Protein AF-0000000084949687 (afdb_homodimer)

Radius of gyration: 31.83 Å; Cα contacts (8 Å, |Δi|>4): 775; chains: 2; bounding box: 57×105×129 Å

Structure (mmCIF, N/CA/C/O backbone):
data_AF-0000000084949687-model_v1
#
loop_
_entity.id
_entity.type
_entity.pdbx_description
1 polymer 'Thiol:disulfide interchange lipoprotein N-terminal region'
#
loop_
_atom_site.group_PDB
_atom_site.id
_atom_site.type_symbol
_atom_site.label_atom_id
_atom_site.label_alt_id
_atom_site.label_comp_id
_atom_site.label_asym_id
_atom_site.label_entity_id
_atom_site.label_seq_id
_atom_site.pdbx_PDB_ins_code
_atom_site.Cartn_x
_atom_site.Cartn_y
_atom_site.Cartn_z
_atom_site.occupancy
_atom_site.B_iso_or_equiv
_atom_site.auth_seq_id
_atom_site.auth_comp_id
_atom_site.auth_asym_id
_atom_site.auth_atom_id
_atom_site.pdbx_PDB_model_num
ATOM 1 N N . MET A 1 1 ? -2.016 -52.625 -66.312 1 27.67 1 MET A N 1
ATOM 2 C CA . MET A 1 1 ? -1.226 -52.75 -65.062 1 27.67 1 MET A CA 1
ATOM 3 C C . MET A 1 1 ? -1.656 -51.719 -64.062 1 27.67 1 MET A C 1
ATOM 5 O O . MET A 1 1 ? -1.506 -50.5 -64.25 1 27.67 1 MET A O 1
ATOM 9 N N . LYS A 1 2 ? -2.848 -52 -63.344 1 34.41 2 LYS A N 1
ATOM 10 C CA . LYS A 1 2 ? -3.641 -51.156 -62.469 1 34.41 2 LYS A CA 1
ATOM 11 C C . LYS A 1 2 ? -2.83 -50.75 -61.25 1 34.41 2 LYS A C 1
ATOM 13 O O . LYS A 1 2 ? -2.334 -51.594 -60.5 1 34.41 2 LYS A O 1
ATOM 18 N N . LYS A 1 3 ? -2.182 -49.562 -61.375 1 36.81 3 LYS A N 1
ATOM 19 C CA . LYS A 1 3 ? -1.33 -49 -60.312 1 36.81 3 LYS A CA 1
ATOM 20 C C . LYS A 1 3 ? -2.074 -48.938 -59 1 36.81 3 LYS A C 1
ATOM 22 O O . LYS A 1 3 ? -3.119 -48.312 -58.875 1 36.81 3 LYS A O 1
ATOM 27 N N . ILE A 1 4 ? -2.096 -49.938 -58.188 1 44.19 4 ILE A N 1
ATOM 28 C CA . ILE A 1 4 ? -2.598 -50.031 -56.812 1 44.19 4 ILE A CA 1
ATOM 29 C C . ILE A 1 4 ? -1.904 -49 -55.938 1 44.19 4 ILE A C 1
ATOM 31 O O . ILE A 1 4 ? -0.684 -49.031 -55.75 1 44.19 4 ILE A O 1
ATOM 35 N N . LEU A 1 5 ? -2.289 -47.75 -56 1 44.22 5 LEU A N 1
ATOM 36 C CA . LEU A 1 5 ? -1.77 -46.75 -55.062 1 44.22 5 LEU A CA 1
ATOM 37 C C . LEU A 1 5 ? -1.932 -47.188 -53.625 1 44.22 5 LEU A C 1
ATOM 39 O O . LEU A 1 5 ? -3.047 -47.469 -53.156 1 44.22 5 LEU A O 1
ATOM 43 N N . GLY A 1 6 ? -0.912 -47.812 -53.031 1 43.84 6 GLY A N 1
ATOM 44 C CA . GLY A 1 6 ? -0.779 -48.156 -51.625 1 43.84 6 GLY A CA 1
ATOM 45 C C . GLY A 1 6 ? -1.009 -46.969 -50.688 1 43.84 6 GLY A C 1
ATOM 46 O O . GLY A 1 6 ? -0.314 -45.969 -50.812 1 43.84 6 GLY A O 1
ATOM 47 N N . ILE A 1 7 ? -2.23 -46.719 -50.281 1 45.16 7 ILE A N 1
ATOM 48 C CA . ILE A 1 7 ? -2.58 -45.75 -49.25 1 45.16 7 ILE A CA 1
ATOM 49 C C . ILE A 1 7 ? -1.818 -46.094 -47.969 1 45.16 7 ILE A C 1
ATOM 51 O O . ILE A 1 7 ? -1.991 -47.156 -47.375 1 45.16 7 ILE A O 1
ATOM 55 N N . SER A 1 8 ? -0.583 -45.562 -47.844 1 42.09 8 SER A N 1
ATOM 56 C CA . SER A 1 8 ? 0.146 -45.656 -46.562 1 42.09 8 SER A CA 1
ATOM 57 C C . SER A 1 8 ? -0.652 -45.031 -45.438 1 42.09 8 SER A C 1
ATOM 59 O O . SER A 1 8 ? -1.013 -43.875 -45.469 1 42.09 8 SER A O 1
ATOM 61 N N . LEU A 1 9 ? -1.452 -45.812 -44.719 1 39.81 9 LEU A N 1
ATOM 62 C CA . LEU A 1 9 ? -2.086 -45.438 -43.469 1 39.81 9 LEU A CA 1
ATOM 63 C C . LEU A 1 9 ? -1.052 -44.938 -42.469 1 39.81 9 LEU A C 1
ATOM 65 O O . LEU A 1 9 ? -0.213 -45.688 -42 1 39.81 9 LEU A O 1
ATOM 69 N N . ILE A 1 10 ? -0.573 -43.719 -42.656 1 40.03 10 ILE A N 1
ATOM 70 C CA . ILE A 1 10 ? 0.221 -43.094 -41.625 1 40.03 10 ILE A CA 1
ATOM 71 C C . ILE A 1 10 ? -0.53 -43.156 -40.281 1 40.03 10 ILE A C 1
ATOM 73 O O . ILE A 1 10 ? -1.609 -42.562 -40.156 1 40.03 10 ILE A O 1
ATOM 77 N N . THR A 1 11 ? -0.451 -44.312 -39.531 1 37.53 11 THR A N 1
ATOM 78 C CA . THR A 1 11 ? -0.909 -44.344 -38.156 1 37.53 11 THR A CA 1
ATOM 79 C C . THR A 1 11 ? -0.266 -43.219 -37.344 1 37.53 11 THR A C 1
ATOM 81 O O . THR A 1 11 ? 0.959 -43.188 -37.219 1 37.53 11 THR A O 1
ATOM 84 N N . LEU A 1 12 ? -0.784 -42.062 -37.406 1 37.47 12 LEU A N 1
ATOM 85 C CA . LEU A 1 12 ? -0.438 -41.062 -36.406 1 37.47 12 LEU A CA 1
ATOM 86 C C . LEU A 1 12 ? -0.506 -41.656 -35 1 37.47 12 LEU A C 1
ATOM 88 O O . LEU A 1 12 ? -1.588 -42 -34.531 1 37.47 12 LEU A O 1
ATOM 92 N N . SER A 1 13 ? 0.501 -42.5 -34.625 1 35.41 13 SER A N 1
ATOM 93 C CA . SER A 1 13 ? 0.642 -42.844 -33.219 1 35.41 13 SER A CA 1
ATOM 94 C C . SER A 1 13 ? 0.499 -41.594 -32.344 1 35.41 13 SER A C 1
ATOM 96 O O . SER A 1 13 ? 1.354 -40.719 -32.375 1 35.41 13 SER A O 1
ATOM 98 N N . ILE A 1 14 ? -0.636 -41.062 -32.25 1 38.41 14 ILE A N 1
ATOM 99 C CA . ILE A 1 14 ? -0.826 -40.188 -31.109 1 38.41 14 ILE A CA 1
ATOM 100 C C . ILE A 1 14 ? -0.174 -40.812 -29.875 1 38.41 14 ILE A C 1
ATOM 102 O O . ILE A 1 14 ? -0.599 -41.875 -29.406 1 38.41 14 ILE A O 1
ATOM 106 N N . ALA A 1 15 ? 1.158 -40.812 -29.797 1 36 15 ALA A N 1
ATOM 107 C CA . ALA A 1 15 ? 1.826 -41.156 -28.547 1 36 15 ALA A CA 1
ATOM 108 C C . ALA A 1 15 ? 1.029 -40.656 -27.344 1 36 15 ALA A C 1
ATOM 110 O O . ALA A 1 15 ? 0.93 -39.438 -27.125 1 36 15 ALA A O 1
ATOM 111 N N . CYS A 1 16 ? -0.121 -41.125 -27.172 1 39.22 16 CYS A N 1
ATOM 112 C CA . CYS A 1 16 ? -0.732 -41 -25.859 1 39.22 16 CYS A CA 1
ATOM 113 C C . CYS A 1 16 ? 0.305 -41.219 -24.766 1 39.22 16 CYS A C 1
ATOM 115 O O . CYS A 1 16 ? 0.563 -42.344 -24.344 1 39.22 16 CYS A O 1
ATOM 117 N N . ASN A 1 17 ? 1.545 -40.812 -24.922 1 41.84 17 ASN A N 1
ATOM 118 C CA . ASN A 1 17 ? 2.432 -40.875 -23.766 1 41.84 17 ASN A CA 1
ATOM 119 C C . ASN A 1 17 ? 1.714 -40.438 -22.484 1 41.84 17 ASN A C 1
ATOM 121 O O . ASN A 1 17 ? 1.786 -39.25 -22.094 1 41.84 17 ASN A O 1
ATOM 125 N N . GLY A 1 18 ? 0.53 -40.75 -22.312 1 47.12 18 GLY A N 1
ATOM 126 C CA . GLY A 1 18 ? -0.308 -40.562 -21.141 1 47.12 18 GLY A CA 1
ATOM 127 C C . GLY A 1 18 ? 0.388 -40.906 -19.828 1 47.12 18 GLY A C 1
ATOM 128 O O . GLY A 1 18 ? 1.163 -41.875 -19.781 1 47.12 18 GLY A O 1
ATOM 129 N N . ILE A 1 19 ? 0.92 -39.938 -19.047 1 55.25 19 ILE A N 1
ATOM 130 C CA . ILE A 1 19 ? 1.439 -40.125 -17.703 1 55.25 19 ILE A CA 1
ATOM 131 C C . ILE A 1 19 ? 0.555 -41.125 -16.953 1 55.25 19 ILE A C 1
ATOM 133 O O . ILE A 1 19 ? -0.66 -40.938 -16.859 1 55.25 19 ILE A O 1
ATOM 137 N N . ILE A 1 20 ? 0.941 -42.438 -16.859 1 59.47 20 ILE A N 1
ATOM 138 C CA . ILE A 1 20 ? 0.335 -43.5 -16.062 1 59.47 20 ILE A CA 1
ATOM 139 C C . ILE A 1 20 ? 0.464 -43.188 -14.578 1 59.47 20 ILE A C 1
ATOM 141 O O . ILE A 1 20 ? 1.532 -42.781 -14.117 1 59.47 20 ILE A O 1
ATOM 145 N N . GLY A 1 21 ? -0.667 -43.25 -13.898 1 76.12 21 GLY A N 1
ATOM 146 C CA . GLY A 1 21 ? -0.727 -43.125 -12.453 1 76.12 21 GLY A CA 1
ATOM 147 C C . GLY A 1 21 ? -0.65 -41.656 -11.992 1 76.12 21 GLY A C 1
ATOM 148 O O . GLY A 1 21 ? -1.317 -40.812 -12.555 1 76.12 21 GLY A O 1
ATOM 149 N N . ASN A 1 22 ? 0.094 -41.469 -10.969 1 86.88 22 ASN A N 1
ATOM 150 C CA . ASN A 1 22 ? 0.257 -40.156 -10.352 1 86.88 22 ASN A CA 1
ATOM 151 C C . ASN A 1 22 ? 1.511 -39.438 -10.852 1 86.88 22 ASN A C 1
ATOM 153 O O . ASN A 1 22 ? 2.092 -38.625 -10.148 1 86.88 22 ASN A O 1
ATOM 157 N N . GLY A 1 23 ? 1.867 -39.719 -12.102 1 93.44 23 GLY A N 1
ATOM 158 C CA . GLY A 1 23 ? 3.107 -39.156 -12.602 1 93.44 23 GLY A CA 1
ATOM 159 C C . GLY A 1 23 ? 2.928 -37.812 -13.234 1 93.44 23 GLY A C 1
ATOM 160 O O . GLY A 1 23 ? 1.817 -37.438 -13.617 1 93.44 23 GLY A O 1
ATOM 161 N N . PHE A 1 24 ? 4.082 -37 -13.258 1 97.06 24 PHE A N 1
ATOM 162 C CA . PHE A 1 24 ? 4.102 -35.75 -14.023 1 97.06 24 PHE A CA 1
ATOM 163 C C . PHE A 1 24 ? 5.312 -35.719 -14.945 1 97.06 24 PHE A C 1
ATOM 165 O O . PHE A 1 24 ? 6.312 -36.375 -14.703 1 97.06 24 PHE A O 1
ATOM 172 N N . LYS A 1 25 ? 5.156 -35 -16 1 98 25 LYS A N 1
ATOM 173 C CA . LYS A 1 25 ? 6.246 -34.625 -16.891 1 98 25 LYS A CA 1
ATOM 174 C C . LYS A 1 25 ? 6.23 -33.125 -17.156 1 98 25 LYS A C 1
ATOM 176 O O . LYS A 1 25 ? 5.219 -32.562 -17.594 1 98 25 LYS A O 1
ATOM 181 N N . PHE A 1 26 ? 7.309 -32.5 -16.812 1 98.56 26 PHE A N 1
ATOM 182 C CA . PHE A 1 26 ? 7.484 -31.094 -17.078 1 98.56 26 PHE A CA 1
ATOM 183 C C . PHE A 1 26 ? 8.453 -30.859 -18.219 1 98.56 26 PHE A C 1
ATOM 185 O O . PHE A 1 26 ? 9.617 -31.25 -18.156 1 98.56 26 PHE A O 1
ATOM 192 N N . GLU A 1 27 ? 7.957 -30.234 -19.234 1 98.69 27 GLU A N 1
ATOM 193 C CA . GLU A 1 27 ? 8.773 -29.938 -20.406 1 98.69 27 GLU A CA 1
ATOM 194 C C . GLU A 1 27 ? 8.93 -28.438 -20.625 1 98.69 27 GLU A C 1
ATOM 196 O O . GLU A 1 27 ? 7.961 -27.75 -20.969 1 98.69 27 GLU A O 1
ATOM 201 N N . GLY A 1 28 ? 10.148 -27.953 -20.5 1 98.69 28 GLY A N 1
ATOM 202 C CA . GLY A 1 28 ? 10.422 -26.531 -20.688 1 98.69 28 GLY A CA 1
ATOM 203 C C . GLY A 1 28 ? 11.211 -26.234 -21.938 1 98.69 28 GLY A C 1
ATOM 204 O O . GLY A 1 28 ? 12.07 -27.016 -22.344 1 98.69 28 GLY A O 1
ATOM 205 N N . GLU A 1 29 ? 10.875 -25.094 -22.5 1 98.56 29 GLU A N 1
ATOM 206 C CA . GLU A 1 29 ? 11.602 -24.562 -23.641 1 98.56 29 GLU A CA 1
ATOM 207 C C . GLU A 1 29 ? 12.148 -23.156 -23.344 1 98.56 29 GLU A C 1
ATOM 209 O O . GLU A 1 29 ? 11.414 -22.281 -22.891 1 98.56 29 GLU A O 1
ATOM 214 N N . ILE A 1 30 ? 13.422 -23 -23.578 1 97.69 30 ILE A N 1
ATOM 215 C CA . ILE A 1 30 ? 14.055 -21.703 -23.375 1 97.69 30 ILE A CA 1
ATOM 216 C C . ILE A 1 30 ? 15.211 -21.531 -24.375 1 97.69 30 ILE A C 1
ATOM 218 O O . ILE A 1 30 ? 16.156 -22.328 -24.375 1 97.69 30 ILE A O 1
ATOM 222 N N . ASN A 1 31 ? 15.141 -20.5 -25.141 1 92.31 31 ASN A N 1
ATOM 223 C CA . ASN A 1 31 ? 16.203 -20.25 -26.109 1 92.31 31 ASN A CA 1
ATOM 224 C C . ASN A 1 31 ? 17.188 -19.203 -25.609 1 92.31 31 ASN A C 1
ATOM 226 O O . ASN A 1 31 ? 16.859 -18.406 -24.734 1 92.31 31 ASN A O 1
ATOM 230 N N . GLY A 1 32 ? 18.484 -19.328 -26.062 1 93.94 32 GLY A N 1
ATOM 231 C CA . GLY A 1 32 ? 19.453 -18.297 -25.781 1 93.94 32 GLY A CA 1
ATOM 232 C C . GLY A 1 32 ? 20.406 -18.641 -24.656 1 93.94 32 GLY A C 1
ATOM 233 O O . GLY A 1 32 ? 21.219 -17.812 -24.234 1 93.94 32 GLY A O 1
ATOM 234 N N . LEU A 1 33 ? 20.266 -19.844 -24.172 1 96.31 33 LEU A N 1
ATOM 235 C CA . LEU A 1 33 ? 21.172 -20.281 -23.125 1 96.31 33 LEU A CA 1
ATOM 236 C C . LEU A 1 33 ? 22.016 -21.469 -23.609 1 96.31 33 LEU A C 1
ATOM 238 O O . LEU A 1 33 ? 21.594 -22.219 -24.484 1 96.31 33 LEU A O 1
ATOM 242 N N . LYS A 1 34 ? 23.094 -21.688 -23.047 1 95.94 34 LYS A N 1
ATOM 243 C CA . LYS A 1 34 ? 24.047 -22.719 -23.453 1 95.94 34 LYS A CA 1
ATOM 244 C C . LYS A 1 34 ? 23.578 -24.109 -23.016 1 95.94 34 LYS A C 1
ATOM 246 O O . LYS A 1 34 ? 23.016 -24.266 -21.922 1 95.94 34 LYS A O 1
ATOM 251 N N . ASP A 1 35 ? 23.875 -25.094 -23.859 1 97.56 35 ASP A N 1
ATOM 252 C CA . ASP A 1 35 ? 23.672 -26.484 -23.438 1 97.56 35 ASP A CA 1
ATOM 253 C C . ASP A 1 35 ? 24.453 -26.797 -22.172 1 97.56 35 ASP A C 1
ATOM 255 O O . ASP A 1 35 ? 25.594 -26.375 -22.016 1 97.56 35 ASP A O 1
ATOM 259 N N . GLY A 1 36 ? 23.766 -27.484 -21.297 1 97.88 36 GLY A N 1
ATOM 260 C CA . GLY A 1 36 ? 24.438 -27.844 -20.047 1 97.88 36 GLY A CA 1
ATOM 261 C C . GLY A 1 36 ? 24.062 -26.922 -18.906 1 97.88 36 GLY A C 1
ATOM 262 O O . GLY A 1 36 ? 24.328 -27.25 -17.734 1 97.88 36 GLY A O 1
ATOM 263 N N . THR A 1 37 ? 23.391 -25.781 -19.219 1 98.19 37 THR A N 1
ATOM 264 C CA . THR A 1 37 ? 22.938 -24.891 -18.156 1 98.19 37 THR A CA 1
ATOM 265 C C . THR A 1 37 ? 21.969 -25.625 -17.219 1 98.19 37 THR A C 1
ATOM 267 O O . THR A 1 37 ? 21.078 -26.328 -17.672 1 98.19 37 THR A O 1
ATOM 270 N N . LYS A 1 38 ? 22.125 -25.422 -15.945 1 98.62 38 LYS A N 1
ATOM 271 C CA . LYS A 1 38 ? 21.312 -26.141 -14.961 1 98.62 38 LYS A CA 1
ATOM 272 C C . LYS A 1 38 ? 19.984 -25.438 -14.719 1 98.62 38 LYS A C 1
ATOM 274 O O . LYS A 1 38 ? 19.922 -24.203 -14.688 1 98.62 38 LYS A O 1
ATOM 279 N N . VAL A 1 39 ? 19.016 -26.203 -14.609 1 98.75 39 VAL A N 1
ATOM 280 C CA . VAL A 1 39 ? 17.688 -25.766 -14.219 1 98.75 39 VAL A CA 1
ATOM 281 C C . VAL A 1 39 ? 17.266 -26.453 -12.93 1 98.75 39 VAL A C 1
ATOM 283 O O . VAL A 1 39 ? 17.391 -27.672 -12.797 1 98.75 39 VAL A O 1
ATOM 286 N N . PHE A 1 40 ? 16.766 -25.688 -12.016 1 98.44 40 PHE A N 1
ATOM 287 C CA . PHE A 1 40 ? 16.453 -26.234 -10.703 1 98.44 40 PHE A CA 1
ATOM 288 C C . PHE A 1 40 ? 14.945 -26.266 -10.469 1 98.44 40 PHE A C 1
ATOM 290 O O . PHE A 1 40 ? 14.258 -25.25 -10.672 1 98.44 40 PHE A O 1
ATOM 297 N N . LEU A 1 41 ? 14.484 -27.422 -10.125 1 98.38 41 LEU A N 1
ATOM 298 C CA . LEU A 1 41 ? 13.141 -27.578 -9.578 1 98.38 41 LEU A CA 1
ATOM 299 C C . LEU A 1 41 ? 13.141 -27.375 -8.062 1 98.38 41 LEU A C 1
ATOM 301 O O . LEU A 1 41 ? 13.867 -28.062 -7.348 1 98.38 41 LE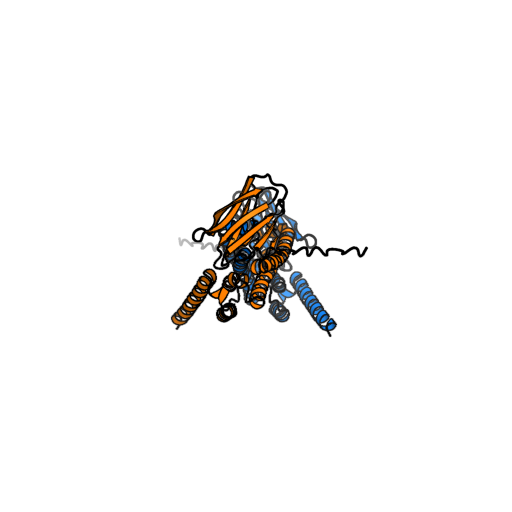U A O 1
ATOM 305 N N . GLN A 1 42 ? 12.266 -26.438 -7.668 1 96.75 42 GLN A N 1
ATOM 306 C CA . GLN A 1 42 ? 12.383 -26.062 -6.266 1 96.75 42 GLN A CA 1
ATOM 307 C C . GLN A 1 42 ? 11.016 -26.109 -5.574 1 96.75 42 GLN A C 1
ATOM 309 O O . GLN A 1 42 ? 9.977 -26.062 -6.234 1 96.75 42 GLN A O 1
ATOM 314 N N . LYS A 1 43 ? 11.039 -26.312 -4.27 1 93.81 43 LYS A N 1
ATOM 315 C CA . LYS A 1 43 ? 9.883 -26.172 -3.393 1 93.81 43 LYS A CA 1
ATOM 316 C C . LYS A 1 43 ? 10.203 -25.281 -2.203 1 93.81 43 LYS A C 1
ATOM 318 O O . LYS A 1 43 ? 11.367 -25.047 -1.879 1 93.81 43 LYS A O 1
ATOM 323 N N . GLN A 1 44 ? 9.133 -24.703 -1.702 1 87.38 44 GLN A N 1
ATOM 324 C CA . GLN A 1 44 ? 9.336 -23.859 -0.537 1 87.38 44 GLN A CA 1
ATOM 325 C C . GLN A 1 44 ? 9.594 -24.688 0.716 1 87.38 44 GLN A C 1
ATOM 327 O O . GLN A 1 44 ? 8.867 -25.641 0.993 1 87.38 44 GLN A O 1
ATOM 332 N N . ASP A 1 45 ? 10.641 -24.25 1.39 1 87 45 ASP A N 1
ATOM 333 C CA . ASP A 1 45 ? 10.922 -24.906 2.67 1 87 45 ASP A CA 1
ATOM 334 C C . ASP A 1 45 ? 9.898 -24.5 3.725 1 87 45 ASP A C 1
ATOM 336 O O . ASP A 1 45 ? 9.594 -23.312 3.885 1 87 45 ASP A O 1
ATOM 340 N N . GLU A 1 46 ? 9.383 -25.484 4.438 1 78.94 46 GLU A N 1
ATOM 341 C CA . GLU A 1 46 ? 8.305 -25.219 5.383 1 78.94 46 GLU A CA 1
ATOM 342 C C . GLU A 1 46 ? 8.805 -24.406 6.57 1 78.94 46 GLU A C 1
ATOM 344 O O . GLU A 1 46 ? 8.047 -23.641 7.168 1 78.94 46 GLU A O 1
ATOM 349 N N . ASN A 1 47 ? 10.055 -24.531 6.867 1 79.31 47 ASN A N 1
ATOM 350 C CA . ASN A 1 47 ? 10.602 -23.875 8.047 1 79.31 47 ASN A CA 1
ATOM 351 C C . ASN A 1 47 ? 11.117 -22.484 7.719 1 79.31 47 ASN A C 1
ATOM 353 O O . ASN A 1 47 ? 10.852 -21.516 8.445 1 79.31 47 ASN A O 1
ATOM 357 N N . THR A 1 48 ? 11.773 -22.297 6.578 1 74.81 48 THR A N 1
ATOM 358 C CA . THR A 1 48 ? 12.445 -21.031 6.262 1 74.81 48 THR A CA 1
ATOM 359 C C . THR A 1 48 ? 11.617 -20.203 5.289 1 74.81 48 THR A C 1
ATOM 361 O O . THR A 1 48 ? 11.82 -19 5.168 1 74.81 48 THR A O 1
ATOM 364 N N . GLY A 1 49 ? 10.727 -20.844 4.605 1 77.75 49 GLY A N 1
ATOM 365 C CA . GLY A 1 49 ? 9.969 -20.172 3.561 1 77.75 49 GLY A CA 1
ATOM 366 C C . GLY A 1 49 ? 10.781 -19.922 2.307 1 77.75 49 GLY A C 1
ATOM 367 O O . GLY A 1 49 ? 10.289 -19.312 1.355 1 77.75 49 GLY A O 1
ATOM 368 N N . MET A 1 50 ? 11.984 -20.375 2.275 1 83.06 50 MET A N 1
ATOM 369 C CA . MET A 1 50 ? 12.883 -20.156 1.144 1 83.06 50 MET A CA 1
ATOM 370 C C . MET A 1 50 ? 12.828 -21.344 0.173 1 83.06 50 MET A C 1
ATOM 372 O O . MET A 1 50 ? 12.594 -22.469 0.582 1 83.06 50 MET A O 1
ATOM 376 N N . PRO A 1 51 ? 13.086 -21.031 -1.035 1 88.5 51 PRO A N 1
ATOM 377 C CA . PRO A 1 51 ? 13.086 -22.125 -2.004 1 88.5 51 PRO A CA 1
ATOM 378 C C . PRO A 1 51 ? 14.273 -23.078 -1.823 1 88.5 51 PRO A C 1
ATOM 380 O O . PRO A 1 51 ? 15.383 -22.625 -1.495 1 88.5 51 PRO A O 1
ATOM 383 N N . VAL A 1 52 ? 13.992 -24.344 -1.964 1 92.88 52 VAL A N 1
ATOM 384 C CA . VAL A 1 52 ? 15.023 -25.391 -1.923 1 92.88 52 VAL A CA 1
ATOM 385 C C . VAL A 1 52 ? 14.922 -26.266 -3.164 1 92.88 52 VAL A C 1
ATOM 387 O O . VAL A 1 52 ? 13.828 -26.688 -3.543 1 92.88 52 VAL A O 1
ATOM 390 N N . ALA A 1 53 ? 16.109 -26.594 -3.732 1 95.31 53 ALA A N 1
ATOM 391 C CA . ALA A 1 53 ? 16.125 -27.422 -4.934 1 95.31 53 ALA A CA 1
ATOM 392 C C . ALA A 1 53 ? 15.812 -28.891 -4.602 1 95.31 53 ALA A C 1
ATOM 394 O O . ALA A 1 53 ? 16.391 -29.453 -3.662 1 95.31 53 ALA A O 1
ATOM 395 N N . ILE A 1 54 ? 14.945 -29.469 -5.367 1 96.31 54 ILE A N 1
ATOM 396 C CA . ILE A 1 54 ? 14.602 -30.859 -5.117 1 96.31 54 ILE A CA 1
ATOM 397 C C . ILE A 1 54 ? 15 -31.719 -6.324 1 96.31 54 ILE A C 1
ATOM 399 O O . ILE A 1 54 ? 14.969 -32.938 -6.262 1 96.31 54 ILE A O 1
ATOM 403 N N . ASP A 1 55 ? 15.227 -31.156 -7.449 1 97.88 55 ASP A N 1
ATOM 404 C CA . ASP A 1 55 ? 15.688 -31.812 -8.672 1 97.88 55 ASP A CA 1
ATOM 405 C C . ASP A 1 55 ? 16.484 -30.844 -9.547 1 97.88 55 ASP A C 1
ATOM 407 O O . ASP A 1 55 ? 16.375 -29.625 -9.391 1 97.88 55 ASP A O 1
ATOM 411 N N . THR A 1 56 ? 17.328 -31.391 -10.375 1 98.44 56 THR A N 1
ATOM 412 C CA . THR A 1 56 ? 18.125 -30.594 -11.289 1 98.44 56 THR A CA 1
ATOM 413 C C . THR A 1 56 ? 18.109 -31.203 -12.688 1 98.44 56 THR A C 1
ATOM 415 O O . THR A 1 56 ? 18.234 -32.406 -12.844 1 98.44 56 THR A O 1
ATOM 418 N N . ALA A 1 57 ? 17.859 -30.406 -13.617 1 98.56 57 ALA A N 1
ATOM 419 C CA . ALA A 1 57 ? 17.953 -30.797 -15.023 1 98.56 57 ALA A CA 1
ATOM 420 C C . ALA A 1 57 ? 18.938 -29.906 -15.781 1 98.56 57 ALA A C 1
ATOM 422 O O . ALA A 1 57 ? 19.469 -28.953 -15.227 1 98.56 57 ALA A O 1
ATOM 423 N N . LYS A 1 58 ? 19.25 -30.312 -17 1 98.5 58 LYS A N 1
ATOM 424 C CA . LYS A 1 58 ? 20.125 -29.516 -17.859 1 98.5 58 LYS A CA 1
ATOM 425 C C . LYS A 1 58 ? 19.422 -29.156 -19.156 1 98.5 58 LYS A C 1
ATOM 427 O O . LYS A 1 58 ? 18.688 -29.969 -19.734 1 98.5 58 LYS A O 1
ATOM 432 N N . ILE A 1 59 ? 19.75 -27.984 -19.625 1 98.38 59 ILE A N 1
ATOM 433 C CA . ILE A 1 59 ? 19.203 -27.562 -20.906 1 98.38 59 ILE A CA 1
ATOM 434 C C . ILE A 1 59 ? 19.969 -28.234 -22.047 1 98.38 59 ILE A C 1
ATOM 436 O O . ILE A 1 59 ? 21.203 -28.312 -22.016 1 98.38 59 ILE A O 1
ATOM 440 N N . GLU A 1 60 ? 19.219 -28.828 -22.922 1 98.12 60 GLU A N 1
ATOM 441 C CA . GLU A 1 60 ? 19.75 -29.406 -24.156 1 98.12 60 GLU A CA 1
ATOM 442 C C . GLU A 1 60 ? 18.938 -28.953 -25.359 1 98.12 60 GLU A C 1
ATOM 444 O O . GLU A 1 60 ? 17.75 -29.266 -25.484 1 98.12 60 GLU A O 1
ATOM 449 N N . LYS A 1 61 ? 19.547 -28.219 -26.281 1 97.19 61 LYS A N 1
ATOM 450 C CA . LYS A 1 61 ? 18.906 -27.688 -27.484 1 97.19 61 LYS A CA 1
ATOM 451 C C . LYS A 1 61 ? 17.672 -26.875 -27.125 1 97.19 61 LYS A C 1
ATOM 453 O O . LYS A 1 61 ? 16.594 -27.062 -27.703 1 97.19 61 LYS A O 1
ATOM 458 N N . GLY A 1 62 ? 17.797 -26.172 -26.047 1 97.69 62 GLY A N 1
ATOM 459 C CA . GLY A 1 62 ? 16.75 -25.219 -25.656 1 97.69 62 GLY A CA 1
ATOM 460 C C . GLY A 1 62 ? 15.609 -25.875 -24.906 1 97.69 62 GLY A C 1
ATOM 461 O O . GLY A 1 62 ? 14.547 -25.266 -24.734 1 97.69 62 GLY A O 1
ATOM 462 N N . LYS A 1 63 ? 15.867 -27.109 -24.453 1 98.44 63 LYS A N 1
ATOM 463 C CA . LYS A 1 63 ? 14.797 -27.828 -23.766 1 98.44 63 LYS A CA 1
ATOM 464 C C . LYS A 1 63 ? 15.305 -28.469 -22.469 1 98.44 63 LYS A C 1
ATOM 466 O O . LYS A 1 63 ? 16.5 -28.734 -22.328 1 98.44 63 LYS A O 1
ATOM 471 N N . PHE A 1 64 ? 14.422 -28.656 -21.531 1 98.62 64 PHE A N 1
ATOM 472 C CA . PHE A 1 64 ? 14.703 -29.422 -20.328 1 98.62 64 PHE A CA 1
ATOM 473 C C . PHE A 1 64 ? 13.453 -30.125 -19.828 1 98.62 64 PHE A C 1
ATOM 475 O O . PHE A 1 64 ? 12.336 -29.766 -20.203 1 98.62 64 PHE A O 1
ATOM 482 N N . VAL A 1 65 ? 13.672 -31.156 -18.984 1 98.5 65 VAL A N 1
ATOM 483 C CA . VAL A 1 65 ? 12.547 -31.984 -18.562 1 98.5 65 VAL A CA 1
ATOM 484 C C . VAL A 1 65 ? 12.719 -32.375 -17.094 1 98.5 65 VAL A C 1
ATOM 486 O O . VAL A 1 65 ? 13.828 -32.719 -16.656 1 98.5 65 VAL A O 1
ATOM 489 N N . PHE A 1 66 ? 11.688 -32.281 -16.391 1 98.31 66 PHE A N 1
ATOM 490 C CA . PHE A 1 66 ? 11.562 -32.938 -15.094 1 98.31 66 PHE A CA 1
ATOM 491 C C . PHE A 1 66 ? 10.492 -34 -15.117 1 98.31 66 PHE A C 1
ATOM 493 O O . PHE A 1 66 ? 9.461 -33.844 -15.773 1 98.31 66 PHE A O 1
ATOM 500 N N . GLU A 1 67 ? 10.727 -35.094 -14.406 1 97.25 67 GLU A N 1
ATOM 501 C CA . GLU A 1 67 ? 9.742 -36.156 -14.258 1 97.25 67 GLU A CA 1
ATOM 502 C C . GLU A 1 67 ? 9.688 -36.625 -12.812 1 97.25 67 GLU A C 1
ATOM 504 O O . GLU A 1 67 ? 10.672 -36.562 -12.086 1 97.25 67 GLU A O 1
ATOM 509 N N . GLY A 1 68 ? 8.516 -37.062 -12.445 1 95.88 68 GLY A N 1
ATOM 510 C CA . GLY A 1 68 ? 8.32 -37.594 -11.102 1 95.88 68 GLY A CA 1
ATOM 511 C C . GLY A 1 68 ? 6.871 -37.875 -10.773 1 95.88 68 GLY A C 1
ATOM 512 O O . GLY A 1 68 ? 6.078 -38.188 -11.672 1 95.88 68 GLY A O 1
ATOM 513 N N . GLU A 1 69 ? 6.625 -38 -9.555 1 95 69 GLU A N 1
ATOM 514 C CA . GLU A 1 69 ? 5.27 -38.25 -9.078 1 95 69 GLU A CA 1
ATOM 515 C C . GLU A 1 69 ? 4.672 -37.031 -8.391 1 95 69 GLU A C 1
ATOM 517 O O . GLU A 1 69 ? 5.379 -36.312 -7.691 1 95 69 GLU A O 1
ATOM 522 N N . ALA A 1 70 ? 3.424 -36.875 -8.648 1 94.88 70 ALA A N 1
ATOM 523 C CA . ALA A 1 70 ? 2.656 -35.812 -7.988 1 94.88 70 ALA A CA 1
ATOM 524 C C . ALA A 1 70 ? 1.332 -36.344 -7.449 1 94.88 70 ALA A C 1
ATOM 526 O O . ALA A 1 70 ? 0.357 -36.469 -8.195 1 94.88 70 ALA A O 1
ATOM 527 N N . LYS A 1 71 ? 1.258 -36.562 -6.152 1 92.88 71 LYS A N 1
ATOM 528 C CA . LYS A 1 71 ? 0.066 -37.156 -5.547 1 92.88 71 LYS A CA 1
ATOM 529 C C . LYS A 1 71 ? -1.026 -36.094 -5.355 1 92.88 71 LYS A C 1
ATOM 531 O O . LYS A 1 71 ? -2.213 -36.438 -5.324 1 92.88 71 LYS A O 1
ATOM 536 N N . GLU A 1 72 ? -0.714 -34.938 -5.176 1 95.38 72 GLU A N 1
ATOM 537 C CA . GLU A 1 72 ? -1.583 -33.781 -5.055 1 95.38 72 GLU A CA 1
ATOM 538 C C . GLU A 1 72 ? -0.914 -32.531 -5.625 1 95.38 72 GLU A C 1
ATOM 540 O O . GLU A 1 72 ? 0.309 -32.5 -5.773 1 95.38 72 GLU A O 1
ATOM 545 N N . PRO A 1 73 ? -1.701 -31.562 -6.027 1 97.06 73 PRO A N 1
ATOM 546 C CA . PRO A 1 73 ? -1.08 -30.328 -6.492 1 97.06 73 PRO A CA 1
ATOM 547 C C . PRO A 1 73 ? -0.265 -29.625 -5.406 1 97.06 73 PRO A C 1
ATOM 549 O O . PRO A 1 73 ? -0.647 -29.641 -4.234 1 97.06 73 PRO A O 1
ATOM 552 N N . GLN A 1 74 ? 0.827 -29.062 -5.871 1 95.62 74 GLN A N 1
ATOM 553 C CA . GLN A 1 74 ? 1.723 -28.328 -4.98 1 95.62 74 GLN A CA 1
ATOM 554 C C . GLN A 1 74 ? 2.406 -27.188 -5.707 1 95.62 74 GLN A C 1
ATOM 556 O O . GLN A 1 74 ? 2.738 -27.297 -6.887 1 95.62 74 GLN A O 1
ATOM 561 N N . VAL A 1 75 ? 2.658 -26.188 -4.949 1 95.5 75 VAL A N 1
ATOM 562 C CA . VAL A 1 75 ? 3.389 -25.062 -5.523 1 95.5 75 VAL A CA 1
ATOM 563 C C . VAL A 1 75 ? 4.871 -25.406 -5.625 1 95.5 75 VAL A C 1
ATOM 565 O O . VAL A 1 75 ? 5.473 -25.875 -4.656 1 95.5 75 VAL A O 1
ATOM 568 N N . HIS A 1 76 ? 5.398 -25.172 -6.754 1 96.81 76 HIS A N 1
ATOM 569 C CA . HIS A 1 76 ? 6.828 -25.328 -6.992 1 96.81 76 HIS A CA 1
ATOM 570 C C . HIS A 1 76 ? 7.387 -24.156 -7.785 1 96.81 76 HIS A C 1
ATOM 572 O O . HIS A 1 76 ? 6.629 -23.312 -8.266 1 96.81 76 HIS A O 1
ATOM 578 N N . MET A 1 77 ? 8.727 -24.125 -7.848 1 96.75 77 MET A N 1
ATOM 579 C CA . MET A 1 77 ? 9.414 -23.062 -8.578 1 96.75 77 MET A CA 1
ATOM 580 C C . MET A 1 77 ? 10.508 -23.641 -9.477 1 96.75 77 MET A C 1
ATOM 582 O O . MET A 1 77 ? 11.031 -24.719 -9.203 1 96.75 77 MET A O 1
ATOM 586 N N . VAL A 1 78 ? 10.75 -22.891 -10.516 1 98.06 78 VAL A N 1
ATOM 587 C CA . VAL A 1 78 ? 11.875 -23.203 -11.383 1 98.06 78 VAL A CA 1
ATOM 588 C C . VAL A 1 78 ? 12.844 -22.016 -11.422 1 98.06 78 VAL A C 1
ATOM 590 O O . VAL A 1 78 ? 12.422 -20.859 -11.516 1 98.06 78 VAL A O 1
ATOM 593 N N . SER A 1 79 ? 14.039 -22.281 -11.219 1 97.06 79 SER A N 1
ATOM 594 C CA . SER A 1 79 ? 15.086 -21.297 -11.414 1 97.06 79 SER A CA 1
ATOM 595 C C . SER A 1 79 ? 16.172 -21.812 -12.344 1 97.06 79 SER A C 1
ATOM 597 O O . SER A 1 79 ? 16.312 -23.016 -12.539 1 97.06 79 SER A O 1
ATOM 599 N N . ILE A 1 80 ? 16.859 -20.891 -12.969 1 97.69 80 ILE A N 1
ATOM 600 C CA . ILE A 1 80 ? 17.875 -21.234 -13.953 1 97.69 80 ILE A CA 1
ATOM 601 C C . ILE A 1 80 ? 19.219 -20.688 -13.516 1 97.69 80 ILE A C 1
ATOM 603 O O . ILE A 1 80 ? 19.328 -19.547 -13.07 1 97.69 80 ILE A O 1
ATOM 607 N N . GLU A 1 81 ? 20.172 -21.484 -13.68 1 97.25 81 GLU A N 1
ATOM 608 C CA . GLU A 1 81 ? 21.531 -21.141 -13.281 1 97.25 81 GLU A CA 1
ATOM 609 C C . GLU A 1 81 ? 21.984 -19.828 -13.898 1 97.25 81 GLU A C 1
ATOM 611 O O . GLU A 1 81 ? 21.828 -19.609 -15.102 1 97.25 81 GLU A O 1
ATOM 616 N N . ASN A 1 82 ? 22.469 -18.875 -13.062 1 94.69 82 ASN A N 1
ATOM 617 C CA . ASN A 1 82 ? 23.062 -17.609 -13.445 1 94.69 82 ASN A CA 1
ATOM 618 C C . ASN A 1 82 ? 22.031 -16.672 -14.086 1 94.69 82 ASN A C 1
ATOM 620 O O . ASN A 1 82 ? 22.391 -15.812 -14.883 1 94.69 82 ASN A O 1
ATOM 624 N N . GLN A 1 83 ? 20.844 -17 -13.992 1 94.75 83 GLN A N 1
ATOM 625 C CA . GLN A 1 83 ? 19.781 -16.109 -14.43 1 94.75 83 GLN A CA 1
ATOM 626 C C . GLN A 1 83 ? 19.047 -15.516 -13.234 1 94.75 83 GLN A C 1
ATOM 628 O O . GLN A 1 83 ? 19 -16.125 -12.156 1 94.75 83 GLN A O 1
ATOM 633 N N . GLN A 1 84 ? 18.547 -14.336 -13.453 1 90.75 84 GLN A N 1
ATOM 634 C CA . GLN A 1 84 ? 17.797 -13.688 -12.391 1 90.75 84 GLN A CA 1
ATOM 635 C C . GLN A 1 84 ? 16.328 -14.094 -12.422 1 90.75 84 GLN A C 1
ATOM 637 O O . GLN A 1 84 ? 15.719 -14.148 -13.492 1 90.75 84 GLN A O 1
ATOM 642 N N . GLY A 1 85 ? 15.922 -14.367 -11.266 1 89.88 85 GLY A N 1
ATOM 643 C CA . GLY A 1 85 ? 14.5 -14.641 -11.133 1 89.88 85 GLY A CA 1
ATOM 644 C C . GLY A 1 85 ? 14.156 -16.094 -11.367 1 89.88 85 GLY A C 1
ATOM 645 O O . GLY A 1 85 ? 15.023 -16.969 -11.305 1 89.88 85 GLY A O 1
ATOM 646 N N . GLY A 1 86 ? 13 -16.469 -11.516 1 95.62 86 GLY A N 1
ATOM 647 C CA . GLY A 1 86 ? 12.328 -17.75 -11.727 1 95.62 86 GLY A CA 1
ATOM 648 C C . GLY A 1 86 ? 10.836 -17.609 -11.938 1 95.62 86 GLY A C 1
ATOM 649 O O . GLY A 1 86 ? 10.352 -16.531 -12.297 1 95.62 86 GLY A O 1
ATOM 650 N N . PHE A 1 87 ? 10.219 -18.766 -11.844 1 96.94 87 PHE A N 1
ATOM 651 C CA . PHE A 1 87 ? 8.766 -18.703 -11.953 1 96.94 87 PHE A CA 1
ATOM 652 C C . PHE A 1 87 ? 8.109 -19.797 -11.125 1 96.94 87 PHE A C 1
ATOM 654 O O . PHE A 1 87 ? 8.719 -20.844 -10.883 1 96.94 87 PHE A O 1
ATOM 661 N N . VAL A 1 88 ? 6.902 -19.516 -10.734 1 96.38 88 VAL A N 1
ATOM 662 C CA . VAL A 1 88 ? 6.098 -20.453 -9.938 1 96.38 88 VAL A CA 1
ATOM 663 C C . VAL A 1 88 ? 5.188 -21.266 -10.859 1 96.38 88 VAL A C 1
ATOM 665 O O . VAL A 1 88 ? 4.77 -20.781 -11.914 1 96.38 88 VAL A O 1
ATOM 668 N N . PHE A 1 89 ? 4.941 -22.484 -10.477 1 98 89 PHE A N 1
ATOM 669 C CA . PHE A 1 89 ? 3.963 -23.328 -11.156 1 98 89 PHE A CA 1
ATOM 670 C C . PHE A 1 89 ? 3.375 -24.359 -10.195 1 98 89 PHE A C 1
ATOM 672 O O . PHE A 1 89 ? 3.77 -24.422 -9.031 1 98 89 PHE A O 1
ATOM 679 N N . ILE A 1 90 ? 2.332 -25.062 -10.68 1 98.06 90 ILE A N 1
ATOM 680 C CA . ILE A 1 90 ? 1.696 -26.094 -9.883 1 98.06 90 ILE A CA 1
ATOM 681 C C . ILE A 1 90 ? 2.172 -27.469 -10.352 1 98.06 90 ILE A C 1
ATOM 683 O O . ILE A 1 90 ? 1.906 -27.875 -11.492 1 98.06 90 ILE A O 1
ATOM 687 N N . LEU A 1 91 ? 2.926 -28.125 -9.477 1 98 91 LEU A N 1
ATOM 688 C CA . LEU A 1 91 ? 3.26 -29.531 -9.758 1 98 91 LEU A CA 1
ATOM 689 C C . LEU A 1 91 ? 2.051 -30.422 -9.539 1 98 91 LEU A C 1
ATOM 691 O O . LEU A 1 91 ? 1.524 -30.5 -8.422 1 98 91 LEU A O 1
ATOM 695 N N . GLU A 1 92 ? 1.613 -31.047 -10.562 1 97.62 92 GLU A N 1
ATOM 696 C CA . GLU A 1 92 ? 0.44 -31.922 -10.547 1 97.62 92 GLU A CA 1
ATOM 697 C C . GLU A 1 92 ? 0.526 -33 -11.625 1 97.62 92 GLU A C 1
ATOM 699 O O . GLU A 1 92 ? 1.401 -32.938 -12.492 1 97.62 92 GLU A O 1
ATOM 704 N N . LYS A 1 93 ? -0.34 -33.938 -11.508 1 96.69 93 LYS A N 1
ATOM 705 C CA . LYS A 1 93 ? -0.368 -35.031 -12.492 1 96.69 93 LYS A CA 1
ATOM 706 C C . LYS A 1 93 ? -0.625 -34.5 -13.898 1 96.69 93 LYS A C 1
ATOM 708 O O . LYS A 1 93 ? -1.466 -33.625 -14.086 1 96.69 93 LYS A O 1
ATOM 713 N N . GLY A 1 94 ? 0.151 -35.031 -14.828 1 96.94 94 GLY A N 1
ATOM 714 C CA . GLY A 1 94 ? -0.088 -34.656 -16.219 1 96.94 94 GLY A CA 1
ATOM 715 C C . GLY A 1 94 ? 1.137 -34.094 -16.906 1 96.94 94 GLY A C 1
ATOM 716 O O . GLY A 1 94 ? 2.246 -34.188 -16.375 1 96.94 94 GLY A O 1
ATOM 717 N N . ASN A 1 95 ? 0.954 -33.688 -18.078 1 97.69 95 ASN A N 1
ATOM 718 C CA . ASN A 1 95 ? 2.018 -33.062 -18.859 1 97.69 95 ASN A CA 1
ATOM 719 C C . ASN A 1 95 ? 1.996 -31.547 -18.719 1 97.69 95 ASN A C 1
ATOM 721 O O . ASN A 1 95 ? 1.068 -30.891 -19.188 1 97.69 95 ASN A O 1
ATOM 725 N N . ILE A 1 96 ? 3.002 -31.062 -18.062 1 98.62 96 ILE A N 1
ATOM 726 C CA . ILE A 1 96 ? 3.164 -29.641 -17.844 1 98.62 96 ILE A CA 1
ATOM 727 C C . ILE A 1 96 ? 4.168 -29.062 -18.844 1 98.62 96 ILE A C 1
ATOM 729 O O . ILE A 1 96 ? 5.234 -29.641 -19.062 1 98.62 96 ILE A O 1
ATOM 733 N N . THR A 1 97 ? 3.82 -27.969 -19.469 1 98.69 97 THR A N 1
ATOM 734 C CA . THR A 1 97 ? 4.703 -27.344 -20.453 1 98.69 97 THR A CA 1
ATOM 735 C C . THR A 1 97 ? 5.008 -25.891 -20.047 1 98.69 97 THR A C 1
ATOM 737 O O . THR A 1 97 ? 4.18 -25.234 -19.406 1 98.69 97 THR A O 1
ATOM 740 N N . ALA A 1 98 ? 6.227 -25.438 -20.375 1 98.69 98 ALA A N 1
ATOM 741 C CA . ALA A 1 98 ? 6.609 -24.062 -20.094 1 98.69 98 ALA A CA 1
ATOM 742 C C . ALA A 1 98 ? 7.363 -23.438 -21.281 1 98.69 98 ALA A C 1
ATOM 744 O O . ALA A 1 98 ? 8.312 -24.047 -21.797 1 98.69 98 ALA A O 1
ATOM 745 N N . LYS A 1 99 ? 6.859 -22.359 -21.734 1 98.38 99 LYS A N 1
ATOM 746 C CA . LYS A 1 99 ? 7.594 -21.516 -22.672 1 98.38 99 LYS A CA 1
ATOM 747 C C . LYS A 1 99 ? 8.242 -20.328 -21.938 1 98.38 99 LYS A C 1
ATOM 749 O O . LYS A 1 99 ? 7.551 -19.516 -21.328 1 98.38 99 LYS A O 1
ATOM 754 N N . ILE A 1 100 ? 9.602 -20.203 -22.094 1 98.12 100 ILE A N 1
ATOM 755 C CA . ILE A 1 100 ? 10.336 -19.25 -21.266 1 98.12 100 ILE A CA 1
ATOM 756 C C . ILE A 1 100 ? 11.156 -18.312 -22.156 1 98.12 100 ILE A C 1
ATOM 758 O O . ILE A 1 100 ? 11.859 -18.766 -23.062 1 98.12 100 ILE A O 1
ATOM 762 N N . ASN A 1 101 ? 11.008 -17.062 -21.906 1 96.19 101 ASN A N 1
ATOM 763 C CA . ASN A 1 101 ? 11.898 -16.062 -22.484 1 96.19 101 ASN A CA 1
ATOM 764 C C . ASN A 1 101 ? 13.031 -15.703 -21.516 1 96.19 101 ASN A C 1
ATOM 766 O O . ASN A 1 101 ? 12.789 -15.289 -20.391 1 96.19 101 ASN A O 1
ATOM 770 N N . LYS A 1 102 ? 14.234 -15.836 -22 1 94.62 102 LYS A N 1
ATOM 771 C CA . LYS A 1 102 ? 15.406 -15.656 -21.156 1 94.62 102 LYS A CA 1
ATOM 772 C C . LYS A 1 102 ? 15.445 -14.25 -20.562 1 94.62 102 LYS A C 1
ATOM 774 O O . LYS A 1 102 ? 16.031 -14.031 -19.5 1 94.62 102 LYS A O 1
ATOM 779 N N . ASP A 1 103 ? 14.812 -13.297 -21.219 1 94.44 103 ASP A N 1
ATOM 780 C CA . ASP A 1 103 ? 14.852 -11.906 -20.781 1 94.44 103 ASP A CA 1
ATOM 781 C C . ASP A 1 103 ? 13.727 -11.609 -19.797 1 94.44 103 ASP A C 1
ATOM 783 O O . ASP A 1 103 ? 13.688 -10.539 -19.188 1 94.44 103 ASP A O 1
ATOM 787 N N . SER A 1 104 ? 12.758 -12.523 -19.688 1 93.88 104 SER A N 1
ATOM 788 C CA . SER A 1 104 ? 11.617 -12.359 -18.797 1 93.88 104 SER A CA 1
ATOM 789 C C . SER A 1 104 ? 11.203 -13.688 -18.172 1 93.88 104 SER A C 1
ATOM 791 O O . SER A 1 104 ? 10.031 -14.062 -18.219 1 93.88 104 SER A O 1
ATOM 793 N N . ILE A 1 105 ? 12.125 -14.312 -17.531 1 96.12 105 ILE A N 1
ATOM 794 C CA . ILE A 1 105 ? 11.961 -15.664 -17 1 96.12 105 ILE A CA 1
ATOM 795 C C . ILE A 1 105 ? 10.758 -15.695 -16.062 1 96.12 105 ILE A C 1
ATOM 797 O O . ILE A 1 105 ? 9.953 -16.625 -16.109 1 96.12 105 ILE A O 1
ATOM 801 N N . PRO A 1 106 ? 10.531 -14.633 -15.258 1 93.94 106 PRO A N 1
ATOM 802 C CA . PRO A 1 106 ? 9.383 -14.672 -14.344 1 93.94 106 PRO A CA 1
ATOM 803 C C . PRO A 1 106 ? 8.047 -14.688 -15.07 1 93.94 106 PRO A C 1
ATOM 805 O O . PRO A 1 106 ? 7.016 -15 -14.469 1 93.94 106 PRO A O 1
ATOM 808 N N . LEU A 1 107 ? 8.023 -14.445 -16.344 1 93.38 107 LEU A N 1
ATOM 809 C CA . LEU A 1 107 ? 6.797 -14.383 -17.125 1 93.38 107 LEU A CA 1
ATOM 810 C C . LEU A 1 107 ? 6.613 -15.648 -17.953 1 93.38 107 LEU A C 1
ATOM 812 O O . LEU A 1 107 ? 5.855 -15.664 -18.922 1 93.38 107 LEU A O 1
ATOM 816 N N . ALA A 1 108 ? 7.324 -16.688 -17.516 1 97 108 ALA A N 1
ATOM 817 C CA . ALA A 1 108 ? 7.188 -17.969 -18.203 1 97 108 ALA A CA 1
ATOM 818 C C . ALA A 1 108 ? 5.719 -18.359 -18.344 1 97 108 ALA A C 1
ATOM 820 O O . ALA A 1 108 ? 4.93 -18.188 -17.422 1 97 108 ALA A O 1
ATOM 821 N N . LYS A 1 109 ? 5.316 -18.859 -19.5 1 97.06 109 LYS A N 1
ATOM 822 C CA . LYS A 1 109 ? 3.961 -19.344 -19.734 1 97.06 109 LYS A CA 1
ATOM 823 C C . LYS A 1 109 ? 3.859 -20.844 -19.484 1 97.06 109 LYS A C 1
ATOM 825 O O . LYS A 1 109 ? 4.211 -21.656 -20.344 1 97.06 109 LYS A O 1
ATOM 830 N N . VAL A 1 110 ? 3.357 -21.141 -18.344 1 98.38 110 VAL A N 1
ATOM 831 C CA . VAL A 1 110 ? 3.197 -22.547 -17.969 1 98.38 110 VAL A CA 1
ATOM 832 C C . VAL A 1 110 ? 1.772 -23 -18.266 1 98.38 110 VAL A C 1
ATOM 834 O O . VAL A 1 110 ? 0.815 -22.25 -18.062 1 98.38 110 VAL A O 1
ATOM 837 N N . GLY A 1 111 ? 1.675 -24.234 -18.812 1 98.19 111 GLY A N 1
ATOM 838 C CA . GLY A 1 111 ? 0.371 -24.797 -19.141 1 98.19 111 GLY A CA 1
ATOM 839 C C . GLY A 1 111 ? 0.38 -26.312 -19.25 1 98.19 111 GLY A C 1
ATOM 840 O O . GLY A 1 111 ? 1.258 -26.969 -18.703 1 98.19 111 GLY A O 1
ATOM 841 N N . GLY A 1 112 ? -0.694 -26.891 -19.844 1 97.94 112 GLY A N 1
ATOM 842 C CA . GLY A 1 112 ? -0.829 -28.312 -20.078 1 97.94 112 GLY A CA 1
ATOM 843 C C . GLY A 1 112 ? -1.685 -29 -19.031 1 97.94 112 GLY A C 1
ATOM 844 O O . GLY A 1 112 ? -2.193 -30.109 -19.266 1 97.94 112 GLY A O 1
ATOM 845 N N . THR A 1 113 ? -1.834 -28.297 -17.859 1 97.75 113 THR A N 1
ATOM 846 C CA . THR A 1 113 ? -2.682 -28.828 -16.797 1 97.75 113 THR A CA 1
ATOM 847 C C . THR A 1 113 ? -3.619 -27.75 -16.25 1 97.75 113 THR A C 1
ATOM 849 O O . THR A 1 113 ? -3.369 -26.562 -16.422 1 97.75 113 THR A O 1
ATOM 852 N N . TYR A 1 114 ? -4.664 -28.156 -15.641 1 97.31 114 TYR A N 1
ATOM 853 C CA . TYR A 1 114 ? -5.746 -27.281 -15.227 1 97.31 114 TYR A CA 1
ATOM 854 C C . TYR A 1 114 ? -5.238 -26.188 -14.297 1 97.31 114 TYR A C 1
ATOM 856 O O . TYR A 1 114 ? -5.465 -25 -14.539 1 97.31 114 TYR A O 1
ATOM 864 N N . ASN A 1 115 ? -4.562 -26.562 -13.25 1 98.06 115 ASN A N 1
ATOM 865 C CA . ASN A 1 115 ? -4.18 -25.578 -12.242 1 98.06 115 ASN A CA 1
ATOM 866 C C . ASN A 1 115 ? -3.105 -24.625 -12.773 1 98.06 115 ASN A C 1
ATOM 868 O O . ASN A 1 115 ? -3.061 -23.469 -12.383 1 98.06 115 ASN A O 1
ATOM 872 N N . ASN A 1 116 ? -2.305 -25.094 -13.656 1 98.38 116 ASN A N 1
ATOM 873 C CA . ASN A 1 116 ? -1.322 -24.188 -14.25 1 98.38 116 ASN A CA 1
ATOM 874 C C . ASN A 1 116 ? -1.978 -23.188 -15.195 1 98.38 116 ASN A C 1
ATOM 876 O O . ASN A 1 116 ? -1.587 -22.016 -15.234 1 98.38 116 ASN A O 1
ATOM 880 N N . ASP A 1 117 ? -2.939 -23.641 -15.945 1 98.31 117 ASP A N 1
ATOM 881 C CA . ASP A 1 117 ? -3.705 -22.719 -16.766 1 98.31 117 ASP A CA 1
ATOM 882 C C . ASP A 1 117 ? -4.391 -21.656 -15.914 1 98.31 117 ASP A C 1
ATOM 884 O O . ASP A 1 117 ? -4.375 -20.469 -16.25 1 98.31 117 ASP A O 1
ATOM 888 N N . GLU A 1 118 ? -4.973 -22.094 -14.797 1 97.75 118 GLU A N 1
ATOM 889 C CA . GLU A 1 118 ? -5.633 -21.172 -13.883 1 97.75 118 GLU A CA 1
ATOM 890 C C . GLU A 1 118 ? -4.629 -20.203 -13.242 1 97.75 118 GLU A C 1
ATOM 892 O O . GLU A 1 118 ? -4.934 -19.031 -13.039 1 97.75 118 GLU A O 1
ATOM 897 N N . LEU A 1 119 ? -3.488 -20.719 -12.953 1 97.56 119 LEU A N 1
ATOM 898 C CA . LEU A 1 119 ? -2.459 -19.875 -12.344 1 97.56 119 LEU A CA 1
ATOM 899 C C . LEU A 1 119 ? -2.045 -18.75 -13.297 1 97.56 119 LEU A C 1
ATOM 901 O O . LEU A 1 119 ? -1.922 -17.594 -12.883 1 97.56 119 LEU A O 1
ATOM 905 N N . ILE A 1 120 ? -1.829 -19.078 -14.562 1 96.69 120 ILE A N 1
ATOM 906 C CA . ILE A 1 120 ? -1.423 -18.078 -15.547 1 96.69 120 ILE A CA 1
ATOM 907 C C . ILE A 1 120 ? -2.523 -17.031 -15.703 1 96.69 120 ILE A C 1
ATOM 909 O O . ILE A 1 120 ? -2.242 -15.836 -15.766 1 96.69 120 ILE A O 1
ATOM 913 N N . LYS A 1 121 ? -3.742 -17.484 -15.695 1 96 121 LYS A N 1
ATOM 914 C CA . LYS A 1 121 ? -4.871 -16.562 -15.789 1 96 121 LYS A CA 1
ATOM 915 C C . LYS A 1 121 ? -4.906 -15.609 -14.602 1 96 121 LYS A C 1
ATOM 917 O O . LYS A 1 121 ? -5.059 -14.398 -14.773 1 96 121 LYS A O 1
ATOM 922 N N . TYR A 1 122 ? -4.758 -16.234 -13.5 1 96.25 122 TYR A N 1
ATOM 923 C CA . TYR A 1 122 ? -4.785 -15.422 -12.281 1 96.25 122 TYR A CA 1
ATOM 924 C C . TYR A 1 122 ? -3.619 -14.438 -12.258 1 96.25 122 TYR A C 1
ATOM 926 O O . TYR A 1 122 ? -3.805 -13.258 -11.961 1 96.25 122 TYR A O 1
ATOM 934 N N . ASN A 1 123 ? -2.449 -14.852 -12.562 1 95.12 123 ASN A N 1
ATOM 935 C CA . ASN A 1 123 ? -1.255 -14.016 -12.578 1 95.12 123 ASN A CA 1
ATOM 936 C C . ASN A 1 123 ? -1.404 -12.852 -13.555 1 95.12 123 ASN A C 1
ATOM 938 O O . ASN A 1 123 ? -0.978 -11.734 -13.266 1 95.12 123 ASN A O 1
ATOM 942 N N . THR A 1 124 ? -1.948 -13.18 -14.656 1 93.88 124 THR A N 1
ATOM 943 C CA . THR A 1 124 ? -2.135 -12.148 -15.664 1 93.88 124 THR A CA 1
ATOM 944 C C . THR A 1 124 ? -3.043 -11.039 -15.148 1 93.88 124 THR A C 1
ATOM 946 O O . THR A 1 124 ? -2.758 -9.852 -15.344 1 93.88 124 THR A O 1
ATOM 949 N N . GLU A 1 125 ? -4.082 -11.445 -14.445 1 94.19 125 GLU A N 1
ATOM 950 C CA . GLU A 1 125 ? -4.984 -10.461 -13.852 1 94.19 125 GLU A CA 1
ATOM 951 C C . GLU A 1 125 ? -4.273 -9.633 -12.781 1 94.19 125 GLU A C 1
ATOM 953 O O . GLU A 1 125 ? -4.402 -8.406 -12.75 1 94.19 125 GLU A O 1
ATOM 958 N N . MET A 1 126 ? -3.516 -10.266 -11.969 1 93.69 126 MET A N 1
ATOM 959 C CA . MET A 1 126 ? -2.803 -9.594 -10.883 1 93.69 126 MET A CA 1
ATOM 960 C C . MET A 1 126 ? -1.738 -8.648 -11.438 1 93.69 126 MET A C 1
ATOM 962 O O . MET A 1 126 ? -1.505 -7.574 -10.883 1 93.69 126 MET A O 1
ATOM 966 N N . MET A 1 127 ? -1.126 -9.062 -12.5 1 91.19 127 MET A N 1
ATOM 967 C CA . MET A 1 127 ? -0.11 -8.227 -13.133 1 91.19 127 MET A CA 1
ATOM 968 C C . MET A 1 127 ? -0.718 -6.922 -13.641 1 91.19 127 MET A C 1
ATOM 970 O O . MET A 1 127 ? -0.083 -5.867 -13.57 1 91.19 127 MET A O 1
ATOM 974 N N . GLY A 1 128 ? -1.88 -7.027 -14.164 1 92.94 128 GLY A N 1
ATOM 975 C CA . GLY A 1 128 ? -2.566 -5.816 -14.594 1 92.94 128 GLY A CA 1
ATOM 976 C C . GLY A 1 128 ? -2.775 -4.82 -13.469 1 92.94 128 GLY A C 1
ATOM 977 O O . GLY A 1 128 ? -2.521 -3.627 -13.633 1 92.94 128 GLY A O 1
ATOM 978 N N . ILE A 1 129 ? -3.17 -5.301 -12.328 1 92.88 129 ILE A N 1
ATOM 979 C CA . ILE A 1 129 ? -3.385 -4.453 -11.164 1 92.88 129 ILE A CA 1
ATOM 980 C C . ILE A 1 129 ? -2.049 -3.896 -10.68 1 92.88 129 ILE A C 1
ATOM 982 O O . ILE A 1 129 ? -1.934 -2.703 -10.391 1 92.88 129 ILE A O 1
ATOM 986 N N . SER A 1 130 ? -1.053 -4.727 -10.641 1 90.44 130 SER A N 1
ATOM 987 C CA . SER A 1 130 ? 0.276 -4.336 -10.18 1 90.44 130 SER A CA 1
ATOM 988 C C . SER A 1 130 ? 0.866 -3.238 -11.062 1 90.44 130 SER A C 1
ATOM 990 O O . SER A 1 130 ? 1.471 -2.289 -10.555 1 90.44 130 SER A O 1
ATOM 992 N N . LYS A 1 131 ? 0.685 -3.395 -12.344 1 91.81 131 LYS A N 1
ATOM 993 C CA . LYS A 1 131 ? 1.204 -2.404 -13.281 1 91.81 131 LYS A CA 1
ATOM 994 C C . LYS A 1 131 ? 0.558 -1.04 -13.055 1 91.81 131 LYS A C 1
ATOM 996 O O . LYS A 1 131 ? 1.239 -0.012 -13.078 1 91.81 131 LYS A O 1
ATOM 1001 N N . ARG A 1 132 ? -0.699 -1.032 -12.773 1 93.19 132 ARG A N 1
ATOM 1002 C CA . ARG A 1 132 ? -1.389 0.224 -12.5 1 93.19 132 ARG A CA 1
ATOM 1003 C C . ARG A 1 132 ? -0.92 0.83 -11.188 1 93.19 132 ARG A C 1
ATOM 1005 O O . ARG A 1 132 ? -0.724 2.043 -11.086 1 93.19 132 ARG A O 1
ATOM 1012 N N . MET A 1 133 ? -0.765 -0.016 -10.25 1 90 133 MET A N 1
ATOM 1013 C CA . MET A 1 133 ? -0.283 0.426 -8.945 1 90 133 MET A CA 1
ATOM 1014 C C . MET A 1 133 ? 1.114 1.024 -9.055 1 90 133 MET A C 1
ATOM 1016 O O . MET A 1 133 ? 1.381 2.094 -8.5 1 90 133 MET A O 1
ATOM 1020 N N . MET A 1 134 ? 1.979 0.395 -9.766 1 89.5 134 MET A N 1
ATOM 1021 C CA . MET A 1 134 ? 3.35 0.863 -9.945 1 89.5 134 MET A CA 1
ATOM 1022 C C . MET A 1 134 ? 3.377 2.18 -10.719 1 89.5 134 MET A C 1
ATOM 1024 O O . MET A 1 134 ? 4.164 3.072 -10.398 1 89.5 134 MET A O 1
ATOM 1028 N N . SER A 1 135 ? 2.572 2.242 -11.734 1 93.25 135 SER A N 1
ATOM 1029 C CA . SER A 1 135 ? 2.473 3.49 -12.484 1 93.25 135 SER A CA 1
ATOM 1030 C C . SER A 1 135 ? 2.053 4.645 -11.578 1 93.25 135 SER A C 1
ATOM 1032 O O . SER A 1 135 ? 2.623 5.734 -11.648 1 93.25 135 SER A O 1
ATOM 1034 N N . PHE A 1 136 ? 1.09 4.434 -10.758 1 92.56 136 PHE A N 1
ATOM 1035 C CA . PHE A 1 136 ? 0.646 5.434 -9.797 1 92.56 136 PHE A CA 1
ATOM 1036 C C . PHE A 1 136 ? 1.785 5.832 -8.867 1 92.56 136 PHE A C 1
ATOM 1038 O O . PHE A 1 136 ? 2.008 7.02 -8.617 1 92.56 136 PHE A O 1
ATOM 1045 N N . GLN A 1 137 ? 2.455 4.875 -8.336 1 88.69 137 GLN A N 1
ATOM 1046 C CA . GLN A 1 137 ? 3.572 5.133 -7.434 1 88.69 137 GLN A CA 1
ATOM 1047 C C . GLN A 1 137 ? 4.648 5.969 -8.117 1 88.69 137 GLN A C 1
ATOM 1049 O O . GLN A 1 137 ? 5.156 6.934 -7.535 1 88.69 137 GLN A O 1
ATOM 1054 N N . LYS A 1 138 ? 4.992 5.648 -9.328 1 92.25 138 LYS A N 1
ATOM 1055 C CA . LYS A 1 138 ? 6.016 6.367 -10.086 1 92.25 138 LYS A CA 1
ATOM 1056 C C . LYS A 1 138 ? 5.59 7.809 -10.352 1 92.25 138 LYS A C 1
ATOM 1058 O O . LYS A 1 138 ? 6.391 8.734 -10.203 1 92.25 138 LYS A O 1
ATOM 1063 N N . GLU A 1 139 ? 4.352 7.945 -10.625 1 92 139 GLU A N 1
ATOM 1064 C CA . GLU A 1 139 ? 3.824 9.266 -10.961 1 92 139 GLU A CA 1
ATOM 1065 C C . GLU A 1 139 ? 3.754 10.156 -9.727 1 92 139 GLU A C 1
ATOM 1067 O O . GLU A 1 139 ? 3.789 11.383 -9.844 1 92 139 GLU A O 1
ATOM 1072 N N . ASN A 1 140 ? 3.668 9.523 -8.547 1 91 140 ASN A N 1
ATOM 1073 C CA . ASN A 1 140 ? 3.471 10.297 -7.328 1 91 140 ASN A CA 1
ATOM 1074 C C . ASN A 1 140 ? 4.672 10.195 -6.391 1 91 140 ASN A C 1
ATOM 1076 O O . ASN A 1 140 ? 4.594 10.594 -5.227 1 91 140 ASN A O 1
ATOM 1080 N N . MET A 1 141 ? 5.715 9.695 -6.91 1 89.75 141 MET A N 1
ATOM 1081 C CA . MET A 1 141 ? 6.902 9.445 -6.098 1 89.75 141 MET A CA 1
ATOM 1082 C C . MET A 1 141 ? 7.438 10.742 -5.5 1 89.75 141 MET A C 1
ATOM 1084 O O . MET A 1 141 ? 7.723 10.812 -4.305 1 89.75 141 MET A O 1
ATOM 1088 N N . ALA A 1 142 ? 7.57 11.742 -6.289 1 85.56 142 ALA A N 1
ATOM 1089 C CA . ALA A 1 142 ? 8.102 13.023 -5.82 1 85.56 142 ALA A CA 1
ATOM 1090 C C . ALA A 1 142 ? 7.207 13.617 -4.738 1 85.56 142 ALA A C 1
ATOM 1092 O O . ALA A 1 142 ? 7.699 14.125 -3.729 1 85.56 142 ALA A O 1
ATOM 1093 N N . LYS A 1 143 ? 5.934 13.508 -4.949 1 86.06 143 LYS A N 1
ATOM 1094 C CA . LYS A 1 143 ? 4.969 14.031 -3.986 1 86.06 143 LYS A CA 1
ATOM 1095 C C . LYS A 1 143 ? 5.031 13.258 -2.674 1 86.06 143 LYS A C 1
ATOM 1097 O O . LYS A 1 143 ? 4.965 13.844 -1.594 1 86.06 143 LYS A O 1
ATOM 1102 N N . MET A 1 144 ? 5.152 12.023 -2.814 1 87.31 144 MET A N 1
ATOM 1103 C CA . MET A 1 144 ? 5.246 11.164 -1.639 1 87.31 144 MET A CA 1
ATOM 1104 C C . MET A 1 144 ? 6.512 11.469 -0.844 1 87.31 144 MET A C 1
ATOM 1106 O O . MET A 1 144 ? 6.465 11.602 0.38 1 87.31 144 MET A O 1
ATOM 1110 N N . GLU A 1 145 ? 7.582 11.625 -1.562 1 86.62 145 GLU A N 1
ATOM 1111 C CA . GLU A 1 145 ? 8.859 11.914 -0.918 1 86.62 145 GLU A CA 1
ATOM 1112 C C . GLU A 1 145 ? 8.836 13.273 -0.229 1 86.62 145 GLU A C 1
ATOM 1114 O O . GLU A 1 145 ? 9.297 13.406 0.906 1 86.62 145 GLU A O 1
ATOM 1119 N N . GLU A 1 146 ? 8.25 14.148 -0.88 1 86.25 146 GLU A N 1
ATOM 1120 C CA . GLU A 1 146 ? 8.172 15.492 -0.307 1 86.25 146 GLU A CA 1
ATOM 1121 C C . GLU A 1 146 ? 7.293 15.508 0.939 1 86.25 146 GLU A C 1
ATOM 1123 O O . GLU A 1 146 ? 7.652 16.109 1.954 1 86.25 146 GLU A O 1
ATOM 1128 N N . ALA A 1 147 ? 6.188 14.859 0.866 1 87.94 147 ALA A N 1
ATOM 1129 C CA . ALA A 1 147 ? 5.273 14.797 2.004 1 87.94 147 ALA A CA 1
ATOM 1130 C C . ALA A 1 147 ? 5.941 14.133 3.207 1 87.94 147 ALA A C 1
ATOM 1132 O O . ALA A 1 147 ? 5.762 14.578 4.344 1 87.94 147 ALA A O 1
ATOM 1133 N N . GLN A 1 148 ? 6.688 13.141 2.891 1 86 148 GLN A N 1
ATOM 1134 C CA . GLN A 1 148 ? 7.395 12.438 3.957 1 86 148 GLN A CA 1
ATOM 1135 C C . GLN A 1 148 ? 8.484 13.312 4.57 1 86 148 GLN A C 1
ATOM 1137 O O . GLN A 1 148 ? 8.648 13.344 5.789 1 86 148 GLN A O 1
ATOM 1142 N N . LYS A 1 149 ? 9.109 14.086 3.752 1 86.75 149 LYS A N 1
ATOM 1143 C CA . LYS A 1 149 ? 10.219 14.93 4.188 1 86.75 149 LYS A CA 1
ATOM 1144 C C . LYS A 1 149 ? 9.734 16.016 5.148 1 86.75 149 LYS A C 1
ATOM 1146 O O . LYS A 1 149 ? 10.5 16.5 5.984 1 86.75 149 LYS A O 1
ATOM 1151 N N . VAL A 1 150 ? 8.5 16.391 4.961 1 87.88 150 VAL A N 1
ATOM 1152 C CA . VAL A 1 150 ? 8.023 17.516 5.77 1 87.88 150 VAL A CA 1
ATOM 1153 C C . VAL A 1 150 ? 6.934 17.031 6.723 1 87.88 150 VAL A C 1
ATOM 1155 O O . VAL A 1 150 ? 6.203 17.844 7.297 1 87.88 150 VAL A O 1
ATOM 1158 N N . ASN A 1 151 ? 6.734 15.727 6.777 1 85.81 151 ASN A N 1
ATOM 1159 C CA . ASN A 1 151 ? 5.746 15.117 7.664 1 85.81 151 ASN A CA 1
ATOM 1160 C C . ASN A 1 151 ? 4.348 15.672 7.406 1 85.81 151 ASN A C 1
ATOM 1162 O O . ASN A 1 151 ? 3.631 16.016 8.352 1 85.81 151 ASN A O 1
ATOM 1166 N N . ASP A 1 152 ? 4.051 15.805 6.172 1 89.31 152 ASP A N 1
ATOM 1167 C CA . ASP A 1 152 ? 2.723 16.219 5.734 1 89.31 152 ASP A CA 1
ATOM 1168 C C . ASP A 1 152 ? 1.739 15.055 5.77 1 89.31 152 ASP A C 1
ATOM 1170 O O . ASP A 1 152 ? 1.513 14.398 4.754 1 89.31 152 ASP A O 1
ATOM 1174 N N . SER A 1 153 ? 1.052 14.867 6.898 1 88.94 153 SER A N 1
ATOM 1175 C CA . SER A 1 153 ? 0.2 13.703 7.121 1 88.94 153 SER A CA 1
ATOM 1176 C C . SER A 1 153 ? -1.055 13.766 6.258 1 88.94 153 SER A C 1
ATOM 1178 O O . SER A 1 153 ? -1.605 12.727 5.883 1 88.94 153 SER A O 1
ATOM 1180 N N . VAL A 1 154 ? -1.479 14.945 5.961 1 88.88 154 VAL A N 1
ATOM 1181 C CA . VAL A 1 154 ? -2.691 15.086 5.164 1 88.88 154 VAL A CA 1
ATOM 1182 C C . VAL A 1 154 ? -2.428 14.609 3.736 1 88.88 154 VAL A C 1
ATOM 1184 O O . VAL A 1 154 ? -3.205 13.828 3.184 1 88.88 154 VAL A O 1
ATOM 1187 N N . THR A 1 155 ? -1.333 15.062 3.205 1 88.81 155 THR A N 1
ATOM 1188 C CA . THR A 1 155 ? -0.96 14.617 1.868 1 88.81 155 THR A CA 1
ATOM 1189 C C . THR A 1 155 ? -0.67 13.117 1.858 1 88.81 155 THR A C 1
ATOM 1191 O O . THR A 1 155 ? -1.08 12.406 0.939 1 88.81 155 THR A O 1
ATOM 1194 N N . MET A 1 156 ? -0.026 12.695 2.855 1 88.44 156 MET A N 1
ATOM 1195 C CA . MET A 1 156 ? 0.24 11.266 2.965 1 88.44 156 MET A CA 1
ATOM 1196 C C . MET A 1 156 ? -1.062 10.477 3.031 1 88.44 156 MET A C 1
ATOM 1198 O O . MET A 1 156 ? -1.18 9.414 2.416 1 88.44 156 MET A O 1
ATOM 1202 N N . GLN A 1 157 ? -1.977 11 3.74 1 88.38 157 GLN A N 1
ATOM 1203 C CA . GLN A 1 157 ? -3.283 10.359 3.836 1 88.38 157 GLN A CA 1
ATOM 1204 C C . GLN A 1 157 ? -3.961 10.281 2.471 1 88.38 157 GLN A C 1
ATOM 1206 O O . GLN A 1 157 ? -4.523 9.25 2.104 1 88.38 157 GLN A O 1
ATOM 1211 N N . LYS A 1 158 ? -3.889 11.32 1.742 1 88.06 158 LYS A N 1
ATOM 1212 C CA . LYS A 1 158 ? -4.492 11.359 0.414 1 88.06 158 LYS A CA 1
ATOM 1213 C C . LYS A 1 158 ? -3.875 10.305 -0.503 1 88.06 158 LYS A C 1
ATOM 1215 O O . LYS A 1 158 ? -4.594 9.547 -1.16 1 88.06 158 LYS A O 1
ATOM 1220 N N . LEU A 1 159 ? -2.57 10.281 -0.497 1 88.19 159 LEU A N 1
ATOM 1221 C CA . LEU A 1 159 ? -1.845 9.344 -1.349 1 88.19 159 LEU A CA 1
ATOM 1222 C C . LEU A 1 159 ? -2.109 7.906 -0.921 1 88.19 159 LEU A C 1
ATOM 1224 O O . LEU A 1 159 ? -2.324 7.035 -1.766 1 88.19 159 LEU A O 1
ATOM 1228 N N . ASN A 1 160 ? -2.115 7.688 0.338 1 86.81 160 ASN A N 1
ATOM 1229 C CA . ASN A 1 160 ? -2.381 6.348 0.857 1 86.81 160 ASN A CA 1
ATOM 1230 C C . ASN A 1 160 ? -3.797 5.891 0.524 1 86.81 160 ASN A C 1
ATOM 1232 O O . ASN A 1 160 ? -4.02 4.719 0.214 1 86.81 160 ASN A O 1
ATOM 1236 N N . THR A 1 161 ? -4.746 6.711 0.611 1 87.25 161 THR A N 1
ATOM 1237 C CA . THR A 1 161 ? -6.129 6.387 0.274 1 87.25 161 THR A CA 1
ATOM 1238 C C . THR A 1 161 ? -6.25 5.996 -1.196 1 87.25 161 THR A C 1
ATOM 1240 O O . THR A 1 161 ? -6.949 5.039 -1.533 1 87.25 161 THR A O 1
ATOM 1243 N N . GLU A 1 162 ? -5.531 6.68 -2.033 1 86.75 162 GLU A N 1
ATOM 1244 C CA . GLU A 1 162 ? -5.539 6.316 -3.447 1 86.75 162 GLU A CA 1
ATOM 1245 C C . GLU A 1 162 ? -4.914 4.945 -3.668 1 86.75 162 GLU A C 1
ATOM 1247 O O . GLU A 1 162 ? -5.422 4.145 -4.453 1 86.75 162 GLU A O 1
ATOM 1252 N N . PHE A 1 163 ? -3.859 4.719 -2.982 1 85.62 163 PHE A N 1
ATOM 1253 C CA . PHE A 1 163 ? -3.195 3.424 -3.066 1 85.62 163 PHE A CA 1
ATOM 1254 C C . PHE A 1 163 ? -4.125 2.309 -2.607 1 85.62 163 PHE A C 1
ATOM 1256 O O . PHE A 1 163 ? -4.07 1.192 -3.127 1 85.62 163 PHE A O 1
ATOM 1263 N N . SER A 1 164 ? -4.953 2.576 -1.643 1 87.12 164 SER A N 1
ATOM 1264 C CA . SER A 1 164 ? -5.832 1.565 -1.063 1 87.12 164 SER A CA 1
ATOM 1265 C C . SER A 1 164 ? -6.82 1.032 -2.096 1 87.12 164 SER A C 1
ATOM 1267 O O . SER A 1 164 ? -7.316 -0.089 -1.968 1 87.12 164 SER A O 1
ATOM 1269 N N . LYS A 1 165 ? -7.062 1.77 -3.092 1 86.25 165 LYS A N 1
ATOM 1270 C CA . LYS A 1 165 ? -7.965 1.319 -4.145 1 86.25 165 LYS A CA 1
ATOM 1271 C C . LYS A 1 165 ? -7.379 0.135 -4.906 1 86.25 165 LYS A C 1
ATOM 1273 O O . LYS A 1 165 ? -8.102 -0.795 -5.273 1 86.25 165 LYS A O 1
ATOM 1278 N N . PHE A 1 166 ? -6.078 0.248 -5.125 1 87.44 166 PHE A N 1
ATOM 1279 C CA . PHE A 1 166 ? -5.41 -0.864 -5.789 1 87.44 166 PHE A CA 1
ATOM 1280 C C . PHE A 1 166 ? -5.398 -2.1 -4.895 1 87.44 166 PHE A C 1
ATOM 1282 O O . PHE A 1 166 ? -5.598 -3.219 -5.375 1 87.44 166 PHE A O 1
ATOM 1289 N N . GLN A 1 167 ? -5.188 -1.846 -3.668 1 85.31 167 GLN A N 1
ATOM 1290 C CA . GLN A 1 167 ? -5.227 -2.957 -2.725 1 85.31 167 GLN A CA 1
ATOM 1291 C C . GLN A 1 167 ? -6.609 -3.6 -2.684 1 85.31 167 GLN A C 1
ATOM 1293 O O . GLN A 1 167 ? -6.73 -4.824 -2.613 1 85.31 167 GLN A O 1
ATOM 1298 N N . GLU A 1 168 ? -7.602 -2.834 -2.727 1 86.75 168 GLU A N 1
ATOM 1299 C CA . GLU A 1 168 ? -8.969 -3.344 -2.762 1 86.75 168 GLU A CA 1
ATOM 1300 C C . GLU A 1 168 ? -9.219 -4.16 -4.027 1 86.75 168 GLU A C 1
ATOM 1302 O O . GLU A 1 168 ? -9.93 -5.168 -3.992 1 86.75 168 GLU A O 1
ATOM 1307 N N . ASP A 1 169 ? -8.648 -3.686 -5.086 1 88.88 169 ASP A N 1
ATOM 1308 C CA . ASP A 1 169 ? -8.766 -4.453 -6.32 1 88.88 169 ASP A CA 1
ATOM 1309 C C . ASP A 1 169 ? -8.164 -5.848 -6.16 1 88.88 169 ASP A C 1
ATOM 1311 O O . ASP A 1 169 ? -8.75 -6.836 -6.613 1 88.88 169 ASP A O 1
ATOM 1315 N N . PHE A 1 170 ? -6.98 -5.938 -5.523 1 88.06 170 PHE A N 1
ATOM 1316 C CA . PHE A 1 170 ? -6.363 -7.23 -5.25 1 88.06 170 PHE A CA 1
ATOM 1317 C C . PHE A 1 170 ? -7.285 -8.102 -4.406 1 88.06 170 PHE A C 1
ATOM 1319 O O . PHE A 1 170 ? -7.562 -9.25 -4.762 1 88.06 170 PHE A O 1
ATOM 1326 N N . ILE A 1 171 ? -7.82 -7.535 -3.395 1 88 171 ILE A N 1
ATOM 1327 C CA . ILE A 1 171 ? -8.625 -8.273 -2.432 1 88 171 ILE A CA 1
ATOM 1328 C C . ILE A 1 171 ? -9.906 -8.781 -3.105 1 88 171 ILE A C 1
ATOM 1330 O O . ILE A 1 171 ? -10.242 -9.961 -3.008 1 88 171 ILE A O 1
ATOM 1334 N N . THR A 1 172 ? -10.602 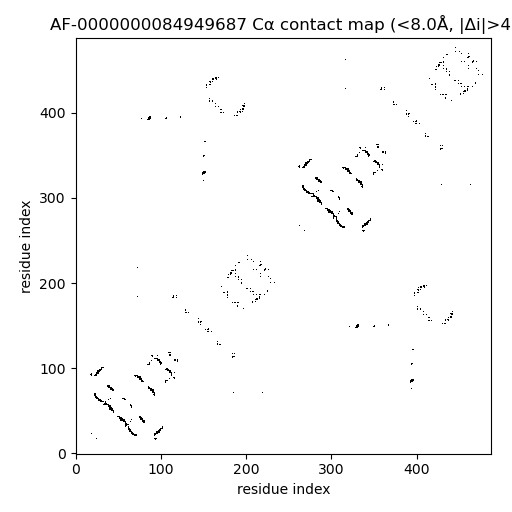-7.922 -3.816 1 90.75 172 THR A N 1
ATOM 1335 C CA . THR A 1 172 ? -11.859 -8.289 -4.445 1 90.75 172 THR A CA 1
ATOM 1336 C C . THR A 1 172 ? -11.633 -9.305 -5.562 1 90.75 172 THR A C 1
ATOM 1338 O O . THR A 1 172 ? -12.461 -10.195 -5.773 1 90.75 172 THR A O 1
ATOM 1341 N N . SER A 1 173 ? -10.547 -9.133 -6.281 1 93.12 173 SER A N 1
ATOM 1342 C CA . SER A 1 173 ? -10.227 -10.078 -7.344 1 93.12 173 SER A CA 1
ATOM 1343 C C . SER A 1 173 ? -9.969 -11.469 -6.777 1 93.12 173 SER A C 1
ATOM 1345 O O . SER A 1 173 ? -10.391 -12.469 -7.367 1 93.12 173 SER A O 1
ATOM 1347 N N . GLY A 1 174 ? -9.211 -11.539 -5.672 1 93.44 174 GLY A N 1
ATOM 1348 C CA . GLY A 1 174 ? -8.984 -12.82 -5.023 1 93.44 174 GLY A CA 1
ATOM 1349 C C . GLY A 1 174 ? -10.266 -13.5 -4.574 1 93.44 174 GLY A C 1
ATOM 1350 O O . GLY A 1 174 ? -10.477 -14.68 -4.863 1 93.44 174 GLY A O 1
ATOM 1351 N N . ALA A 1 175 ? -11.117 -12.742 -3.912 1 93.12 175 ALA A N 1
ATOM 1352 C CA . ALA A 1 175 ? -12.391 -13.281 -3.445 1 93.12 175 ALA A CA 1
ATOM 1353 C C . ALA A 1 175 ? -13.258 -13.742 -4.617 1 93.12 175 ALA A C 1
ATOM 1355 O O . ALA A 1 175 ? -13.859 -14.812 -4.566 1 93.12 175 ALA A O 1
ATOM 1356 N N . LYS A 1 176 ? -13.305 -12.938 -5.629 1 95.75 176 LYS A N 1
ATOM 1357 C CA . LYS A 1 176 ? -14.055 -13.281 -6.832 1 95.75 176 LYS A CA 1
ATOM 1358 C C . LYS A 1 176 ? -13.523 -14.562 -7.465 1 95.75 176 LYS A C 1
ATOM 1360 O O . LYS A 1 176 ? -14.305 -15.43 -7.863 1 95.75 176 LYS A O 1
ATOM 1365 N N . TYR A 1 177 ? -12.25 -14.664 -7.602 1 97.44 177 TYR A N 1
ATOM 1366 C CA . TYR A 1 177 ? -11.648 -15.859 -8.188 1 97.44 177 TYR A CA 1
ATOM 1367 C C . TYR A 1 177 ? -12.031 -17.109 -7.406 1 97.44 177 TYR A C 1
ATOM 1369 O O . TYR A 1 177 ? -12.398 -18.125 -7.992 1 97.44 177 TYR A O 1
ATOM 1377 N N . ILE A 1 178 ? -11.906 -17.062 -6.086 1 97.25 178 ILE A N 1
ATOM 1378 C CA . ILE A 1 178 ? -12.242 -18.188 -5.227 1 97.25 178 ILE A CA 1
ATOM 1379 C C . ILE A 1 178 ? -13.672 -18.641 -5.504 1 97.25 178 ILE A C 1
ATOM 1381 O O . ILE A 1 178 ? -13.922 -19.828 -5.699 1 97.25 178 ILE A O 1
ATOM 1385 N N . ASN A 1 179 ? -14.562 -17.672 -5.52 1 96.62 179 ASN A N 1
ATOM 1386 C CA . ASN A 1 179 ? -15.984 -17.969 -5.691 1 96.62 179 ASN A CA 1
ATOM 1387 C C . ASN A 1 179 ? -16.266 -18.578 -7.062 1 96.62 179 ASN A C 1
ATOM 1389 O O . ASN A 1 179 ? -17.141 -19.438 -7.191 1 96.62 179 ASN A O 1
ATOM 1393 N N . GLU A 1 180 ? -15.508 -18.156 -8.047 1 97.75 180 GLU A N 1
ATOM 1394 C CA . GLU A 1 180 ? -15.812 -18.547 -9.43 1 97.75 180 GLU A CA 1
ATOM 1395 C C . GLU A 1 180 ? -15.062 -19.812 -9.82 1 97.75 180 GLU A C 1
ATOM 1397 O O . GLU A 1 180 ? -15.367 -20.438 -10.844 1 97.75 180 GLU A O 1
ATOM 1402 N N . ASN A 1 181 ? -14.094 -20.234 -9.008 1 98.12 181 ASN A N 1
ATOM 1403 C CA . ASN A 1 181 ? -13.258 -21.375 -9.383 1 98.12 181 ASN A CA 1
ATOM 1404 C C . ASN A 1 181 ? -13.062 -22.344 -8.219 1 98.12 181 ASN A C 1
ATOM 1406 O O . ASN A 1 181 ? -11.938 -22.578 -7.781 1 98.12 181 ASN A O 1
ATOM 1410 N N . PRO A 1 182 ? -14.141 -23.031 -7.785 1 97.75 182 PRO A N 1
ATOM 1411 C CA . PRO A 1 182 ? -14.07 -23.875 -6.594 1 97.75 182 PRO A CA 1
ATOM 1412 C C . PRO A 1 182 ? -13.25 -25.141 -6.824 1 97.75 182 PRO A C 1
ATOM 1414 O O . PRO A 1 182 ? -12.922 -25.859 -5.867 1 97.75 182 PRO A O 1
ATOM 1417 N N . LYS A 1 183 ? -12.844 -25.422 -8.031 1 97.5 183 LYS A N 1
ATOM 1418 C CA . LYS A 1 183 ? -12.07 -26.609 -8.352 1 97.5 183 LYS A CA 1
ATOM 1419 C C . LYS A 1 183 ? -10.578 -26.312 -8.398 1 97.5 183 LYS A C 1
ATOM 1421 O O . LYS A 1 183 ? -9.75 -27.219 -8.445 1 97.5 183 LYS A O 1
ATOM 1426 N N . SER A 1 184 ? -10.328 -25.047 -8.375 1 97.94 184 SER A N 1
ATOM 1427 C CA . SER A 1 184 ? -8.945 -24.625 -8.609 1 97.94 184 SER A CA 1
ATOM 1428 C C . SER A 1 184 ? -8.125 -24.719 -7.324 1 97.94 184 SER A C 1
ATOM 1430 O O . SER A 1 184 ? -8.562 -24.266 -6.266 1 97.94 184 SER A O 1
ATOM 1432 N N . PHE A 1 185 ? -6.949 -25.266 -7.438 1 98.19 185 PHE A N 1
ATOM 1433 C CA . PHE A 1 185 ? -6.008 -25.297 -6.328 1 98.19 185 PHE A CA 1
ATOM 1434 C C . PHE A 1 185 ? -5.617 -23.891 -5.914 1 98.19 185 PHE A C 1
ATOM 1436 O O . PHE A 1 185 ? -5.34 -23.625 -4.742 1 98.19 185 PHE A O 1
ATOM 1443 N N . ILE A 1 186 ? -5.652 -22.969 -6.855 1 97.81 186 ILE A N 1
ATOM 1444 C CA . ILE A 1 186 ? -5.328 -21.562 -6.598 1 97.81 186 ILE A CA 1
ATOM 1445 C C . ILE A 1 186 ? -6.332 -20.984 -5.613 1 97.81 186 ILE A C 1
ATOM 1447 O O . ILE A 1 186 ? -5.961 -20.219 -4.719 1 97.81 186 ILE A O 1
ATOM 1451 N N . SER A 1 187 ? -7.633 -21.312 -5.789 1 98.12 187 SER A N 1
ATOM 1452 C CA . SER A 1 187 ? -8.664 -20.844 -4.863 1 98.12 187 SER A CA 1
ATOM 1453 C C . SER A 1 187 ? -8.328 -21.25 -3.428 1 98.12 187 SER A C 1
ATOM 1455 O O . SER A 1 187 ? -8.461 -20.438 -2.508 1 98.12 187 SER A O 1
ATOM 1457 N N . LEU A 1 188 ? -7.898 -22.469 -3.287 1 97.88 188 LEU A N 1
ATOM 1458 C CA . LEU A 1 188 ? -7.512 -22.953 -1.967 1 97.88 188 LEU A CA 1
ATOM 1459 C C . LEU A 1 188 ? -6.387 -22.109 -1.384 1 97.88 188 LEU A C 1
ATOM 1461 O O . LEU A 1 188 ? -6.449 -21.703 -0.22 1 97.88 188 LEU A O 1
ATOM 1465 N N . LEU A 1 189 ? -5.398 -21.812 -2.189 1 95.75 189 LEU A N 1
ATOM 1466 C CA . LEU A 1 189 ? -4.215 -21.094 -1.747 1 95.75 189 LEU A CA 1
ATOM 1467 C C . LEU A 1 189 ? -4.57 -19.656 -1.362 1 95.75 189 LEU A C 1
ATOM 1469 O O . LEU A 1 189 ? -3.855 -19.031 -0.584 1 95.75 189 LEU A O 1
ATOM 1473 N N . LEU A 1 190 ? -5.676 -19.156 -1.884 1 96.06 190 LEU A N 1
ATOM 1474 C CA . LEU A 1 190 ? -6.074 -17.766 -1.668 1 96.06 190 LEU A CA 1
ATOM 1475 C C . LEU A 1 190 ? -6.945 -17.641 -0.424 1 96.06 190 LEU A C 1
ATOM 1477 O O . LEU A 1 190 ? -7.16 -16.531 0.076 1 96.06 190 LEU A O 1
ATOM 1481 N N . ILE A 1 191 ? -7.422 -18.703 0.153 1 95.88 191 ILE A N 1
ATOM 1482 C CA . ILE A 1 191 ? -8.344 -18.672 1.28 1 95.88 191 ILE A CA 1
ATOM 1483 C C . ILE A 1 191 ? -7.703 -17.938 2.451 1 95.88 191 ILE A C 1
ATOM 1485 O O . ILE A 1 191 ? -8.32 -17.047 3.051 1 95.88 191 ILE A O 1
ATOM 1489 N N . PRO A 1 192 ? -6.418 -18.203 2.738 1 92.06 192 PRO A N 1
ATOM 1490 C CA . PRO A 1 192 ? -5.812 -17.531 3.896 1 92.06 192 PRO A CA 1
ATOM 1491 C C . PRO A 1 192 ? -5.773 -16.016 3.75 1 92.06 192 PRO A C 1
ATOM 1493 O O . PRO A 1 192 ? -5.777 -15.297 4.75 1 92.06 192 PRO A O 1
ATOM 1496 N N . THR A 1 193 ? -5.773 -15.508 2.508 1 90.44 193 THR A N 1
ATOM 1497 C CA . THR A 1 193 ? -5.707 -14.07 2.289 1 90.44 193 THR A CA 1
ATOM 1498 C C . THR A 1 193 ? -6.98 -13.383 2.777 1 90.44 193 THR A C 1
ATOM 1500 O O . THR A 1 193 ? -6.969 -12.195 3.105 1 90.44 193 THR A O 1
ATOM 1503 N N . LEU A 1 194 ? -8.023 -14.109 2.896 1 89.31 194 LEU A N 1
ATOM 1504 C CA . LEU A 1 194 ? -9.305 -13.555 3.299 1 89.31 194 LEU A CA 1
ATOM 1505 C C . LEU A 1 194 ? -9.32 -13.227 4.789 1 89.31 194 LEU A C 1
ATOM 1507 O O . LEU A 1 194 ? -10.117 -12.406 5.242 1 89.31 194 LEU A O 1
ATOM 1511 N N . PHE A 1 195 ? -8.359 -13.82 5.539 1 83.69 195 PHE A N 1
ATOM 1512 C CA . PHE A 1 195 ? -8.297 -13.617 6.98 1 83.69 195 PHE A CA 1
ATOM 1513 C C . PHE A 1 195 ? -7.785 -12.227 7.309 1 83.69 195 PHE A C 1
ATOM 1515 O O . PHE A 1 195 ? -8.031 -11.711 8.398 1 83.69 195 PHE A O 1
ATOM 1522 N N . ASN A 1 196 ? -7.098 -11.68 6.355 1 79.25 196 ASN A N 1
ATOM 1523 C CA . ASN A 1 196 ? -6.348 -10.477 6.68 1 79.25 196 ASN A CA 1
A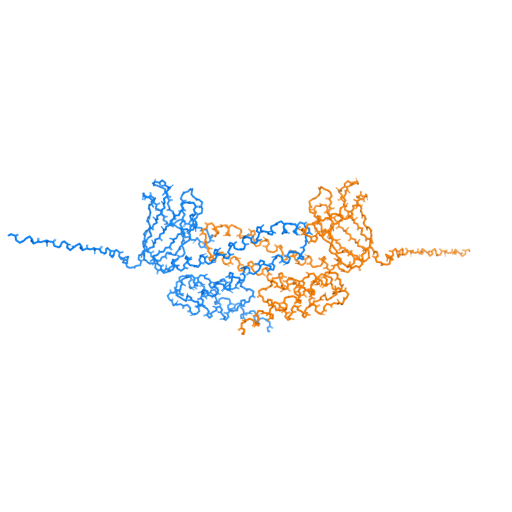TOM 1524 C C . ASN A 1 196 ? -6.957 -9.242 6.023 1 79.25 196 ASN A C 1
ATOM 1526 O O . ASN A 1 196 ? -6.324 -8.188 5.965 1 79.25 196 ASN A O 1
ATOM 1530 N N . THR A 1 197 ? -8.148 -9.406 5.562 1 82.06 197 THR A N 1
ATOM 1531 C CA . THR A 1 197 ? -8.828 -8.25 4.988 1 82.06 197 THR A CA 1
ATOM 1532 C C . THR A 1 197 ? -9.477 -7.406 6.078 1 82.06 197 THR A C 1
ATOM 1534 O O . THR A 1 197 ? -9.797 -7.914 7.156 1 82.06 197 THR A O 1
ATOM 1537 N N . PRO A 1 198 ? -9.672 -6.027 5.961 1 72.5 198 PRO A N 1
ATOM 1538 C CA . PRO A 1 198 ? -10.32 -5.156 6.949 1 72.5 198 PRO A CA 1
ATOM 1539 C C . PRO A 1 198 ? -11.719 -5.641 7.336 1 72.5 198 PRO A C 1
ATOM 1541 O O . PRO A 1 198 ? -12.141 -5.453 8.477 1 72.5 198 PRO A O 1
ATOM 1544 N N . ASN A 1 199 ? -12.445 -6.328 6.457 1 73.75 199 ASN A N 1
ATOM 1545 C CA . ASN A 1 199 ? -13.797 -6.793 6.734 1 73.75 199 ASN A CA 1
ATOM 1546 C C . ASN A 1 199 ? -13.867 -8.32 6.785 1 73.75 199 ASN A C 1
ATOM 1548 O O . ASN A 1 199 ? -14.867 -8.906 6.367 1 73.75 199 ASN A O 1
ATOM 1552 N N . ALA A 1 200 ? -12.773 -8.852 7.371 1 81.5 200 ALA A N 1
ATOM 1553 C CA . ALA A 1 200 ? -12.734 -10.312 7.438 1 81.5 200 ALA A CA 1
ATOM 1554 C C . ALA A 1 200 ? -13.914 -10.852 8.242 1 81.5 200 ALA A C 1
ATOM 1556 O O . ALA A 1 200 ? -14.219 -10.344 9.328 1 81.5 200 ALA A O 1
ATOM 1557 N N . ASP A 1 201 ? -14.633 -11.719 7.648 1 87.19 201 ASP A N 1
ATOM 1558 C CA . ASP A 1 201 ? -15.773 -12.422 8.219 1 87.19 201 ASP A CA 1
ATOM 1559 C C . ASP A 1 201 ? -15.555 -13.93 8.211 1 87.19 201 ASP A C 1
ATOM 1561 O O . ASP A 1 201 ? -15.664 -14.57 7.16 1 87.19 201 ASP A O 1
ATOM 1565 N N . ILE A 1 202 ? -15.367 -14.469 9.406 1 88.19 202 ILE A N 1
ATOM 1566 C CA . ILE A 1 202 ? -14.961 -15.867 9.531 1 88.19 202 ILE A CA 1
ATOM 1567 C C . ILE A 1 202 ? -16.047 -16.766 8.945 1 88.19 202 ILE A C 1
ATOM 1569 O O . ILE A 1 202 ? -15.75 -17.812 8.359 1 88.19 202 ILE A O 1
ATOM 1573 N N . VAL A 1 203 ? -17.266 -16.406 9.133 1 91.56 203 VAL A N 1
ATOM 1574 C CA . VAL A 1 203 ? -18.375 -17.188 8.609 1 91.56 203 VAL A CA 1
ATOM 1575 C C . VAL A 1 203 ? -18.297 -17.234 7.082 1 91.56 203 VAL A C 1
ATOM 1577 O O . VAL A 1 203 ? -18.438 -18.297 6.473 1 91.56 203 VAL A O 1
ATOM 1580 N N . LYS A 1 204 ? -17.969 -16.094 6.492 1 93 204 LYS A N 1
ATOM 1581 C CA . LYS A 1 204 ? -17.875 -16 5.035 1 93 204 LYS A CA 1
ATOM 1582 C C . LYS A 1 204 ? -16.641 -16.75 4.527 1 93 204 LYS A C 1
ATOM 1584 O O . LYS A 1 204 ? -16.703 -17.406 3.488 1 93 204 LYS A O 1
ATOM 1589 N N . ILE A 1 205 ? -15.594 -16.672 5.262 1 94.75 205 ILE A N 1
ATOM 1590 C CA . ILE A 1 205 ? -14.359 -17.344 4.879 1 94.75 205 ILE A CA 1
ATOM 1591 C C . ILE A 1 205 ? -14.562 -18.859 4.91 1 94.75 205 ILE A C 1
ATOM 1593 O O . ILE A 1 205 ? -14.172 -19.562 3.979 1 94.75 205 ILE A O 1
ATOM 1597 N N . LYS A 1 206 ? -15.227 -19.281 5.941 1 94.69 206 LYS A N 1
ATOM 1598 C CA . LYS A 1 206 ? -15.516 -20.703 6.059 1 94.69 206 LYS A CA 1
ATOM 1599 C C . LYS A 1 206 ? -16.422 -21.172 4.922 1 94.69 206 LYS A C 1
ATOM 1601 O O . LYS A 1 206 ? -16.219 -22.25 4.363 1 94.69 206 LYS A O 1
ATOM 1606 N N . LYS A 1 207 ? -17.359 -20.406 4.652 1 95.94 207 LYS A N 1
ATOM 1607 C CA . LYS A 1 207 ? -18.25 -20.734 3.539 1 95.94 207 LYS A CA 1
ATOM 1608 C C . LYS A 1 207 ? -17.469 -20.859 2.232 1 95.94 207 LYS A C 1
ATOM 1610 O O . LYS A 1 207 ? -17.734 -21.766 1.436 1 95.94 207 LYS A O 1
ATOM 1615 N N . SER A 1 208 ? -16.516 -19.969 1.986 1 97 208 SER A N 1
ATOM 1616 C CA . SER A 1 208 ? -15.688 -20.016 0.787 1 97 208 SER A CA 1
ATOM 1617 C C . SER A 1 208 ? -14.836 -21.281 0.75 1 97 208 SER A C 1
ATOM 1619 O O . SER A 1 208 ? -14.703 -21.906 -0.299 1 97 208 SER A O 1
ATOM 1621 N N . PHE A 1 209 ? -14.312 -21.641 1.879 1 97.69 209 PHE A N 1
ATOM 1622 C CA . PHE A 1 209 ? -13.516 -22.859 1.966 1 97.69 209 PHE A CA 1
ATOM 1623 C C . PHE A 1 209 ? -14.383 -24.094 1.721 1 97.69 209 PHE A C 1
ATOM 1625 O O . PHE A 1 209 ? -14.016 -24.969 0.94 1 97.69 209 PHE A O 1
ATOM 1632 N N . ASP A 1 210 ? -15.578 -24.078 2.355 1 97.19 210 ASP A N 1
ATOM 1633 C CA . ASP A 1 210 ? -16.469 -25.219 2.27 1 97.19 210 ASP A CA 1
ATOM 1634 C C . ASP A 1 210 ? -16.984 -25.422 0.845 1 97.19 210 ASP A C 1
ATOM 1636 O O . ASP A 1 210 ? -17.297 -26.547 0.438 1 97.19 210 ASP A O 1
ATOM 1640 N N . ALA A 1 211 ? -17.016 -24.359 0.105 1 97.75 211 ALA A N 1
ATOM 1641 C CA . ALA A 1 211 ? -17.547 -24.406 -1.257 1 97.75 211 ALA A CA 1
ATOM 1642 C C . ALA A 1 211 ? -16.531 -25.016 -2.219 1 97.75 211 ALA A C 1
ATOM 1644 O O . ALA A 1 211 ? -16.859 -25.344 -3.355 1 97.75 211 ALA A O 1
ATOM 1645 N N . LEU A 1 212 ? -15.281 -25.203 -1.782 1 98.31 212 LEU A N 1
ATOM 1646 C CA . LEU A 1 212 ? -14.25 -25.797 -2.637 1 98.31 212 LEU A CA 1
ATOM 1647 C C . LEU A 1 212 ? -14.484 -27.297 -2.811 1 98.31 212 LEU A C 1
ATOM 1649 O O . LEU A 1 212 ? -15.117 -27.922 -1.967 1 98.31 212 LEU A O 1
ATOM 1653 N N . GLU A 1 213 ? -13.977 -27.797 -3.867 1 97.19 213 GLU A N 1
ATOM 1654 C CA . GLU A 1 213 ? -14.117 -29.234 -4.125 1 97.19 213 GLU A CA 1
ATOM 1655 C C . GLU A 1 213 ? -13.32 -30.047 -3.125 1 97.19 213 GLU A C 1
ATOM 1657 O O . GLU A 1 213 ? -12.242 -29.641 -2.688 1 97.19 213 GLU A O 1
ATOM 1662 N N . ASN A 1 214 ? -13.758 -31.234 -2.822 1 95.81 214 ASN A N 1
ATOM 1663 C CA . ASN A 1 214 ? -13.18 -32.094 -1.798 1 95.81 214 ASN A CA 1
ATOM 1664 C C . ASN A 1 214 ? -11.742 -32.5 -2.141 1 95.81 214 ASN A C 1
ATOM 1666 O O . ASN A 1 214 ? -10.898 -32.594 -1.254 1 95.81 214 ASN A O 1
ATOM 1670 N N . ASP A 1 215 ? -11.516 -32.688 -3.354 1 94.69 215 ASP A N 1
ATOM 1671 C CA . ASP A 1 215 ? -10.188 -33.156 -3.764 1 94.69 215 ASP A CA 1
ATOM 1672 C C . ASP A 1 215 ? -9.117 -32.125 -3.391 1 94.69 215 ASP A C 1
ATOM 1674 O O . ASP A 1 215 ? -8 -32.5 -3.027 1 94.69 215 ASP A O 1
ATOM 1678 N N . ILE A 1 216 ? -9.43 -30.875 -3.463 1 95.5 216 ILE A N 1
ATOM 1679 C CA . ILE A 1 216 ? -8.445 -29.844 -3.135 1 95.5 216 ILE A CA 1
ATOM 1680 C C . ILE A 1 216 ? -8.414 -29.641 -1.623 1 95.5 216 ILE A C 1
ATOM 1682 O O . ILE A 1 216 ? -7.34 -29.422 -1.047 1 95.5 216 ILE A O 1
ATOM 1686 N N . LYS A 1 217 ? -9.562 -29.766 -0.926 1 97.12 217 LYS A N 1
ATOM 1687 C CA . LYS A 1 217 ? -9.625 -29.594 0.522 1 97.12 217 LYS A CA 1
ATOM 1688 C C . LYS A 1 217 ? -8.859 -30.688 1.242 1 97.12 217 LYS A C 1
ATOM 1690 O O . LYS A 1 217 ? -8.344 -30.484 2.342 1 97.12 217 LYS A O 1
ATOM 1695 N N . GLU A 1 218 ? -8.703 -31.797 0.613 1 96.5 218 GLU A N 1
ATOM 1696 C CA . GLU A 1 218 ? -8.086 -32.969 1.234 1 96.5 218 GLU A CA 1
ATOM 1697 C C . GLU A 1 218 ? -6.574 -32.969 1.01 1 96.5 218 GLU A C 1
ATOM 1699 O O . GLU A 1 218 ? -5.871 -33.844 1.534 1 96.5 218 GLU A O 1
ATOM 1704 N N . THR A 1 219 ? -6.094 -32 0.227 1 96.5 219 THR A N 1
ATOM 1705 C CA . THR A 1 219 ? -4.648 -31.875 0.051 1 96.5 219 THR A CA 1
ATOM 1706 C C . THR A 1 219 ? -3.977 -31.484 1.361 1 96.5 219 THR A C 1
ATOM 1708 O O . THR A 1 219 ? -4.648 -31.078 2.314 1 96.5 219 THR A O 1
ATOM 1711 N N . THR A 1 220 ? -2.654 -31.641 1.376 1 94.81 220 THR A N 1
ATOM 1712 C CA . THR A 1 220 ? -1.888 -31.219 2.539 1 94.81 220 THR A CA 1
ATOM 1713 C C . THR A 1 220 ? -2.141 -29.734 2.842 1 94.81 220 THR A C 1
ATOM 1715 O O . THR A 1 220 ? -2.379 -29.375 3.994 1 94.81 220 THR A O 1
ATOM 1718 N N . ALA A 1 221 ? -2.131 -28.938 1.795 1 94.62 221 ALA A N 1
ATOM 1719 C CA . ALA A 1 221 ? -2.41 -27.516 1.95 1 94.62 221 ALA A CA 1
ATOM 1720 C C . ALA A 1 221 ? -3.834 -27.297 2.451 1 94.62 221 ALA A C 1
ATOM 1722 O O . ALA A 1 221 ? -4.066 -26.438 3.303 1 94.62 221 ALA A O 1
ATOM 1723 N N . GLY A 1 222 ? -4.766 -28.016 1.92 1 97.12 222 GLY A N 1
ATOM 1724 C CA . GLY A 1 222 ? -6.156 -27.891 2.334 1 97.12 222 GLY A CA 1
ATOM 1725 C C . GLY A 1 222 ? -6.371 -28.219 3.801 1 97.12 222 GLY A C 1
ATOM 1726 O O . GLY 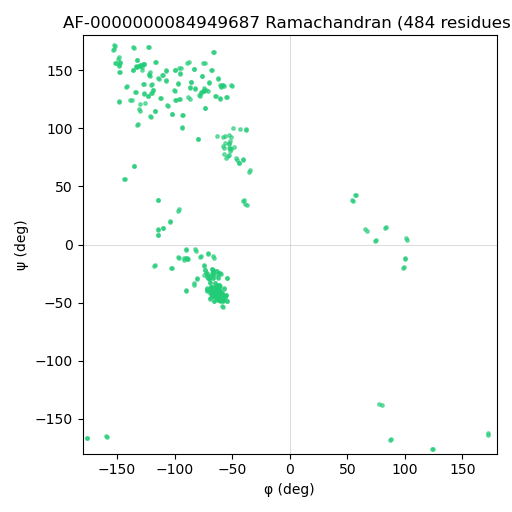A 1 222 ? -7.074 -27.484 4.504 1 97.12 222 GLY A O 1
ATOM 1727 N N . LYS A 1 223 ? -5.766 -29.266 4.25 1 96.88 223 LYS A N 1
ATOM 1728 C CA . LYS A 1 223 ? -5.883 -29.656 5.648 1 96.88 223 LYS A CA 1
ATOM 1729 C C . LYS A 1 223 ? -5.266 -28.609 6.57 1 96.88 223 LYS A C 1
ATOM 1731 O O . LYS A 1 223 ? -5.789 -28.359 7.656 1 96.88 223 LYS A O 1
ATOM 1736 N N . LYS A 1 224 ? -4.191 -28.109 6.117 1 94.31 224 LYS A N 1
ATOM 1737 C CA . LYS A 1 224 ? -3.555 -27.047 6.898 1 94.31 224 LYS A CA 1
ATOM 1738 C C . LYS A 1 224 ? -4.477 -25.844 7.039 1 94.31 224 LYS A C 1
ATOM 1740 O O . LYS A 1 224 ? -4.609 -25.281 8.133 1 94.31 224 LYS A O 1
ATOM 1745 N N . ILE A 1 225 ? -5.117 -25.453 5.969 1 95.12 225 ILE A N 1
ATOM 1746 C CA . ILE A 1 225 ? -6.008 -24.297 5.961 1 95.12 225 ILE A CA 1
ATOM 1747 C C . ILE A 1 225 ? -7.242 -24.594 6.809 1 95.12 225 ILE A C 1
ATOM 1749 O O . ILE A 1 225 ? -7.723 -23.719 7.539 1 95.12 225 ILE A O 1
ATOM 1753 N N . LYS A 1 226 ? -7.727 -25.75 6.711 1 95.69 226 LYS A N 1
ATOM 1754 C CA . LYS A 1 226 ? -8.852 -26.156 7.543 1 95.69 226 LYS A CA 1
ATOM 1755 C C . LYS A 1 226 ? -8.523 -26.016 9.023 1 95.69 226 LYS A C 1
ATOM 1757 O O . LYS A 1 226 ? -9.328 -25.5 9.805 1 95.69 226 LYS A O 1
ATOM 1762 N N . LYS A 1 227 ? -7.367 -26.469 9.383 1 94.88 227 LYS A N 1
ATOM 1763 C CA . LYS A 1 227 ? -6.926 -26.359 10.773 1 94.88 227 LYS A CA 1
ATOM 1764 C C . LYS A 1 227 ? -6.82 -24.891 11.203 1 94.88 227 LYS A C 1
ATOM 1766 O O . LYS A 1 227 ? -7.199 -24.547 12.32 1 94.88 227 LYS A O 1
ATOM 1771 N N . GLN A 1 228 ? -6.297 -24.125 10.32 1 90.94 228 GLN A N 1
ATOM 1772 C CA . GLN A 1 228 ? -6.195 -22.703 10.602 1 90.94 228 GLN A CA 1
ATOM 1773 C C . GLN A 1 228 ? -7.57 -22.094 10.852 1 90.94 228 GLN A C 1
ATOM 1775 O O . GLN A 1 228 ? -7.734 -21.266 11.758 1 90.94 228 GLN A O 1
ATOM 1780 N N . LEU A 1 229 ? -8.5 -22.438 10.07 1 92.81 229 LEU A N 1
ATOM 1781 C CA . LEU A 1 229 ? -9.867 -21.953 10.211 1 92.81 229 LEU A CA 1
ATOM 1782 C C . LEU A 1 229 ? -10.461 -22.391 11.547 1 92.81 229 LEU A C 1
ATOM 1784 O O . LEU A 1 229 ? -11.094 -21.578 12.242 1 92.81 229 LEU A O 1
ATOM 1788 N N . GLU A 1 230 ? -10.211 -23.562 11.93 1 91.25 230 GLU A N 1
ATOM 1789 C CA . GLU A 1 230 ? -10.711 -24.094 13.195 1 91.25 230 GLU A CA 1
ATOM 1790 C C . GLU A 1 230 ? -10.078 -23.375 14.383 1 91.25 230 GLU A C 1
ATOM 1792 O O . GLU A 1 230 ? -10.758 -23.062 15.359 1 91.25 230 GLU A O 1
ATOM 1797 N N . ASP A 1 231 ? -8.828 -23.172 14.258 1 89.12 231 ASP A N 1
ATOM 1798 C CA . ASP A 1 231 ? -8.117 -22.453 15.32 1 89.12 231 ASP A CA 1
ATOM 1799 C C . ASP A 1 231 ? -8.641 -21.031 15.477 1 89.12 231 ASP A C 1
ATOM 1801 O O . ASP A 1 231 ? -8.773 -20.531 16.594 1 89.12 231 ASP A O 1
ATOM 1805 N N . PHE A 1 232 ? -8.844 -20.422 14.344 1 83.44 232 PHE A N 1
ATOM 1806 C CA . PHE A 1 232 ? -9.375 -19.062 14.367 1 83.44 232 PHE A CA 1
ATOM 1807 C C . PHE A 1 232 ? -10.75 -19.031 15.016 1 83.44 232 PHE A C 1
ATOM 1809 O O . PHE A 1 232 ? -11.055 -18.125 15.789 1 83.44 232 PHE A O 1
ATOM 1816 N N . GLU A 1 233 ? -11.516 -19.922 14.734 1 84.94 233 GLU A N 1
ATOM 1817 C CA . GLU A 1 233 ? -12.852 -20.016 15.312 1 84.94 233 GLU A CA 1
ATOM 1818 C C . GLU A 1 233 ? -12.789 -20.219 16.828 1 84.94 233 GLU A C 1
ATOM 1820 O O . GLU A 1 233 ? -13.562 -19.609 17.578 1 84.94 233 GLU A O 1
ATOM 1825 N N . LYS A 1 234 ? -11.906 -20.953 17.234 1 85.62 234 LYS A N 1
ATOM 1826 C CA . LYS A 1 234 ? -11.727 -21.219 18.656 1 85.62 234 LYS A CA 1
ATOM 1827 C C . LYS A 1 234 ? -11.242 -19.969 19.391 1 85.62 234 LYS A C 1
ATOM 1829 O O . LYS A 1 234 ? -11.695 -19.688 20.5 1 85.62 234 LYS A O 1
ATOM 1834 N N . ALA A 1 235 ? -10.359 -19.281 18.719 1 79 235 ALA A N 1
ATOM 1835 C CA . ALA A 1 235 ? -9.836 -18.062 19.328 1 79 235 ALA A CA 1
ATOM 1836 C C . ALA A 1 235 ? -10.922 -17.016 19.469 1 79 235 ALA A C 1
ATOM 1838 O O . ALA A 1 235 ? -10.977 -16.297 20.469 1 79 235 ALA A O 1
ATOM 1839 N N . MET A 1 236 ? -11.688 -16.828 18.5 1 76.62 236 MET A N 1
ATOM 1840 C CA . MET A 1 236 ? -12.766 -15.852 18.531 1 76.62 236 MET A CA 1
ATOM 1841 C C . MET A 1 236 ? -13.82 -16.234 19.578 1 76.62 236 MET A C 1
ATOM 1843 O O . MET A 1 236 ? -14.414 -15.359 20.219 1 76.62 236 MET A O 1
ATOM 1847 N N . ALA A 1 237 ? -14.109 -17.5 19.594 1 69.25 237 ALA A N 1
ATOM 1848 C CA . ALA A 1 237 ? -15.055 -17.984 20.594 1 69.25 237 ALA A CA 1
ATOM 1849 C C . ALA A 1 237 ? -14.516 -17.797 22 1 69.25 237 ALA A C 1
ATOM 1851 O O . ALA A 1 237 ? -15.273 -17.484 22.922 1 69.25 237 ALA A O 1
ATOM 1852 N N . GLY A 1 238 ? -13.258 -18.031 22.109 1 62.16 238 GLY A N 1
ATOM 1853 C CA . GLY A 1 238 ? -12.656 -17.844 23.422 1 62.16 238 GLY A CA 1
ATOM 1854 C C . GLY A 1 238 ? -12.617 -16.391 23.844 1 62.16 238 GLY A C 1
ATOM 1855 O O . GLY A 1 238 ? -12.773 -16.078 25.031 1 62.16 238 GLY A O 1
ATOM 1856 N N . THR A 1 239 ? -12.312 -15.562 23 1 56.53 239 THR A N 1
ATOM 1857 C CA . THR A 1 239 ? -12.32 -14.141 23.344 1 56.53 239 THR A CA 1
ATOM 1858 C C . THR A 1 239 ? -13.734 -13.68 23.703 1 56.53 239 THR A C 1
ATOM 1860 O O . THR A 1 239 ? -13.914 -12.875 24.625 1 56.53 239 THR A O 1
ATOM 1863 N N . LYS A 1 240 ? -14.719 -14.078 23.031 1 54.16 240 LYS A N 1
ATOM 1864 C CA . LYS A 1 240 ? -16.078 -13.75 23.438 1 54.16 240 LYS A CA 1
ATOM 1865 C C . LYS A 1 240 ? -16.391 -14.328 24.812 1 54.16 240 LYS A C 1
ATOM 1867 O O . LYS A 1 240 ? -17.219 -13.773 25.562 1 54.16 240 LYS A O 1
ATOM 1872 N N . LYS A 1 241 ? -15.969 -15.406 25.219 1 48.59 241 LYS A N 1
ATOM 1873 C CA . LYS A 1 241 ? -16.25 -15.93 26.547 1 48.59 241 LYS A CA 1
ATOM 1874 C C . LYS A 1 241 ? -15.539 -15.109 27.625 1 48.59 241 LYS A C 1
ATOM 1876 O O . LYS A 1 241 ? -16.031 -14.977 28.734 1 48.59 241 LYS A O 1
ATOM 1881 N N . LYS A 1 242 ? -14.445 -14.57 27.406 1 44.34 242 LYS A N 1
ATOM 1882 C CA . LYS A 1 242 ? -13.82 -13.805 28.484 1 44.34 242 LYS A CA 1
ATOM 1883 C C . LYS A 1 242 ? -14.531 -12.469 28.688 1 44.34 242 LYS A C 1
ATOM 1885 O O . LYS A 1 242 ? -14.266 -11.758 29.656 1 44.34 242 LYS A O 1
ATOM 1890 N N . ILE A 1 243 ? -15.141 -11.875 27.875 1 35.16 243 ILE A N 1
ATOM 1891 C CA . ILE A 1 243 ? -15.867 -10.625 28.094 1 35.16 243 ILE A CA 1
ATOM 1892 C C . ILE A 1 243 ? -17.234 -10.922 28.703 1 35.16 243 ILE A C 1
ATOM 1894 O O . ILE A 1 243 ? -17.953 -10.008 29.094 1 35.16 243 ILE A O 1
ATOM 1898 N N . LYS A 1 244 ? -17.562 -12.016 28.844 1 28.77 244 LYS A N 1
ATOM 1899 C CA . LYS A 1 244 ? -18.75 -12.211 29.672 1 28.77 244 LYS A CA 1
ATOM 1900 C C . LYS A 1 244 ? -18.375 -12.438 31.125 1 28.77 244 LYS A C 1
ATOM 1902 O O . LYS A 1 244 ? -17.5 -13.25 31.422 1 28.77 244 LYS A O 1
ATOM 1907 N N . MET B 1 1 ? 9.789 51.906 65.125 1 25.95 1 MET B N 1
ATOM 1908 C CA . MET B 1 1 ? 9.984 52.312 63.719 1 25.95 1 MET B CA 1
ATOM 1909 C C . MET B 1 1 ? 9.477 51.25 62.75 1 25.95 1 MET B C 1
ATOM 1911 O O . MET B 1 1 ? 9.93 50.094 62.781 1 25.95 1 MET B O 1
ATOM 1915 N N . LYS B 1 2 ? 8.172 51.281 62.469 1 30.31 2 LYS B N 1
ATOM 1916 C CA . LYS B 1 2 ? 7.293 50.406 61.719 1 30.31 2 LYS B CA 1
ATOM 1917 C C . LYS B 1 2 ? 7.789 50.25 60.281 1 30.31 2 LYS B C 1
ATOM 1919 O O . LYS B 1 2 ? 7.918 51.25 59.562 1 30.31 2 LYS B O 1
ATOM 1924 N N . LYS B 1 3 ? 8.719 49.312 60.062 1 33.09 3 LYS B N 1
ATOM 1925 C CA . LYS B 1 3 ? 9.258 49.031 58.75 1 33.09 3 LYS B CA 1
ATOM 1926 C C . LYS B 1 3 ? 8.141 48.875 57.719 1 33.09 3 LYS B C 1
ATOM 1928 O O . LYS B 1 3 ? 7.258 48.031 57.875 1 33.09 3 LYS B O 1
ATOM 1933 N N . ILE B 1 4 ? 7.664 49.938 57.188 1 39.97 4 ILE B N 1
ATOM 1934 C CA . ILE B 1 4 ? 6.688 49.969 56.094 1 39.97 4 ILE B CA 1
ATOM 1935 C C . ILE B 1 4 ? 7.188 49.125 54.938 1 39.97 4 ILE B C 1
ATOM 1937 O O . ILE B 1 4 ? 8.234 49.406 54.344 1 39.97 4 ILE B O 1
ATOM 1941 N N . LEU B 1 5 ? 7.105 47.844 55 1 45.22 5 LEU B N 1
ATOM 1942 C CA . LEU B 1 5 ? 7.414 46.969 53.875 1 45.22 5 LEU B CA 1
ATOM 1943 C C . LEU B 1 5 ? 6.641 47.375 52.625 1 45.22 5 LEU B C 1
ATOM 1945 O O . LEU B 1 5 ? 5.406 47.375 52.625 1 45.22 5 LEU B O 1
ATOM 1949 N N . GLY B 1 6 ? 7.188 48.312 51.844 1 42.91 6 GLY B N 1
ATOM 1950 C CA . GLY B 1 6 ? 6.691 48.656 50.531 1 42.91 6 GLY B CA 1
ATOM 1951 C C . GLY B 1 6 ? 6.496 47.438 49.625 1 42.91 6 GLY B C 1
ATOM 1952 O O . GLY B 1 6 ? 7.438 46.688 49.375 1 42.91 6 GLY B O 1
ATOM 1953 N N . ILE B 1 7 ? 5.32 46.844 49.594 1 44.28 7 ILE B N 1
ATOM 1954 C CA . ILE B 1 7 ? 4.883 45.812 48.656 1 44.28 7 ILE B CA 1
ATOM 1955 C C . ILE B 1 7 ? 5.016 46.344 47.219 1 44.28 7 ILE B C 1
ATOM 1957 O O . ILE B 1 7 ? 4.367 47.312 46.844 1 44.28 7 ILE B O 1
ATOM 1961 N N . SER B 1 8 ? 6.215 46.25 46.656 1 41.91 8 SER B N 1
ATOM 1962 C CA . SER B 1 8 ? 6.375 46.531 45.25 1 41.91 8 SER B CA 1
ATOM 1963 C C . SER B 1 8 ? 5.453 45.656 44.406 1 41.91 8 SER B C 1
ATOM 1965 O O . SER B 1 8 ? 5.527 44.438 44.469 1 41.91 8 SER B O 1
ATOM 1967 N N . LEU B 1 9 ? 4.281 46.125 44.062 1 39.22 9 LEU B N 1
ATOM 1968 C CA . LEU B 1 9 ? 3.385 45.531 43.094 1 39.22 9 LEU B CA 1
ATOM 1969 C C . LEU B 1 9 ? 4.094 45.344 41.75 1 39.22 9 LEU B C 1
ATOM 1971 O O . LEU B 1 9 ? 4.426 46.312 41.062 1 39.22 9 LEU B O 1
ATOM 1975 N N . ILE B 1 10 ? 4.961 44.375 41.656 1 40.44 10 ILE B N 1
ATOM 1976 C CA . ILE B 1 10 ? 5.465 43.969 40.344 1 40.44 10 ILE B CA 1
ATOM 1977 C C . ILE B 1 10 ? 4.293 43.719 39.406 1 40.44 10 ILE B C 1
ATOM 1979 O O . ILE B 1 10 ? 3.479 42.844 39.625 1 40.44 10 ILE B O 1
ATOM 1983 N N . THR B 1 11 ? 3.732 44.812 38.781 1 37.44 11 THR B N 1
ATOM 1984 C CA . THR B 1 11 ? 2.799 44.656 37.656 1 37.44 11 THR B CA 1
ATOM 1985 C C . THR B 1 11 ? 3.398 43.75 36.594 1 37.44 11 THR B C 1
ATOM 1987 O O . THR B 1 11 ? 4.441 44.062 36.031 1 37.44 11 THR B O 1
ATOM 1990 N N . LEU B 1 12 ? 3.34 42.5 36.781 1 37.47 12 LEU B N 1
ATOM 1991 C CA . LEU B 1 12 ? 3.57 41.594 35.656 1 37.47 12 LEU B CA 1
ATOM 1992 C C . LEU B 1 12 ? 2.801 42.031 34.406 1 37.47 12 LEU B C 1
ATOM 1994 O O . LEU B 1 12 ? 1.569 42 34.375 1 37.47 12 LEU B O 1
ATOM 1998 N N . SER B 1 13 ? 3.303 43.156 33.75 1 35.5 13 SER B N 1
ATOM 1999 C CA . SER B 1 13 ? 2.787 43.406 32.438 1 35.5 13 SER B CA 1
ATOM 2000 C C . SER B 1 13 ? 2.713 42.125 31.594 1 35.5 13 SER B C 1
ATOM 2002 O O . SER B 1 13 ? 3.742 41.562 31.25 1 35.5 13 SER B O 1
ATOM 2004 N N . ILE B 1 14 ? 1.843 41.281 31.922 1 38.38 14 ILE B N 1
ATOM 2005 C CA . ILE B 1 14 ? 1.508 40.312 30.875 1 38.38 14 ILE B CA 1
ATOM 2006 C C . ILE B 1 14 ? 1.429 41.031 29.531 1 38.38 14 ILE B C 1
ATOM 2008 O O . ILE B 1 14 ? 0.571 41.906 29.328 1 38.38 14 ILE B O 1
ATOM 2012 N N . ALA B 1 15 ? 2.572 41.406 28.969 1 35.94 15 ALA B N 1
ATOM 2013 C CA . ALA B 1 15 ? 2.576 41.844 27.578 1 35.94 15 ALA B CA 1
ATOM 2014 C C . ALA B 1 15 ? 1.542 41.062 26.75 1 35.94 15 ALA B C 1
ATOM 2016 O O . ALA B 1 15 ? 1.685 39.875 26.547 1 35.94 15 ALA B O 1
ATOM 2017 N N . CYS B 1 16 ? 0.335 41.219 27.062 1 39 16 CYS B N 1
ATOM 2018 C CA . CYS B 1 16 ? -0.688 40.875 26.078 1 39 16 CYS B CA 1
ATOM 2019 C C . CYS B 1 16 ? -0.228 41.25 24.672 1 39 16 CYS B C 1
ATOM 2021 O O . CYS B 1 16 ? -0.434 42.375 24.203 1 39 16 CYS B O 1
ATOM 2023 N N . ASN B 1 17 ? 1.042 41.156 24.359 1 41.84 17 ASN B N 1
ATOM 2024 C CA . ASN B 1 17 ? 1.383 41.312 22.938 1 41.84 17 ASN B CA 1
ATOM 2025 C C . ASN B 1 17 ? 0.364 40.625 22.047 1 41.84 17 ASN B C 1
ATOM 2027 O O . ASN B 1 17 ? 0.569 39.5 21.625 1 41.84 17 ASN B O 1
ATOM 2031 N N . GLY B 1 18 ? -0.833 40.656 22.344 1 46.84 18 GLY B N 1
ATOM 2032 C CA . GLY B 1 18 ? -1.982 40.156 21.609 1 46.84 18 GLY B CA 1
ATOM 2033 C C . GLY B 1 18 ? -2 40.594 20.156 1 46.84 18 GLY B C 1
ATOM 2034 O O . GLY B 1 18 ? -1.582 41.719 19.844 1 46.84 18 GLY B O 1
ATOM 2035 N N . ILE B 1 19 ? -1.594 39.75 19.156 1 54.88 19 ILE B N 1
ATOM 2036 C CA . ILE B 1 19 ? -1.75 40 17.734 1 54.88 19 ILE B CA 1
ATOM 2037 C C . ILE B 1 19 ? -3.084 40.688 17.469 1 54.88 19 ILE B C 1
ATOM 2039 O O . ILE B 1 19 ? -4.137 40.219 17.891 1 54.88 19 ILE B O 1
ATOM 2043 N N . ILE B 1 20 ? -3.105 42.031 17.297 1 59.22 20 ILE B N 1
ATOM 2044 C CA . ILE B 1 20 ? -4.227 42.875 16.891 1 59.22 20 ILE B CA 1
ATOM 2045 C C . ILE B 1 20 ? -4.66 42.531 15.469 1 59.22 20 ILE B C 1
ATOM 2047 O O . ILE B 1 20 ? -3.82 42.375 14.578 1 59.22 20 ILE B O 1
ATOM 2051 N N . GLY B 1 21 ? -5.957 42.281 15.336 1 75.88 21 GLY B N 1
ATOM 2052 C CA . GLY B 1 21 ? -6.578 42.031 14.039 1 75.88 21 GLY B CA 1
ATOM 2053 C C . GLY B 1 21 ? -6.328 40.656 13.516 1 75.88 21 GLY B C 1
ATOM 2054 O O . GLY B 1 21 ? -6.465 39.656 14.25 1 75.88 21 GLY B O 1
ATOM 2055 N N . ASN B 1 22 ? -6.035 40.562 12.266 1 86.69 22 ASN B N 1
ATOM 2056 C CA . ASN B 1 22 ? -5.816 39.312 11.555 1 86.69 22 ASN B CA 1
ATOM 2057 C C . ASN B 1 22 ? -4.328 38.969 11.453 1 86.69 22 ASN B C 1
ATOM 2059 O O . ASN B 1 22 ? -3.906 38.281 10.523 1 86.69 22 ASN B O 1
ATOM 2063 N N . GLY B 1 23 ? -3.586 39.438 12.453 1 93.38 23 GLY B N 1
ATOM 2064 C CA . GLY B 1 23 ? -2.148 39.219 12.359 1 93.38 23 GLY B CA 1
ATOM 2065 C C . GLY B 1 23 ? -1.69 37.906 12.93 1 93.38 23 GLY B C 1
ATOM 2066 O O . GLY B 1 23 ? -2.402 37.281 13.727 1 93.38 23 GLY B O 1
ATOM 2067 N N . PHE B 1 24 ? -0.458 37.438 12.414 1 97 24 PHE B N 1
ATOM 2068 C CA . PHE B 1 24 ? 0.197 36.281 13.031 1 97 24 PHE B CA 1
ATOM 2069 C C . PHE B 1 24 ? 1.647 36.594 13.367 1 97 24 PHE B C 1
ATOM 2071 O O . PHE B 1 24 ? 2.246 37.5 12.773 1 97 24 PHE B O 1
ATOM 2078 N N . LYS B 1 25 ? 2.127 35.969 14.375 1 98 25 LYS B N 1
ATOM 2079 C CA . LYS B 1 25 ? 3.547 35.906 14.711 1 98 25 LYS B CA 1
ATOM 2080 C C . LYS B 1 25 ? 4.031 34.469 14.867 1 98 25 LYS B C 1
ATOM 2082 O O . LYS B 1 25 ? 3.475 33.719 15.656 1 98 25 LYS B O 1
ATOM 2087 N N . PHE B 1 26 ? 4.98 34.156 14.078 1 98.5 26 PHE B N 1
ATOM 2088 C CA . PHE B 1 26 ? 5.609 32.812 14.156 1 98.5 26 PHE B CA 1
ATOM 2089 C C . PHE B 1 26 ? 6.992 32.938 14.789 1 98.5 26 PHE B C 1
ATOM 2091 O O . PHE B 1 26 ? 7.879 33.594 14.25 1 98.5 26 PHE B O 1
ATOM 2098 N N . GLU B 1 27 ? 7.141 32.25 15.883 1 98.69 27 GLU B N 1
ATOM 2099 C CA . GLU B 1 27 ? 8.414 32.25 16.594 1 98.69 27 GLU B CA 1
ATOM 2100 C C . GLU B 1 27 ? 9.031 30.875 16.641 1 98.69 27 GLU B C 1
ATOM 2102 O O . GLU B 1 27 ? 8.508 29.984 17.312 1 98.69 27 GLU B O 1
ATOM 2107 N N . GLY B 1 28 ? 10.172 30.703 15.992 1 98.62 28 GLY B N 1
ATOM 2108 C CA . GLY B 1 28 ? 10.844 29.422 15.961 1 98.62 28 GLY B CA 1
ATOM 2109 C C . GLY B 1 28 ? 12.141 29.406 16.75 1 98.62 28 GLY B C 1
ATOM 2110 O O . GLY B 1 28 ? 12.852 30.406 16.797 1 98.62 28 GLY B O 1
ATOM 2111 N N . GLU B 1 29 ? 12.375 28.25 17.328 1 98.56 29 GLU B N 1
ATOM 2112 C CA . GLU B 1 29 ? 13.625 27.984 18.047 1 98.56 29 GLU B CA 1
ATOM 2113 C C . GLU B 1 29 ? 14.344 26.766 17.469 1 98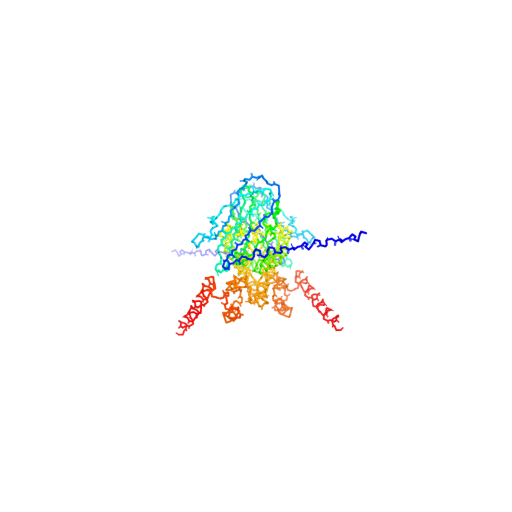.56 29 GLU B C 1
ATOM 2115 O O . GLU B 1 29 ? 13.734 25.703 17.312 1 98.56 29 GLU B O 1
ATOM 2120 N N . ILE B 1 30 ? 15.594 26.938 17.141 1 97.69 30 ILE B N 1
ATOM 2121 C CA . ILE B 1 30 ? 16.406 25.828 16.625 1 97.69 30 ILE B CA 1
ATOM 2122 C C . ILE B 1 30 ? 17.859 26.016 17.047 1 97.69 30 ILE B C 1
ATOM 2124 O O . ILE B 1 30 ? 18.484 27.031 16.703 1 97.69 30 ILE B O 1
ATOM 2128 N N . ASN B 1 31 ? 18.375 25.062 17.703 1 92.31 31 ASN B N 1
ATOM 2129 C CA . ASN B 1 31 ? 19.766 25.156 18.141 1 92.31 31 ASN B CA 1
ATOM 2130 C C . ASN B 1 31 ? 20.688 24.375 17.203 1 92.31 31 ASN B C 1
ATOM 2132 O O . ASN B 1 31 ? 20.25 23.453 16.516 1 92.31 31 ASN B O 1
ATOM 2136 N N . GLY B 1 32 ? 21.969 24.859 17.094 1 93.88 32 GLY B N 1
ATOM 2137 C CA . GLY B 1 32 ? 22.984 24.094 16.391 1 93.88 32 GLY B CA 1
ATOM 2138 C C . GLY B 1 32 ? 23.234 24.609 14.984 1 93.88 32 GLY B C 1
ATOM 2139 O O . GLY B 1 32 ? 23.984 23.984 14.219 1 93.88 32 GLY B O 1
ATOM 2140 N N . LEU B 1 33 ? 22.609 25.688 14.68 1 96.25 33 LEU B N 1
ATOM 2141 C CA . LEU B 1 33 ? 22.859 26.297 13.375 1 96.25 33 LEU B CA 1
ATOM 2142 C C . LEU B 1 33 ? 23.5 27.672 13.516 1 96.25 33 LEU B C 1
ATOM 2144 O O . LEU B 1 33 ? 23.297 28.344 14.523 1 96.25 33 LEU B O 1
ATOM 2148 N N . LYS B 1 34 ? 24.141 28.125 12.578 1 95.81 34 LYS B N 1
ATOM 2149 C CA . LYS B 1 34 ? 24.859 29.391 12.602 1 95.81 34 LYS B CA 1
ATOM 2150 C C . LYS B 1 34 ? 23.922 30.578 12.469 1 95.81 34 LYS B C 1
ATOM 2152 O O . LYS B 1 34 ? 22.938 30.531 11.727 1 95.81 34 LYS B O 1
ATOM 2157 N N . ASP B 1 35 ? 24.281 31.672 13.164 1 97.56 35 ASP B N 1
ATOM 2158 C CA . ASP B 1 35 ? 23.578 32.906 12.945 1 97.56 35 ASP B CA 1
ATOM 2159 C C . ASP B 1 35 ? 23.641 33.344 11.484 1 97.56 35 ASP B C 1
ATOM 2161 O O . ASP B 1 35 ? 24.688 33.219 10.852 1 97.56 35 ASP B O 1
ATOM 2165 N N . GLY B 1 36 ? 22.516 33.781 11.023 1 97.81 36 GLY B N 1
ATOM 2166 C CA . GLY B 1 36 ? 22.484 34.219 9.641 1 97.81 36 GLY B CA 1
ATOM 2167 C C . GLY B 1 36 ? 21.906 33.188 8.695 1 97.81 36 GLY B C 1
ATOM 2168 O O . GLY B 1 36 ? 21.562 33.5 7.555 1 97.81 36 GLY B O 1
ATOM 2169 N N . THR B 1 37 ? 21.75 31.938 9.195 1 98.12 37 THR B N 1
ATOM 2170 C CA . THR B 1 37 ? 21.125 30.891 8.375 1 98.12 37 THR B CA 1
ATOM 2171 C C . THR B 1 37 ? 19.719 31.297 7.965 1 98.12 37 THR B C 1
ATOM 2173 O O . THR B 1 37 ? 18.938 31.781 8.789 1 98.12 37 THR B O 1
ATOM 2176 N N . LYS B 1 38 ? 19.359 31.062 6.734 1 98.62 38 LYS B N 1
ATOM 2177 C CA . LYS B 1 38 ? 18.062 31.484 6.219 1 98.62 38 LYS B CA 1
ATOM 2178 C C . LYS B 1 38 ? 16.984 30.438 6.52 1 98.62 38 LYS B C 1
ATOM 2180 O O . LYS B 1 38 ? 17.234 29.234 6.441 1 98.62 38 LYS B O 1
ATOM 2185 N N . VAL B 1 39 ? 15.906 30.938 6.863 1 98.75 39 VAL B N 1
ATOM 2186 C CA . VAL B 1 39 ? 14.688 30.141 7.043 1 98.75 39 VAL B CA 1
ATOM 2187 C C . VAL B 1 39 ? 13.609 30.625 6.074 1 98.75 39 VAL B C 1
ATOM 2189 O O . VAL B 1 39 ? 13.352 31.828 5.977 1 98.75 39 VAL B O 1
ATOM 2192 N N . PHE B 1 40 ? 12.984 29.719 5.422 1 98.44 40 PHE B N 1
ATOM 2193 C CA . PHE B 1 40 ? 12.031 30.078 4.383 1 98.44 40 PHE B CA 1
ATOM 2194 C C . PHE B 1 40 ? 10.609 29.703 4.805 1 98.44 40 PHE B C 1
ATOM 2196 O O . PHE B 1 40 ? 10.359 28.578 5.223 1 98.44 40 PHE B O 1
ATOM 2203 N N . LEU B 1 41 ? 9.766 30.688 4.738 1 98.38 41 LEU B N 1
ATOM 2204 C CA . LEU B 1 41 ? 8.328 30.438 4.809 1 98.38 41 LEU B CA 1
ATOM 2205 C C . LEU B 1 41 ? 7.754 30.172 3.422 1 98.38 41 LEU B C 1
ATOM 2207 O O . LEU B 1 41 ? 7.918 30.969 2.506 1 98.38 41 LEU B O 1
ATOM 2211 N N . GLN B 1 42 ? 7.062 29.016 3.373 1 96.75 42 GLN B N 1
ATOM 2212 C CA . GLN B 1 42 ? 6.676 28.594 2.033 1 96.75 42 GLN B CA 1
ATOM 2213 C C . GLN B 1 42 ? 5.191 28.25 1.976 1 96.75 42 GLN B C 1
ATOM 2215 O O . GLN B 1 42 ? 4.566 27.984 3.006 1 96.75 42 GLN B O 1
ATOM 2220 N N . LYS B 1 43 ? 4.617 28.391 0.795 1 93.81 43 LYS B N 1
ATOM 2221 C CA . LYS B 1 43 ? 3.277 27.906 0.473 1 93.81 43 LYS B CA 1
ATOM 2222 C C . LYS B 1 43 ? 3.291 27.047 -0.788 1 93.81 43 LYS B C 1
ATOM 2224 O O . LYS B 1 43 ? 4.234 27.109 -1.58 1 93.81 43 LYS B O 1
ATOM 2229 N N . GLN B 1 44 ? 2.285 26.203 -0.834 1 87.44 44 GLN B N 1
ATOM 2230 C CA . GLN B 1 44 ? 2.201 25.359 -2.025 1 87.44 44 GLN B CA 1
ATOM 2231 C C . GLN B 1 44 ? 1.694 26.156 -3.225 1 87.44 44 GLN B C 1
ATOM 2233 O O . GLN B 1 44 ? 0.7 26.875 -3.121 1 87.44 44 GLN B O 1
ATOM 2238 N N . ASP B 1 45 ? 2.434 25.969 -4.293 1 87.19 45 ASP B N 1
ATOM 2239 C CA . ASP B 1 45 ? 1.983 26.578 -5.535 1 87.19 45 ASP B CA 1
ATOM 2240 C C . ASP B 1 45 ? 0.748 25.875 -6.086 1 87.19 45 ASP B C 1
ATOM 2242 O O . ASP B 1 45 ? 0.718 24.641 -6.168 1 87.19 45 ASP B O 1
ATOM 2246 N N . GLU B 1 46 ? -0.249 26.641 -6.461 1 78.94 46 GLU B N 1
ATOM 2247 C CA . GLU B 1 46 ? -1.516 26.047 -6.883 1 78.94 46 GLU B CA 1
ATOM 2248 C C . GLU B 1 46 ? -1.367 25.312 -8.211 1 78.94 46 GLU B C 1
ATOM 2250 O O . GLU B 1 46 ? -2.082 24.344 -8.477 1 78.94 46 GLU B O 1
ATOM 2255 N N . ASN B 1 47 ? -0.431 25.75 -9 1 79.44 47 ASN B N 1
ATOM 2256 C CA . ASN B 1 47 ? -0.28 25.188 -10.328 1 79.44 47 ASN B CA 1
ATOM 2257 C C . ASN B 1 47 ? 0.669 23.984 -10.328 1 79.44 47 ASN B C 1
ATOM 2259 O O . ASN B 1 47 ? 0.373 22.953 -10.922 1 79.44 47 ASN B O 1
ATOM 2263 N N . THR B 1 48 ? 1.75 24.047 -9.562 1 74.94 48 THR B N 1
ATOM 2264 C CA . THR B 1 48 ? 2.789 23.016 -9.633 1 74.94 48 THR B CA 1
ATOM 2265 C C . THR B 1 48 ? 2.684 22.062 -8.445 1 74.94 48 THR B C 1
ATOM 2267 O O . THR B 1 48 ? 3.229 20.953 -8.484 1 74.94 48 THR B O 1
ATOM 2270 N N . GLY B 1 49 ? 2.041 22.484 -7.414 1 77.69 49 GLY B N 1
ATOM 2271 C CA . GLY B 1 49 ? 1.989 21.703 -6.188 1 77.69 49 GLY B CA 1
ATOM 2272 C C . GLY B 1 49 ? 3.287 21.75 -5.406 1 77.69 49 GLY B C 1
ATOM 2273 O O . GLY B 1 49 ? 3.416 21.078 -4.375 1 77.69 49 GLY B O 1
ATOM 2274 N N . MET B 1 50 ? 4.227 22.5 -5.84 1 83.19 50 MET B N 1
ATOM 2275 C CA . MET B 1 50 ? 5.535 22.578 -5.199 1 83.19 50 MET B CA 1
ATOM 2276 C C . MET B 1 50 ? 5.598 23.766 -4.238 1 83.19 50 MET B C 1
ATOM 2278 O O . MET B 1 50 ? 4.93 24.781 -4.449 1 83.19 50 MET B O 1
ATOM 2282 N N . PRO B 1 51 ? 6.41 23.609 -3.264 1 88.5 51 PRO B N 1
ATOM 2283 C CA . PRO B 1 51 ? 6.535 24.734 -2.328 1 88.5 51 PRO B CA 1
ATOM 2284 C C . PRO B 1 51 ? 7.25 25.938 -2.936 1 88.5 51 PRO B C 1
ATOM 2286 O O . PRO B 1 51 ? 8.188 25.766 -3.719 1 88.5 51 PRO B O 1
ATOM 2289 N N . VAL B 1 52 ? 6.734 27.109 -2.621 1 92.88 52 VAL B N 1
ATOM 2290 C CA . VAL B 1 52 ? 7.355 28.359 -3.033 1 92.88 52 VAL B CA 1
ATOM 2291 C C . VAL B 1 52 ? 7.555 29.266 -1.816 1 92.88 52 VAL B C 1
ATOM 2293 O O . VAL B 1 52 ? 6.648 29.406 -0.993 1 92.88 52 VAL B O 1
ATOM 2296 N N . ALA B 1 53 ? 8.75 29.922 -1.78 1 95.25 53 ALA B N 1
ATOM 2297 C CA . ALA B 1 53 ? 9.047 30.797 -0.652 1 95.25 53 ALA B CA 1
ATOM 2298 C C . ALA B 1 53 ? 8.258 32.094 -0.75 1 95.25 53 ALA B C 1
ATOM 2300 O O . ALA B 1 53 ? 8.227 32.75 -1.808 1 95.25 53 ALA B O 1
ATOM 2301 N N . ILE B 1 54 ? 7.672 32.5 0.339 1 96.25 54 ILE B N 1
ATOM 2302 C CA . ILE B 1 54 ? 6.91 33.719 0.334 1 96.25 54 ILE B CA 1
ATOM 2303 C C . ILE B 1 54 ? 7.535 34.719 1.309 1 96.25 54 ILE B C 1
ATOM 2305 O O . ILE B 1 54 ? 7.168 35.906 1.325 1 96.25 54 ILE B O 1
ATOM 2309 N N . ASP B 1 55 ? 8.336 34.312 2.207 1 97.88 55 ASP B N 1
ATOM 2310 C CA . ASP B 1 55 ? 9.078 35.125 3.156 1 97.88 55 ASP B CA 1
ATOM 2311 C C . ASP B 1 55 ? 10.383 34.469 3.568 1 97.88 55 ASP B C 1
ATOM 2313 O O . ASP B 1 55 ? 10.547 33.25 3.393 1 97.88 55 ASP B O 1
ATOM 2317 N N . THR B 1 56 ? 11.32 35.25 3.996 1 98.44 56 THR B N 1
ATOM 2318 C CA . THR B 1 56 ? 12.609 34.75 4.453 1 98.44 56 THR B CA 1
ATOM 2319 C C . THR B 1 56 ? 13.016 35.406 5.766 1 98.44 56 THR B C 1
ATOM 2321 O O . THR B 1 56 ? 12.875 36.625 5.922 1 98.44 56 THR B O 1
ATOM 2324 N N . ALA B 1 57 ? 13.406 34.625 6.672 1 98.56 57 ALA B N 1
ATOM 2325 C CA . ALA B 1 57 ? 13.961 35.125 7.934 1 98.56 57 ALA B CA 1
ATOM 2326 C C . ALA B 1 57 ? 15.367 34.562 8.156 1 98.56 57 ALA B C 1
ATOM 2328 O O . ALA B 1 57 ? 15.844 33.719 7.391 1 98.56 57 ALA B O 1
ATOM 2329 N N . LYS B 1 58 ? 16.047 35.094 9.148 1 98.44 58 LYS B N 1
ATOM 2330 C CA . LYS B 1 58 ? 17.359 34.625 9.531 1 98.44 58 LYS B CA 1
ATOM 2331 C C . LYS B 1 58 ? 17.391 34.156 10.984 1 98.44 58 LYS B C 1
ATOM 2333 O O . LYS B 1 58 ? 16.766 34.781 11.852 1 98.44 58 LYS B O 1
ATOM 2338 N N . ILE B 1 59 ? 18.172 33.156 11.188 1 98.38 59 ILE B N 1
ATOM 2339 C CA . ILE B 1 59 ? 18.344 32.656 12.555 1 98.38 59 ILE B CA 1
ATOM 2340 C C . ILE B 1 59 ? 19.297 33.594 13.305 1 98.38 59 ILE B C 1
ATOM 2342 O O . ILE B 1 59 ? 20.359 33.969 12.781 1 98.38 59 ILE B O 1
ATOM 2346 N N . GLU B 1 60 ? 18.859 34.031 14.445 1 98.12 60 GLU B N 1
ATOM 2347 C CA . GLU B 1 60 ? 19.672 34.812 15.383 1 98.12 60 GLU B CA 1
ATOM 2348 C C . GLU B 1 60 ? 19.594 34.219 16.797 1 98.12 60 GLU B C 1
ATOM 2350 O O . GLU B 1 60 ? 18.531 34.219 17.406 1 98.12 60 GLU B O 1
ATOM 2355 N N . LYS B 1 61 ? 20.703 33.719 17.328 1 97.12 61 LYS B N 1
ATOM 2356 C CA . LYS B 1 61 ? 20.766 33.094 18.656 1 97.12 61 LYS B CA 1
ATOM 2357 C C . LYS B 1 61 ? 19.75 31.984 18.797 1 97.12 61 LYS B C 1
ATOM 2359 O O . LYS B 1 61 ? 19 31.922 19.781 1 97.12 61 LYS B O 1
ATOM 2364 N N . GLY B 1 62 ? 19.594 31.266 17.734 1 97.69 62 GLY B N 1
ATOM 2365 C CA . GLY B 1 62 ? 18.781 30.078 17.75 1 97.69 62 GLY B CA 1
ATOM 2366 C C . GLY B 1 62 ? 17.297 30.359 17.578 1 97.69 62 GLY B C 1
ATOM 2367 O O . GLY B 1 62 ? 16.453 29.5 17.828 1 97.69 62 GLY B O 1
ATOM 2368 N N . LYS B 1 63 ? 17.016 31.594 17.141 1 98.44 63 LYS B N 1
ATOM 2369 C CA . LYS B 1 63 ? 15.609 31.984 17 1 98.44 63 LYS B CA 1
ATOM 2370 C C . LYS B 1 63 ? 15.352 32.625 15.648 1 98.44 63 LYS B C 1
ATOM 2372 O O . LYS B 1 63 ? 16.266 33.219 15.039 1 98.44 63 LYS B O 1
ATOM 2377 N N . PHE B 1 64 ? 14.141 32.531 15.188 1 98.62 64 PHE B N 1
ATOM 2378 C CA . PHE B 1 64 ? 13.688 33.281 14.016 1 98.62 64 PHE B CA 1
ATOM 2379 C C . PHE B 1 64 ? 12.211 33.594 14.125 1 98.62 64 PHE B C 1
ATOM 2381 O O . PHE B 1 64 ? 11.484 33 14.906 1 98.62 64 PHE B O 1
ATOM 2388 N N . VAL B 1 65 ? 11.773 34.625 13.336 1 98.5 65 VAL B N 1
ATOM 2389 C CA . VAL B 1 65 ? 10.406 35.094 13.461 1 98.5 65 VAL B CA 1
ATOM 2390 C C . VAL B 1 65 ? 9.852 35.438 12.078 1 98.5 65 VAL B C 1
ATOM 2392 O O . VAL B 1 65 ? 10.555 36 11.242 1 98.5 65 VAL B O 1
ATOM 2395 N N . PHE B 1 66 ? 8.672 35.031 11.852 1 98.31 66 PHE B N 1
ATOM 2396 C CA . PHE B 1 66 ? 7.867 35.531 10.75 1 98.31 66 PHE B CA 1
ATOM 2397 C C . PHE B 1 66 ? 6.656 36.312 11.281 1 98.31 66 PHE B C 1
ATOM 2399 O O . PHE B 1 66 ? 6.066 35.906 12.297 1 98.31 66 PHE B O 1
ATOM 2406 N N . GLU B 1 67 ? 6.293 37.375 10.617 1 97.25 67 GLU B N 1
ATOM 2407 C CA . GLU B 1 67 ? 5.094 38.125 10.953 1 97.25 67 GLU B CA 1
ATOM 2408 C C . GLU B 1 67 ? 4.316 38.5 9.695 1 97.25 67 GLU B C 1
ATOM 2410 O O . GLU B 1 67 ? 4.898 38.656 8.617 1 97.25 67 GLU B O 1
ATOM 2415 N N . GLY B 1 68 ? 3.041 38.594 9.859 1 95.81 68 GLY B N 1
ATOM 2416 C CA . GLY B 1 68 ? 2.18 38.969 8.75 1 95.81 68 GLY B CA 1
ATOM 2417 C C . GLY B 1 68 ? 0.703 38.844 9.07 1 95.81 68 GLY B C 1
ATOM 2418 O O . GLY B 1 68 ? 0.307 38.969 10.234 1 95.81 68 GLY B O 1
ATOM 2419 N N . GLU B 1 69 ? -0.05 38.844 8.07 1 94.94 69 GLU B N 1
ATOM 2420 C CA . GLU B 1 69 ? -1.498 38.719 8.219 1 94.94 69 GLU B CA 1
ATOM 2421 C C . GLU B 1 69 ? -1.987 37.344 7.773 1 94.94 69 GLU B C 1
ATOM 2423 O O . GLU B 1 69 ? -1.475 36.781 6.805 1 94.94 69 GLU B O 1
ATOM 2428 N N . ALA B 1 70 ? -2.914 36.875 8.523 1 94.81 70 ALA B N 1
ATOM 2429 C CA . ALA B 1 70 ? -3.588 35.625 8.195 1 94.81 70 ALA B CA 1
ATOM 2430 C C . ALA B 1 70 ? -5.105 35.781 8.281 1 94.81 70 ALA B C 1
ATOM 2432 O O . ALA B 1 70 ? -5.68 35.688 9.375 1 94.81 70 ALA B O 1
ATOM 2433 N N . LYS B 1 71 ? -5.773 35.875 7.148 1 92.75 71 LYS B N 1
ATOM 2434 C CA . LYS B 1 71 ? -7.215 36.094 7.121 1 92.75 71 LYS B CA 1
ATOM 2435 C C . LYS B 1 71 ? -7.98 34.781 7.352 1 92.75 71 LYS B C 1
ATOM 2437 O O . LYS B 1 71 ? -9.117 34.812 7.832 1 92.75 71 LYS B O 1
ATOM 2442 N N . GLU B 1 72 ? -7.473 33.75 6.996 1 95.31 72 GLU B N 1
ATOM 2443 C CA . GLU B 1 72 ? -7.98 32.375 7.191 1 95.31 72 GLU B CA 1
ATOM 2444 C C . GLU B 1 72 ? -6.84 31.391 7.359 1 95.31 72 GLU B C 1
ATOM 2446 O O . GLU B 1 72 ? -5.699 31.672 6.984 1 95.31 72 GLU B O 1
ATOM 2451 N N . PRO B 1 73 ? -7.121 30.281 7.988 1 97 73 PRO B N 1
ATOM 2452 C CA . PRO B 1 73 ? -6.062 29.266 8.086 1 97 73 PRO B CA 1
ATOM 2453 C C . PRO B 1 73 ? -5.625 28.734 6.719 1 97 73 PRO B C 1
ATOM 2455 O O . PRO B 1 73 ? -6.453 28.594 5.816 1 97 73 PRO B O 1
ATOM 2458 N N . GLN B 1 74 ? -4.332 28.516 6.656 1 95.62 74 GLN B N 1
ATOM 2459 C CA . GLN B 1 74 ? -3.734 27.984 5.434 1 95.62 74 GLN B CA 1
ATOM 2460 C C . GLN B 1 74 ? -2.539 27.094 5.742 1 95.62 74 GLN B C 1
ATOM 2462 O O . GLN B 1 74 ? -1.785 27.359 6.684 1 95.62 74 GLN B O 1
ATOM 2467 N N . VAL B 1 75 ? -2.375 26.141 4.898 1 95.5 75 VAL B N 1
ATOM 2468 C CA . VAL B 1 75 ? -1.211 25.281 5.055 1 95.5 75 VAL B CA 1
ATOM 2469 C C . VAL B 1 75 ? 0.038 26 4.547 1 95.5 75 VAL B C 1
ATOM 2471 O O . VAL B 1 75 ? 0.039 26.547 3.443 1 95.5 75 VAL B O 1
ATOM 2474 N N . HIS B 1 76 ? 1.022 25.984 5.348 1 96.88 76 HIS B N 1
ATOM 2475 C CA . HIS B 1 76 ? 2.33 26.516 4.98 1 96.88 76 HIS B CA 1
ATOM 2476 C C . HIS B 1 76 ? 3.449 25.562 5.402 1 96.88 76 HIS B C 1
ATOM 2478 O O . HIS B 1 76 ? 3.203 24.578 6.098 1 96.88 76 HIS B O 1
ATOM 2484 N N . MET B 1 77 ? 4.664 25.875 4.895 1 96.75 77 MET B N 1
ATOM 2485 C CA . MET B 1 77 ? 5.84 25.078 5.215 1 96.75 77 MET B CA 1
ATOM 2486 C C . MET B 1 77 ? 7.016 25.969 5.605 1 96.75 77 MET B C 1
ATOM 2488 O O . MET B 1 77 ? 7.09 27.125 5.191 1 96.75 77 MET B O 1
ATOM 2492 N N . VAL B 1 78 ? 7.84 25.375 6.406 1 98.06 78 VAL B N 1
ATOM 2493 C CA . VAL B 1 78 ? 9.109 26.016 6.742 1 98.06 78 VAL B CA 1
ATOM 2494 C C . VAL B 1 78 ? 10.266 25.125 6.305 1 98.06 78 VAL B C 1
ATOM 2496 O O . VAL B 1 78 ? 10.234 23.906 6.5 1 98.06 78 VAL B O 1
ATOM 2499 N N . SER B 1 79 ? 11.164 25.672 5.641 1 97.06 79 SER B N 1
ATOM 2500 C CA . SER B 1 79 ? 12.414 25 5.324 1 97.06 79 SER B CA 1
ATOM 2501 C C . SER B 1 79 ? 13.625 25.828 5.746 1 97.06 79 SER B C 1
ATOM 2503 O O . SER B 1 79 ? 13.516 27.047 5.922 1 97.06 79 SER B O 1
ATOM 2505 N N . ILE B 1 80 ? 14.703 25.156 5.973 1 97.69 80 ILE B N 1
ATOM 2506 C CA . ILE B 1 80 ? 15.914 25.812 6.461 1 97.69 80 ILE B CA 1
ATOM 2507 C C . ILE B 1 80 ? 17.047 25.609 5.469 1 97.69 80 ILE B C 1
ATOM 2509 O O . ILE B 1 80 ? 17.25 24.5 4.957 1 97.69 80 ILE B O 1
ATOM 2513 N N . GLU B 1 81 ? 17.75 26.609 5.277 1 97.19 81 GLU B N 1
ATOM 2514 C CA . GLU B 1 81 ? 18.859 26.625 4.328 1 97.19 81 GLU B CA 1
ATOM 2515 C C . GLU B 1 81 ? 19.844 25.5 4.633 1 97.19 81 GLU B C 1
ATOM 2517 O O . GLU B 1 81 ? 20.266 25.344 5.773 1 97.19 81 GLU B O 1
ATOM 2522 N N . ASN B 1 82 ? 20.156 24.672 3.607 1 94.56 82 ASN B N 1
ATOM 2523 C CA . ASN B 1 82 ? 21.156 23.609 3.641 1 94.56 82 ASN B CA 1
ATOM 2524 C C . ASN B 1 82 ? 20.781 22.5 4.598 1 94.56 82 ASN B C 1
ATOM 2526 O O . ASN B 1 82 ? 21.641 21.797 5.129 1 94.56 82 ASN B O 1
ATOM 2530 N N . GLN B 1 83 ? 19.625 22.484 5.023 1 94.62 83 GLN B N 1
ATOM 2531 C CA . GLN B 1 83 ? 19.094 21.375 5.812 1 94.62 83 GLN B CA 1
ATOM 2532 C C . GLN B 1 83 ? 18.109 20.547 5.004 1 94.62 83 GLN B C 1
ATOM 2534 O O . GLN B 1 83 ? 17.469 21.062 4.086 1 94.62 83 GLN B O 1
ATOM 2539 N N . GLN B 1 84 ? 18.078 19.297 5.344 1 90.81 84 GLN B N 1
ATOM 2540 C CA . GLN B 1 84 ? 17.141 18.406 4.656 1 90.81 84 GLN B CA 1
ATOM 2541 C C . GLN B 1 84 ? 15.773 18.438 5.332 1 90.81 84 GLN B C 1
ATOM 2543 O O . GLN B 1 84 ? 15.672 18.391 6.559 1 90.81 84 GLN B O 1
ATOM 2548 N N . GLY B 1 85 ? 14.859 18.516 4.461 1 90 85 GLY B N 1
ATOM 2549 C CA . GLY B 1 85 ? 13.492 18.406 4.953 1 90 85 GLY B CA 1
ATOM 2550 C C . GLY B 1 85 ? 12.914 19.75 5.391 1 90 85 GLY B C 1
ATOM 2551 O O . GLY B 1 85 ? 13.422 20.797 5.016 1 90 85 GLY B O 1
ATOM 2552 N N . GLY B 1 86 ? 11.867 19.828 6.031 1 95.69 86 GLY B N 1
ATOM 2553 C CA . GLY B 1 86 ? 11.039 20.891 6.574 1 95.69 86 GLY B CA 1
ATOM 2554 C C . GLY B 1 86 ? 9.859 20.375 7.379 1 95.69 86 GLY B C 1
ATOM 2555 O O . GLY B 1 86 ? 9.867 19.234 7.848 1 95.69 86 GLY B O 1
ATOM 2556 N N . PHE B 1 87 ? 9 21.328 7.609 1 96.94 87 PHE B N 1
ATOM 2557 C CA . PHE B 1 87 ? 7.793 20.906 8.305 1 96.94 87 PHE B CA 1
ATOM 2558 C C . PHE B 1 87 ? 6.598 21.75 7.887 1 96.94 87 PHE B C 1
ATOM 2560 O O . PHE B 1 87 ? 6.758 22.891 7.473 1 96.94 87 PHE B O 1
ATOM 2567 N N . VAL B 1 88 ? 5.449 21.156 8.016 1 96.38 88 VAL B N 1
ATOM 2568 C CA . VAL B 1 88 ? 4.18 21.781 7.684 1 96.38 88 VAL B CA 1
ATOM 2569 C C . VAL B 1 88 ? 3.557 22.391 8.938 1 96.38 88 VAL B C 1
ATOM 2571 O O . VAL B 1 88 ? 3.76 21.891 10.047 1 96.38 88 VAL B O 1
ATOM 2574 N N . PHE B 1 89 ? 2.865 23.484 8.766 1 98.06 89 PHE B N 1
ATOM 2575 C CA . PHE B 1 89 ? 2.078 24.094 9.828 1 98.06 89 PHE B CA 1
ATOM 2576 C C . PHE B 1 89 ? 0.899 24.875 9.266 1 98.06 89 PHE B C 1
ATOM 2578 O O . PHE B 1 89 ? 0.743 24.969 8.047 1 98.06 89 PHE B O 1
ATOM 2585 N N . ILE B 1 90 ? 0.02 25.312 10.18 1 98.06 90 ILE B N 1
ATOM 2586 C CA . ILE B 1 90 ? -1.137 26.094 9.773 1 98.06 90 ILE B CA 1
ATOM 2587 C C . ILE B 1 90 ? -0.882 27.578 10.078 1 98.06 90 ILE B C 1
ATOM 2589 O O . ILE B 1 90 ? -0.742 27.969 11.234 1 98.06 90 ILE B O 1
ATOM 2593 N N . LEU B 1 91 ? -0.761 28.359 9.008 1 98 91 LEU B N 1
ATOM 2594 C CA . LEU B 1 91 ? -0.717 29.797 9.195 1 98 91 LEU B CA 1
ATOM 2595 C C . LEU B 1 91 ? -2.098 30.344 9.547 1 98 91 LEU B C 1
ATOM 2597 O O . LEU B 1 91 ? -3.039 30.219 8.766 1 98 91 LEU B O 1
ATOM 2601 N N . GLU B 1 92 ? -2.207 30.906 10.688 1 97.62 92 GLU B N 1
ATOM 2602 C CA . GLU B 1 92 ? -3.463 31.438 11.211 1 97.62 92 GLU B CA 1
ATOM 2603 C C . GLU B 1 92 ? -3.215 32.562 12.211 1 97.62 92 GLU B C 1
ATOM 2605 O O . GLU B 1 92 ? -2.078 32.781 12.633 1 97.62 92 GLU B O 1
ATOM 2610 N N . LYS B 1 93 ? -4.27 33.25 12.516 1 96.62 93 LYS B N 1
ATOM 2611 C CA . LYS B 1 93 ? -4.164 34.344 13.469 1 96.6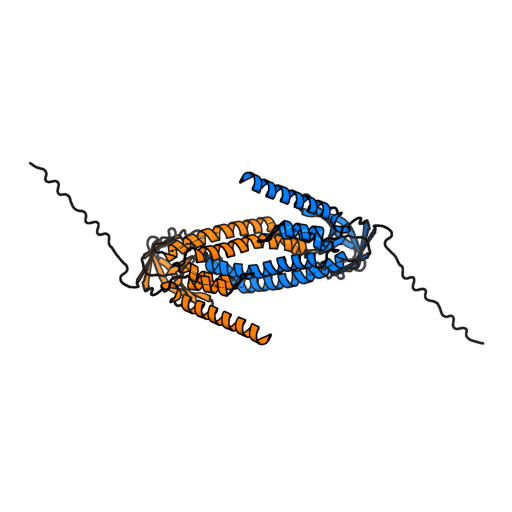2 93 LYS B CA 1
ATOM 2612 C C . LYS B 1 93 ? -3.67 33.844 14.828 1 96.62 93 LYS B C 1
ATOM 2614 O O . LYS B 1 93 ? -4.098 32.781 15.297 1 96.62 93 LYS B O 1
ATOM 2619 N N . GLY B 1 94 ? -2.742 34.625 15.391 1 96.94 94 GLY B N 1
ATOM 2620 C CA . GLY B 1 94 ? -2.279 34.281 16.734 1 96.94 94 GLY B CA 1
ATOM 2621 C C . GLY B 1 94 ? -0.778 34.094 16.812 1 96.94 94 GLY B C 1
ATOM 2622 O O . GLY B 1 94 ? -0.051 34.406 15.867 1 96.94 94 GLY B O 1
ATOM 2623 N N . ASN B 1 95 ? -0.346 33.719 17.922 1 97.69 95 ASN B N 1
ATOM 2624 C CA . ASN B 1 95 ? 1.066 33.438 18.156 1 97.69 95 ASN B CA 1
ATOM 2625 C C . ASN B 1 95 ? 1.383 31.953 17.953 1 97.69 95 ASN B C 1
ATOM 2627 O O . ASN B 1 95 ? 0.934 31.109 18.734 1 97.69 95 ASN B O 1
ATOM 2631 N N . ILE B 1 96 ? 2.115 31.719 16.922 1 98.62 96 ILE B N 1
ATOM 2632 C CA . ILE B 1 96 ? 2.537 30.359 16.578 1 98.62 96 ILE B CA 1
ATOM 2633 C C . ILE B 1 96 ? 3.975 30.141 17.031 1 98.62 96 ILE B C 1
ATOM 2635 O O . ILE B 1 96 ? 4.844 30.984 16.828 1 98.62 96 ILE B O 1
ATOM 2639 N N . THR B 1 97 ? 4.215 29.031 17.688 1 98.69 97 THR B N 1
ATOM 2640 C CA . THR B 1 97 ? 5.555 28.703 18.156 1 98.69 97 THR B CA 1
ATOM 2641 C C . THR B 1 97 ? 6.023 27.375 17.578 1 98.69 97 THR B C 1
ATOM 2643 O O . THR B 1 97 ? 5.207 26.484 17.312 1 98.69 97 THR B O 1
ATOM 2646 N N . ALA B 1 98 ? 7.344 27.25 17.359 1 98.69 98 ALA B N 1
ATOM 2647 C CA . ALA B 1 98 ? 7.914 26 16.875 1 98.69 98 ALA B CA 1
ATOM 2648 C C . ALA B 1 98 ? 9.219 25.672 17.594 1 98.69 98 ALA B C 1
ATOM 2650 O O . ALA B 1 98 ? 10.109 26.516 17.703 1 98.69 98 ALA B O 1
ATOM 2651 N N . LYS B 1 99 ? 9.258 24.547 18.156 1 98.38 99 LYS B N 1
ATOM 2652 C CA . LYS B 1 99 ? 10.508 23.969 18.656 1 98.38 99 LYS B CA 1
ATOM 2653 C C . LYS B 1 99 ? 11.078 22.953 17.672 1 98.38 99 LYS B C 1
ATOM 2655 O O . LYS B 1 99 ? 10.43 21.953 17.359 1 98.38 99 LYS B O 1
ATOM 2660 N N . ILE B 1 100 ? 12.352 23.172 17.25 1 98.12 100 ILE B N 1
ATOM 2661 C CA . ILE B 1 100 ? 12.898 22.391 16.141 1 98.12 100 ILE B CA 1
ATOM 2662 C C . ILE B 1 100 ? 14.219 21.75 16.562 1 98.12 100 ILE B C 1
ATOM 2664 O O . ILE B 1 100 ? 15.094 22.422 17.109 1 98.12 100 ILE B O 1
ATOM 2668 N N . ASN B 1 101 ? 14.312 20.484 16.312 1 96.19 101 ASN B N 1
ATOM 2669 C CA . ASN B 1 101 ? 15.586 19.781 16.406 1 96.19 101 ASN B CA 1
ATOM 2670 C C . ASN B 1 101 ? 16.266 19.672 15.047 1 96.19 101 ASN B C 1
ATOM 2672 O O . ASN B 1 101 ? 15.688 19.141 14.102 1 96.19 101 ASN B O 1
ATOM 2676 N N . LYS B 1 102 ? 17.484 20.141 15.008 1 94.62 102 LYS B N 1
ATOM 2677 C CA . LYS B 1 102 ? 18.188 20.219 13.734 1 94.62 102 LYS B CA 1
ATOM 2678 C C . LYS B 1 102 ? 18.344 18.828 13.109 1 94.62 102 LYS B C 1
ATOM 2680 O O . LYS B 1 102 ? 18.484 18.703 11.891 1 94.62 102 LYS B O 1
ATOM 2685 N N . ASP B 1 103 ? 18.312 17.812 13.922 1 94.44 103 ASP B N 1
ATOM 2686 C CA . ASP B 1 103 ? 18.531 16.453 13.438 1 94.44 103 ASP B CA 1
ATOM 2687 C C . ASP B 1 103 ? 17.219 15.82 12.992 1 94.44 103 ASP B C 1
ATOM 2689 O O . ASP B 1 103 ? 17.203 14.742 12.398 1 94.44 103 ASP B O 1
ATOM 2693 N N . SER B 1 104 ? 16.094 16.438 13.328 1 93.81 104 SER B N 1
ATOM 2694 C CA . SER B 1 104 ? 14.766 15.938 12.984 1 93.81 104 SER B CA 1
ATOM 2695 C C . SER B 1 104 ? 13.805 17.078 12.664 1 93.81 104 SER B C 1
ATOM 2697 O O . SER B 1 104 ? 12.703 17.141 13.211 1 93.81 104 SER B O 1
ATOM 2699 N N . ILE B 1 105 ? 14.18 17.875 11.734 1 96.12 105 ILE B N 1
ATOM 2700 C CA . ILE B 1 105 ? 13.469 19.109 11.391 1 96.12 105 ILE B CA 1
ATOM 2701 C C . ILE B 1 105 ? 12.023 18.781 11.039 1 96.12 105 ILE B C 1
ATOM 2703 O O . ILE B 1 105 ? 11.102 19.469 11.477 1 96.12 105 ILE B O 1
ATOM 2707 N N . PRO B 1 106 ? 11.766 17.641 10.352 1 93.94 106 PRO B N 1
ATOM 2708 C CA . PRO B 1 106 ? 10.383 17.344 10 1 93.94 106 PRO B CA 1
ATOM 2709 C C . PRO B 1 106 ? 9.508 17.047 11.219 1 93.94 106 PRO B C 1
ATOM 2711 O O . PRO B 1 106 ? 8.281 17.062 11.117 1 93.94 106 PRO B O 1
ATOM 2714 N N . LEU B 1 107 ? 10.086 16.891 12.352 1 93.31 107 LEU B N 1
ATOM 2715 C CA . LEU B 1 107 ? 9.352 16.562 13.57 1 93.31 107 LEU B CA 1
ATOM 2716 C C . LEU B 1 107 ? 9.211 17.781 14.469 1 93.31 107 LEU B C 1
ATOM 2718 O O . LEU B 1 107 ? 8.953 17.656 15.664 1 93.31 107 LEU B O 1
ATOM 2722 N N . ALA B 1 108 ? 9.375 18.938 13.844 1 96.94 108 ALA B N 1
ATOM 2723 C CA . ALA B 1 108 ? 9.203 20.188 14.594 1 96.94 108 ALA B CA 1
ATOM 2724 C C . ALA B 1 108 ? 7.887 20.188 15.359 1 96.94 108 ALA B C 1
ATOM 2726 O O . ALA B 1 108 ? 6.855 19.75 14.836 1 96.94 108 ALA B O 1
ATOM 2727 N N . LYS B 1 109 ? 7.887 20.625 16.594 1 97 109 LYS B N 1
ATOM 2728 C CA . LYS B 1 109 ? 6.676 20.75 17.391 1 97 109 LYS B CA 1
ATOM 2729 C C . LYS B 1 109 ? 6.094 22.156 17.297 1 97 109 LYS B C 1
ATOM 2731 O O . LYS B 1 109 ? 6.551 23.078 17.969 1 97 109 LYS B O 1
ATOM 2736 N N . VAL B 1 110 ? 5.105 22.25 16.5 1 98.38 110 VAL B N 1
ATOM 2737 C CA . VAL B 1 110 ? 4.449 23.547 16.297 1 98.38 110 VAL B CA 1
ATOM 2738 C C . VAL B 1 110 ? 3.215 23.641 17.188 1 98.38 110 VAL B C 1
ATOM 2740 O O . VAL B 1 110 ? 2.492 22.656 17.375 1 98.38 110 VAL B O 1
ATOM 2743 N N . GLY B 1 111 ? 3.031 24.844 17.781 1 98.19 111 GLY B N 1
ATOM 2744 C CA . GLY B 1 111 ? 1.887 25.062 18.656 1 98.19 111 GLY B CA 1
ATOM 2745 C C . GLY B 1 111 ? 1.547 26.531 18.828 1 98.19 111 GLY B C 1
ATOM 2746 O O . GLY B 1 111 ? 1.896 27.359 17.984 1 98.19 111 GLY B O 1
ATOM 2747 N N . GLY B 1 112 ? 0.718 26.844 19.859 1 97.94 112 GLY B N 1
ATOM 2748 C CA . GLY B 1 112 ? 0.324 28.203 20.188 1 97.94 112 GLY B CA 1
ATOM 2749 C C . GLY B 1 112 ? -1.036 28.578 19.641 1 97.94 112 GLY B C 1
ATOM 2750 O O . GLY B 1 112 ? -1.667 29.516 20.125 1 97.94 112 GLY B O 1
ATOM 2751 N N . THR B 1 113 ? -1.471 27.781 18.594 1 97.69 113 THR B N 1
ATOM 2752 C CA . THR B 1 113 ? -2.789 28.016 18.016 1 97.69 113 THR B CA 1
ATOM 2753 C C . THR B 1 113 ? -3.555 26.703 17.859 1 97.69 113 THR B C 1
ATOM 2755 O O . THR B 1 113 ? -2.955 25.625 17.859 1 97.69 113 THR B O 1
ATOM 2758 N N . TYR B 1 114 ? -4.82 26.797 17.766 1 97.31 114 TYR B N 1
ATOM 2759 C CA . TYR B 1 114 ? -5.707 25.625 17.797 1 97.31 114 TYR B CA 1
ATOM 2760 C C . TYR B 1 114 ? -5.371 24.656 16.672 1 97.31 114 TYR B C 1
ATOM 2762 O O . TYR B 1 114 ? -5.16 23.469 16.922 1 97.31 114 TYR B O 1
ATOM 2770 N N . ASN B 1 115 ? -5.32 25.141 15.461 1 98.06 115 ASN B N 1
ATOM 2771 C CA . ASN B 1 115 ? -5.148 24.219 14.336 1 98.06 115 ASN B CA 1
ATOM 2772 C C . ASN B 1 115 ? -3.75 23.609 14.312 1 98.06 115 ASN B C 1
ATOM 2774 O O . ASN B 1 115 ? -3.57 22.484 13.867 1 98.06 115 ASN B O 1
ATOM 2778 N N . ASN B 1 116 ? -2.795 24.312 14.82 1 98.38 116 ASN B N 1
ATOM 2779 C CA . ASN B 1 116 ? -1.46 23.734 14.891 1 98.38 116 ASN B CA 1
ATOM 2780 C C . ASN B 1 116 ? -1.38 22.641 15.961 1 98.38 116 ASN B C 1
ATOM 2782 O O . ASN B 1 116 ? -0.72 21.625 15.773 1 98.38 116 ASN B O 1
ATOM 2786 N N . ASP B 1 117 ? -2.023 22.906 17.062 1 98.31 117 ASP B N 1
ATOM 2787 C CA . ASP B 1 117 ? -2.107 21.859 18.094 1 98.31 117 ASP B CA 1
ATOM 2788 C C . ASP B 1 117 ? -2.787 20.609 17.531 1 98.31 117 ASP B C 1
ATOM 2790 O O . ASP B 1 117 ? -2.324 19.484 17.766 1 98.31 117 ASP B O 1
ATOM 2794 N N . GLU B 1 118 ? -3.865 20.812 16.797 1 97.75 118 GLU B N 1
ATOM 2795 C CA . GLU B 1 118 ? -4.586 19.688 16.188 1 97.75 118 GLU B CA 1
ATOM 2796 C C . GLU B 1 118 ? -3.73 18.984 15.141 1 97.75 118 GLU B C 1
ATOM 2798 O O . GLU B 1 118 ? -3.775 17.766 15.016 1 97.75 118 GLU B O 1
ATOM 2803 N N . LEU B 1 119 ? -2.992 19.75 14.414 1 97.56 119 LEU B N 1
ATOM 2804 C CA . LEU B 1 119 ? -2.131 19.172 13.391 1 97.56 119 LEU B CA 1
ATOM 2805 C C . LEU B 1 119 ? -1.087 18.25 14.016 1 97.56 119 LEU B C 1
ATOM 2807 O O . LEU B 1 119 ? -0.854 17.141 13.523 1 97.56 119 LEU B O 1
ATOM 2811 N N . ILE B 1 120 ? -0.454 18.719 15.094 1 96.69 120 ILE B N 1
ATOM 2812 C CA . ILE B 1 120 ? 0.57 17.906 15.758 1 96.69 120 ILE B CA 1
ATOM 2813 C C . ILE B 1 120 ? -0.052 16.625 16.297 1 96.69 120 ILE B C 1
ATOM 2815 O O . ILE B 1 120 ? 0.532 15.547 16.172 1 96.69 120 ILE B O 1
ATOM 2819 N N . LYS B 1 121 ? -1.233 16.75 16.828 1 96 121 LYS B N 1
ATOM 2820 C CA . LYS B 1 121 ? -1.939 15.57 17.328 1 96 121 LYS B CA 1
ATOM 2821 C C . LYS B 1 121 ? -2.215 14.57 16.219 1 96 121 LYS B C 1
ATOM 2823 O O . LYS B 1 121 ? -1.957 13.375 16.359 1 96 121 LYS B O 1
ATOM 2828 N N . TYR B 1 122 ? -2.699 15.133 15.195 1 96.25 122 TYR B N 1
ATOM 2829 C CA . TYR B 1 122 ? -3.02 14.281 14.062 1 96.25 122 TYR B CA 1
ATOM 2830 C C . TYR B 1 122 ? -1.763 13.633 13.492 1 96.25 122 TYR B C 1
ATOM 2832 O O . TYR B 1 122 ? -1.739 12.422 13.234 1 96.25 122 TYR B O 1
ATOM 2840 N N . ASN B 1 123 ? -0.727 14.359 13.297 1 95.06 123 ASN B N 1
ATOM 2841 C CA . ASN B 1 123 ? 0.539 13.859 12.773 1 95.06 123 ASN B CA 1
ATOM 2842 C C . ASN B 1 123 ? 1.112 12.75 13.656 1 95.06 123 ASN B C 1
ATOM 2844 O O . ASN B 1 123 ? 1.648 11.766 13.148 1 95.06 123 ASN B O 1
ATOM 2848 N N . THR B 1 124 ? 1.017 13 14.898 1 93.88 124 THR B N 1
ATOM 2849 C CA . THR B 1 124 ? 1.543 12.008 15.836 1 93.88 124 THR B CA 1
ATOM 2850 C C . THR B 1 124 ? 0.824 10.672 15.672 1 93.88 124 THR B C 1
ATOM 2852 O O . THR B 1 124 ? 1.461 9.617 15.664 1 93.88 124 THR B O 1
ATOM 2855 N N . GLU B 1 125 ? -0.476 10.75 15.5 1 94.19 125 GLU B N 1
ATOM 2856 C CA . GLU B 1 125 ? -1.251 9.531 15.281 1 94.19 125 GLU B CA 1
ATOM 2857 C C . GLU B 1 125 ? -0.862 8.859 13.969 1 94.19 125 GLU B C 1
ATOM 2859 O O . GLU B 1 125 ? -0.669 7.645 13.922 1 94.19 125 GLU B O 1
ATOM 2864 N N . MET B 1 126 ? -0.714 9.609 12.945 1 93.62 126 MET B N 1
ATOM 2865 C CA . MET B 1 126 ? -0.367 9.086 11.625 1 93.62 126 MET B CA 1
ATOM 2866 C C . MET B 1 126 ? 1.034 8.484 11.633 1 93.62 126 MET B C 1
ATOM 2868 O O . MET B 1 126 ? 1.284 7.473 10.977 1 93.62 126 MET B O 1
ATOM 2872 N N . MET B 1 127 ? 1.907 9.117 12.359 1 91.19 127 MET B N 1
ATOM 2873 C CA . MET B 1 127 ? 3.273 8.609 12.461 1 91.19 127 MET B CA 1
ATOM 2874 C C . MET B 1 127 ? 3.293 7.227 13.102 1 91.19 127 MET B C 1
ATOM 2876 O O . MET B 1 127 ? 4.09 6.371 12.719 1 91.19 127 MET B O 1
ATOM 2880 N N . GLY B 1 128 ? 2.471 7.051 14.07 1 92.94 128 GLY B N 1
ATOM 2881 C CA . GLY B 1 128 ? 2.365 5.734 14.68 1 92.94 128 GLY B CA 1
ATOM 2882 C C . GLY B 1 128 ? 1.97 4.652 13.688 1 92.94 128 GLY B C 1
ATOM 2883 O O . GLY B 1 128 ? 2.57 3.576 13.664 1 92.94 128 GLY B O 1
ATOM 2884 N N . ILE B 1 129 ? 1.028 4.949 12.859 1 92.81 129 ILE B N 1
ATOM 2885 C CA . ILE B 1 129 ? 0.573 4.004 11.844 1 92.81 129 ILE B CA 1
ATOM 2886 C C . ILE B 1 129 ? 1.676 3.785 10.812 1 92.81 129 ILE B C 1
ATOM 2888 O O . ILE B 1 129 ? 1.964 2.646 10.438 1 92.81 129 ILE B O 1
ATOM 2892 N N . SER B 1 130 ? 2.301 4.844 10.398 1 90.31 130 SER B N 1
ATOM 2893 C CA . SER B 1 130 ? 3.365 4.781 9.406 1 90.31 130 SER B CA 1
ATOM 2894 C C . SER B 1 130 ? 4.531 3.928 9.891 1 90.31 130 SER B C 1
ATOM 2896 O O . SER B 1 130 ? 5.09 3.137 9.133 1 90.31 130 SER B O 1
ATOM 2898 N N . LYS B 1 131 ? 4.883 4.109 11.148 1 91.75 131 LYS B N 1
ATOM 2899 C CA . LYS B 1 131 ? 5.984 3.342 11.719 1 91.75 131 LYS B CA 1
ATOM 2900 C C . LYS B 1 131 ? 5.676 1.848 11.711 1 91.75 131 LYS B C 1
ATOM 2902 O O . LYS B 1 131 ? 6.547 1.034 11.391 1 91.75 131 LYS B O 1
ATOM 2907 N N . ARG B 1 132 ? 4.469 1.508 11.984 1 93.06 132 ARG B N 1
ATOM 2908 C CA . ARG B 1 132 ? 4.082 0.102 11.961 1 93.06 132 ARG B CA 1
ATOM 2909 C C . ARG B 1 132 ? 4.094 -0.439 10.531 1 93.06 132 ARG B C 1
ATOM 2911 O O . ARG B 1 132 ? 4.539 -1.562 10.289 1 93.06 132 ARG B O 1
ATOM 2918 N N . MET B 1 133 ? 3.613 0.349 9.664 1 89.94 133 MET B N 1
ATOM 2919 C CA . MET B 1 133 ? 3.602 -0.03 8.25 1 89.94 133 MET B CA 1
ATOM 2920 C C . MET B 1 133 ? 5.02 -0.239 7.734 1 89.94 133 MET B C 1
ATOM 2922 O O . MET B 1 133 ? 5.301 -1.235 7.066 1 89.94 133 MET B O 1
ATOM 2926 N N . MET B 1 134 ? 5.906 0.643 8.055 1 89.38 134 MET B N 1
ATOM 2927 C CA . MET B 1 134 ? 7.297 0.556 7.621 1 89.38 134 MET B CA 1
ATOM 2928 C C . MET B 1 134 ? 7.98 -0.661 8.234 1 89.38 134 MET B C 1
ATOM 2930 O O . MET B 1 134 ? 8.766 -1.338 7.566 1 89.38 134 MET B O 1
ATOM 2934 N N . SER B 1 135 ? 7.73 -0.87 9.484 1 93.12 135 SER B N 1
ATOM 2935 C CA . SER B 1 135 ? 8.281 -2.057 10.133 1 93.12 135 SER B CA 1
ATOM 2936 C C . SER B 1 135 ? 7.836 -3.33 9.422 1 93.12 135 SER B C 1
ATOM 2938 O O . SER B 1 135 ? 8.641 -4.23 9.188 1 93.12 135 SER B O 1
ATOM 2940 N N . PHE B 1 136 ? 6.598 -3.428 9.102 1 92.38 136 PHE B N 1
ATOM 2941 C CA . PHE B 1 136 ? 6.07 -4.566 8.352 1 92.38 136 PHE B CA 1
ATOM 2942 C C . PHE B 1 136 ? 6.781 -4.711 7.012 1 92.38 136 PHE B C 1
ATOM 2944 O O . PHE B 1 136 ? 7.18 -5.812 6.633 1 92.38 136 PHE B O 1
ATOM 2951 N N . GLN B 1 137 ? 6.895 -3.646 6.309 1 88.5 137 GLN B N 1
ATOM 2952 C CA . GLN B 1 137 ? 7.555 -3.656 5.008 1 88.5 137 GLN B CA 1
ATOM 2953 C C . GLN B 1 137 ? 8.992 -4.148 5.129 1 88.5 137 GLN B C 1
ATOM 2955 O O . GLN B 1 137 ? 9.438 -4.98 4.336 1 88.5 137 GLN B O 1
ATOM 2960 N N . LYS B 1 138 ? 9.719 -3.672 6.109 1 92.31 138 LYS B N 1
ATOM 2961 C CA . LYS B 1 138 ? 11.109 -4.059 6.324 1 92.31 138 LYS B CA 1
ATOM 2962 C C . LYS B 1 138 ? 11.219 -5.543 6.66 1 92.31 138 LYS B C 1
ATOM 2964 O O . LYS B 1 138 ? 12.094 -6.238 6.137 1 92.31 138 LYS B O 1
ATOM 2969 N N . GLU B 1 139 ? 10.297 -5.988 7.418 1 92.06 139 GLU B N 1
ATOM 2970 C CA . GLU B 1 139 ? 10.32 -7.379 7.867 1 92.06 139 GLU B CA 1
ATOM 2971 C C . GLU B 1 139 ? 9.977 -8.336 6.727 1 92.06 139 GLU B C 1
ATOM 2973 O O . GLU B 1 139 ? 10.367 -9.5 6.746 1 92.06 139 GLU B O 1
ATOM 2978 N N . ASN B 1 140 ? 9.242 -7.809 5.734 1 91 140 ASN B N 1
ATOM 2979 C CA . ASN B 1 140 ? 8.766 -8.688 4.668 1 91 140 ASN B CA 1
ATOM 2980 C C . ASN B 1 140 ? 9.398 -8.328 3.326 1 91 140 ASN B C 1
ATOM 2982 O O . ASN B 1 140 ? 8.945 -8.797 2.279 1 91 140 ASN B O 1
ATOM 2986 N N . MET B 1 141 ? 10.383 -7.539 3.375 1 89.69 141 MET B N 1
ATOM 2987 C CA . MET B 1 141 ? 11.008 -7.039 2.158 1 89.69 141 MET B CA 1
ATOM 2988 C C . MET B 1 141 ? 11.562 -8.188 1.319 1 89.69 141 MET B C 1
ATOM 2990 O O . MET B 1 141 ? 11.336 -8.25 0.111 1 89.69 141 MET B O 1
ATOM 2994 N N . ALA B 1 142 ? 12.281 -9.07 1.921 1 85.56 142 ALA B N 1
ATOM 2995 C CA . ALA B 1 142 ? 12.883 -10.195 1.201 1 85.56 142 ALA B CA 1
ATOM 2996 C C . ALA B 1 142 ? 11.805 -11.07 0.56 1 85.56 142 ALA B C 1
ATOM 2998 O O . ALA B 1 142 ? 11.945 -11.492 -0.589 1 85.56 142 ALA B O 1
ATOM 2999 N N . LYS B 1 143 ? 10.75 -11.289 1.289 1 86 143 LYS B N 1
ATOM 3000 C CA . LYS B 1 143 ? 9.641 -12.094 0.786 1 86 143 LYS B CA 1
ATOM 3001 C C . LYS B 1 143 ? 8.953 -11.406 -0.388 1 86 143 LYS B C 1
ATOM 3003 O O . LYS B 1 143 ? 8.594 -12.055 -1.373 1 86 143 LYS B O 1
ATOM 3008 N N . MET B 1 144 ? 8.789 -10.172 -0.237 1 87.25 144 MET B N 1
ATOM 3009 C CA . MET B 1 144 ? 8.164 -9.391 -1.297 1 87.25 144 MET B CA 1
ATOM 3010 C C . MET B 1 144 ? 9.016 -9.406 -2.562 1 87.25 144 MET B C 1
ATOM 3012 O O . MET B 1 144 ? 8.5 -9.625 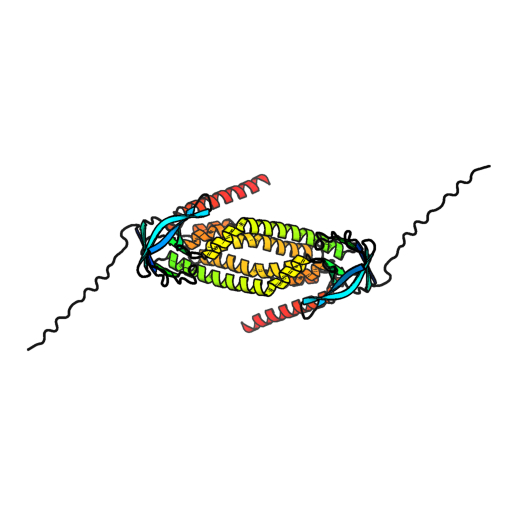-3.66 1 87.25 144 MET B O 1
ATOM 3016 N N . GLU B 1 145 ? 10.297 -9.234 -2.367 1 86.62 145 GLU B N 1
ATOM 3017 C CA . GLU B 1 145 ? 11.211 -9.234 -3.5 1 86.62 145 GLU B CA 1
ATOM 3018 C C . GLU B 1 145 ? 11.25 -10.594 -4.188 1 86.62 145 GLU B C 1
ATOM 3020 O O . GLU B 1 145 ? 11.211 -10.672 -5.418 1 86.62 145 GLU B O 1
ATOM 3025 N N . GLU B 1 146 ? 11.242 -11.547 -3.402 1 86.19 146 GLU B N 1
ATOM 3026 C CA . GLU B 1 146 ? 11.281 -12.898 -3.961 1 86.19 146 GLU B CA 1
ATOM 3027 C C . GLU B 1 146 ? 10 -13.211 -4.727 1 86.19 146 GLU B C 1
ATOM 3029 O O . GLU B 1 146 ? 10.047 -13.758 -5.832 1 86.19 146 GLU B O 1
ATOM 3034 N N . ALA B 1 147 ? 8.898 -12.867 -4.164 1 87.88 147 ALA B N 1
ATOM 3035 C CA . ALA B 1 147 ? 7.613 -13.109 -4.816 1 87.88 147 ALA B CA 1
ATOM 3036 C C . ALA B 1 147 ? 7.523 -12.367 -6.148 1 87.88 147 ALA B C 1
ATOM 3038 O O . ALA B 1 147 ? 7.012 -12.906 -7.133 1 87.88 147 ALA B O 1
ATOM 3039 N N . GLN B 1 148 ? 8.047 -11.195 -6.121 1 86.06 148 GLN B N 1
ATOM 3040 C CA . GLN B 1 148 ? 8.039 -10.391 -7.344 1 86.06 148 GLN B CA 1
ATOM 3041 C C . GLN B 1 148 ? 8.961 -11 -8.398 1 86.06 148 GLN B C 1
ATOM 3043 O O . GLN B 1 148 ? 8.609 -11.047 -9.578 1 86.06 148 GLN B O 1
ATOM 3048 N N . LYS B 1 149 ? 10.047 -11.539 -7.961 1 86.81 149 LYS B N 1
ATOM 3049 C CA . LYS B 1 149 ? 11.055 -12.094 -8.867 1 86.81 149 LYS B CA 1
ATOM 3050 C C . LYS B 1 149 ? 10.516 -13.32 -9.602 1 86.81 149 LYS B C 1
ATOM 3052 O O . LYS B 1 149 ? 10.969 -13.641 -10.695 1 86.81 149 LYS B O 1
ATOM 3057 N N . VAL B 1 150 ? 9.602 -13.984 -8.938 1 87.81 150 VAL B N 1
ATOM 3058 C CA . VAL B 1 150 ? 9.141 -15.227 -9.539 1 87.81 150 VAL B CA 1
ATOM 3059 C C . VAL B 1 150 ? 7.668 -15.102 -9.922 1 87.81 150 VAL B C 1
ATOM 3061 O O . VAL B 1 150 ? 7 -16.109 -10.188 1 87.81 150 VAL B O 1
ATOM 3064 N N . ASN B 1 151 ? 7.133 -13.898 -9.82 1 85.88 151 ASN B N 1
ATOM 3065 C CA . ASN B 1 151 ? 5.746 -13.609 -10.172 1 85.88 151 ASN B CA 1
ATOM 3066 C C . ASN B 1 151 ? 4.773 -14.492 -9.391 1 85.88 151 ASN B C 1
ATOM 3068 O O . ASN B 1 151 ? 3.842 -15.055 -9.969 1 85.88 151 ASN B O 1
ATOM 3072 N N . ASP B 1 152 ? 5.062 -14.625 -8.156 1 89.44 152 ASP B N 1
ATOM 3073 C CA . ASP B 1 152 ? 4.195 -15.344 -7.23 1 89.44 152 ASP B CA 1
ATOM 3074 C C . ASP B 1 152 ? 3.025 -14.469 -6.785 1 89.44 152 ASP B C 1
ATOM 3076 O O . ASP B 1 152 ? 3.084 -13.836 -5.727 1 89.44 152 ASP B O 1
ATOM 3080 N N . SER B 1 153 ? 1.903 -14.523 -7.504 1 88.94 153 SER B N 1
ATOM 3081 C CA . SER B 1 153 ? 0.773 -13.625 -7.281 1 88.94 153 SER B CA 1
ATOM 3082 C C . SER B 1 153 ? 0.05 -13.961 -5.98 1 88.94 153 SER B C 1
ATOM 3084 O O . SER B 1 153 ? -0.548 -13.086 -5.355 1 88.94 153 SER B O 1
ATOM 3086 N N . VAL B 1 154 ? 0.115 -15.195 -5.605 1 88.81 154 VAL B N 1
ATOM 3087 C CA . VAL B 1 154 ? -0.573 -15.602 -4.383 1 88.81 154 VAL B CA 1
ATOM 3088 C C . VAL B 1 154 ? 0.129 -15 -3.17 1 88.81 154 VAL B C 1
ATOM 3090 O O . VAL B 1 154 ? -0.52 -14.414 -2.297 1 88.81 154 VAL B O 1
ATOM 3093 N N . THR B 1 155 ? 1.424 -15.117 -3.18 1 88.81 155 THR B N 1
ATOM 3094 C CA . THR B 1 155 ? 2.193 -14.516 -2.096 1 88.81 155 THR B CA 1
ATOM 3095 C C . THR B 1 155 ? 2.066 -13 -2.117 1 88.81 155 THR B C 1
ATOM 3097 O O . THR B 1 155 ? 1.913 -12.367 -1.07 1 88.81 155 THR B O 1
ATOM 3100 N N . MET B 1 156 ? 2.096 -12.484 -3.266 1 88.56 156 MET B N 1
ATOM 3101 C CA . MET B 1 156 ? 1.917 -11.039 -3.393 1 88.56 156 MET B CA 1
ATOM 3102 C C . MET B 1 156 ? 0.551 -10.609 -2.865 1 88.56 156 MET B C 1
ATOM 3104 O O . MET B 1 156 ? 0.433 -9.578 -2.197 1 88.56 156 MET B O 1
ATOM 3108 N N . GLN B 1 157 ? -0.411 -11.391 -3.146 1 88.38 157 GLN B N 1
ATOM 3109 C CA . GLN B 1 157 ? -1.755 -11.109 -2.65 1 88.38 157 GLN B CA 1
ATOM 3110 C C . GLN B 1 157 ? -1.796 -11.141 -1.125 1 88.38 157 GLN B C 1
ATOM 3112 O O . GLN B 1 157 ? -2.398 -10.266 -0.499 1 88.38 157 GLN B O 1
ATOM 3117 N N . LYS B 1 158 ? -1.151 -12.078 -0.558 1 88.06 158 LYS B N 1
ATOM 3118 C CA . LYS B 1 158 ? -1.113 -12.195 0.896 1 88.06 158 LYS B CA 1
ATOM 3119 C C . LYS B 1 158 ? -0.467 -10.969 1.531 1 88.06 158 LYS B C 1
ATOM 3121 O O . LYS B 1 158 ? -1.012 -10.391 2.475 1 88.06 158 LYS B O 1
ATOM 3126 N N . LEU B 1 159 ? 0.653 -10.609 0.984 1 88.12 159 LEU B N 1
ATOM 3127 C CA . LEU B 1 159 ? 1.398 -9.469 1.507 1 88.12 159 LEU B CA 1
ATOM 3128 C C . LEU B 1 159 ? 0.617 -8.172 1.312 1 88.12 159 LEU B C 1
ATOM 3130 O O . LEU B 1 159 ? 0.558 -7.336 2.217 1 88.12 159 LEU B O 1
ATOM 3134 N N . ASN B 1 160 ? 0.024 -8.031 0.184 1 86.62 160 ASN B N 1
ATOM 3135 C CA . ASN B 1 160 ? -0.772 -6.844 -0.101 1 86.62 160 ASN B CA 1
ATOM 3136 C C . ASN B 1 160 ? -1.986 -6.746 0.819 1 86.62 160 ASN B C 1
ATOM 3138 O O . ASN B 1 160 ? -2.355 -5.656 1.255 1 86.62 160 ASN B O 1
ATOM 3142 N N . THR B 1 161 ? -2.633 -7.781 1.097 1 87.19 161 THR B N 1
ATOM 3143 C CA . THR B 1 161 ? -3.779 -7.812 1.997 1 87.19 161 THR B CA 1
ATOM 3144 C C . THR B 1 161 ? -3.377 -7.379 3.402 1 87.19 161 THR B C 1
ATOM 3146 O O . THR B 1 161 ? -4.094 -6.613 4.055 1 87.19 161 THR B O 1
ATOM 3149 N N . GLU B 1 162 ? -2.223 -7.797 3.822 1 86.56 162 GLU B N 1
ATOM 3150 C CA . GLU B 1 162 ? -1.731 -7.363 5.129 1 86.56 162 GLU B CA 1
ATOM 3151 C C . GLU B 1 162 ? -1.45 -5.863 5.141 1 86.56 162 GLU B C 1
ATOM 3153 O O . GLU B 1 162 ? -1.771 -5.176 6.113 1 86.56 162 GLU B O 1
ATOM 3158 N N . PHE B 1 163 ? -0.883 -5.422 4.086 1 85.44 163 PHE B N 1
ATOM 3159 C CA . PHE B 1 163 ? -0.607 -3.994 3.953 1 85.44 163 PHE B CA 1
ATOM 3160 C C . PHE B 1 163 ? -1.899 -3.188 3.988 1 85.44 163 PHE B C 1
ATOM 3162 O O . PHE B 1 163 ? -1.923 -2.064 4.496 1 85.44 163 PHE B O 1
ATOM 3169 N N . SER B 1 164 ? -2.951 -3.721 3.457 1 87.19 164 SER B N 1
ATOM 3170 C CA . SER B 1 164 ? -4.223 -3.01 3.357 1 87.19 164 SER B CA 1
ATOM 3171 C C . SER B 1 164 ? -4.789 -2.697 4.738 1 87.19 164 SER B C 1
ATOM 3173 O O . SER B 1 164 ? -5.566 -1.752 4.895 1 87.19 164 SER B O 1
ATOM 3175 N N . LYS B 1 165 ? -4.391 -3.416 5.688 1 86.12 165 LYS B N 1
ATOM 3176 C CA . LYS B 1 165 ? -4.855 -3.158 7.047 1 86.12 165 LYS B CA 1
ATOM 3177 C C . LYS B 1 165 ? -4.332 -1.824 7.566 1 86.12 165 LYS B C 1
ATOM 3179 O O . LYS B 1 165 ? -5.047 -1.094 8.258 1 86.12 165 LYS B O 1
ATOM 3184 N N . PHE B 1 166 ? -3.086 -1.585 7.215 1 87.25 166 PHE B N 1
ATOM 3185 C CA . PHE B 1 166 ? -2.508 -0.302 7.602 1 87.25 166 PHE B CA 1
ATOM 3186 C C . PHE B 1 166 ? -3.189 0.843 6.863 1 87.25 166 PHE B C 1
ATOM 3188 O O . PHE B 1 166 ? -3.449 1.897 7.445 1 87.25 166 PHE B O 1
ATOM 3195 N N . GLN B 1 167 ? -3.459 0.578 5.648 1 85.25 167 GLN B N 1
ATOM 3196 C CA . GLN B 1 167 ? -4.172 1.587 4.871 1 85.25 167 GLN B CA 1
ATOM 3197 C C . GLN B 1 167 ? -5.559 1.848 5.449 1 85.25 167 GLN B C 1
ATOM 3199 O O . GLN B 1 167 ? -6.008 2.994 5.508 1 85.25 167 GLN B O 1
ATOM 3204 N N . GLU B 1 168 ? -6.203 0.863 5.871 1 86.81 168 GLU B N 1
ATOM 3205 C CA . GLU B 1 168 ? -7.512 1.003 6.5 1 86.81 168 GLU B CA 1
ATOM 3206 C C . GLU B 1 168 ? -7.418 1.797 7.801 1 86.81 168 GLU B C 1
ATOM 3208 O O . GLU B 1 168 ? -8.312 2.582 8.125 1 86.81 168 GLU B O 1
ATOM 3213 N N . ASP B 1 169 ? -6.352 1.552 8.484 1 88.81 169 ASP B N 1
ATOM 3214 C CA . ASP B 1 169 ? -6.133 2.334 9.695 1 88.81 169 ASP B CA 1
ATOM 3215 C C . ASP B 1 169 ? -6.039 3.826 9.375 1 88.81 169 ASP B C 1
ATOM 3217 O O . ASP B 1 169 ? -6.613 4.652 10.086 1 88.81 169 ASP B O 1
ATOM 3221 N N . PHE B 1 170 ? -5.297 4.176 8.312 1 87.94 170 PHE B N 1
ATOM 3222 C CA . PHE B 1 170 ? -5.211 5.566 7.875 1 87.94 170 PHE B CA 1
ATOM 3223 C C . PHE B 1 170 ? -6.59 6.117 7.543 1 87.94 170 PHE B C 1
ATOM 3225 O O . PHE B 1 170 ? -6.98 7.176 8.039 1 87.94 170 PHE B O 1
ATOM 3232 N N . ILE B 1 171 ? -7.332 5.371 6.824 1 88.06 171 ILE B N 1
ATOM 3233 C CA . ILE B 1 171 ? -8.633 5.816 6.328 1 88.06 171 ILE B CA 1
ATOM 3234 C C . ILE B 1 171 ? -9.586 6.016 7.5 1 88.06 171 ILE B C 1
ATOM 3236 O O . ILE B 1 171 ? -10.227 7.062 7.617 1 88.06 171 ILE B O 1
ATOM 3240 N N . THR B 1 172 ? -9.664 5.059 8.391 1 90.69 172 THR B N 1
ATOM 3241 C CA . THR B 1 172 ? -10.594 5.121 9.508 1 90.69 172 THR B CA 1
ATOM 3242 C C . THR B 1 172 ? -10.195 6.227 10.484 1 90.69 172 THR B C 1
ATOM 3244 O O . THR B 1 172 ? -11.062 6.883 11.07 1 90.69 172 THR B O 1
ATOM 3247 N N . SER B 1 173 ? -8.914 6.387 10.656 1 93.19 173 SER B N 1
ATOM 3248 C CA . SER B 1 173 ? -8.438 7.449 11.539 1 93.19 173 SER B CA 1
ATOM 3249 C C . SER B 1 173 ? -8.812 8.82 11 1 93.19 173 SER B C 1
ATOM 3251 O O . SER B 1 173 ? -9.188 9.719 11.758 1 93.19 173 SER B O 1
ATOM 3253 N N . GLY B 1 174 ? -8.633 9.008 9.68 1 93.44 174 GLY B N 1
ATOM 3254 C CA . GLY B 1 174 ? -9.039 10.266 9.07 1 93.44 174 GLY B CA 1
ATOM 3255 C C . GLY B 1 174 ? -10.516 10.562 9.234 1 93.44 174 GLY B C 1
ATOM 3256 O O . GLY B 1 174 ? -10.891 11.664 9.648 1 93.44 174 GLY B O 1
ATOM 3257 N N . ALA B 1 175 ? -11.344 9.578 8.961 1 93.12 175 ALA B N 1
ATOM 3258 C CA . ALA B 1 175 ? -12.789 9.742 9.102 1 93.12 175 ALA B CA 1
ATOM 3259 C C . ALA B 1 175 ? -13.164 10.031 10.555 1 93.12 175 ALA B C 1
ATOM 3261 O O . ALA B 1 175 ? -13.992 10.906 10.82 1 93.12 175 ALA B O 1
ATOM 3262 N N . LYS B 1 176 ? -12.578 9.297 11.438 1 95.75 176 LYS B N 1
ATOM 3263 C CA . LYS B 1 176 ? -12.82 9.508 12.867 1 95.75 176 LYS B CA 1
ATOM 3264 C C . LYS B 1 176 ? -12.422 10.914 13.289 1 95.75 176 LYS B C 1
ATOM 3266 O O . LYS B 1 176 ? -13.164 11.57 14.031 1 95.75 176 LYS B O 1
ATOM 3271 N N . TYR B 1 177 ? -11.289 11.352 12.875 1 97.44 177 TYR B N 1
ATOM 3272 C CA . TYR B 1 177 ? -10.82 12.695 13.227 1 97.44 177 TYR B CA 1
ATOM 3273 C C . TYR B 1 177 ? -11.805 13.758 12.75 1 97.44 177 TYR B C 1
ATOM 3275 O O . TYR B 1 177 ? -12.148 14.68 13.492 1 97.44 177 TYR B O 1
ATOM 3283 N N . ILE B 1 178 ? -12.234 13.664 11.5 1 97.25 178 ILE B N 1
ATOM 3284 C CA . ILE B 1 178 ? -13.172 14.617 10.922 1 97.25 178 ILE B CA 1
ATOM 3285 C C . ILE B 1 178 ? -14.422 14.695 11.797 1 97.25 178 ILE B C 1
ATOM 3287 O O . ILE B 1 178 ? -14.875 15.789 12.148 1 97.25 178 ILE B O 1
ATOM 3291 N N . ASN B 1 179 ? -14.945 13.547 12.141 1 96.62 179 ASN B N 1
ATOM 3292 C CA . ASN B 1 179 ? -16.188 13.469 12.898 1 96.62 179 ASN B CA 1
ATOM 3293 C C . ASN B 1 179 ? -16.016 14.062 14.297 1 96.62 179 ASN B C 1
ATOM 3295 O O . ASN B 1 179 ? -16.938 14.672 14.836 1 96.62 179 ASN B O 1
ATOM 3299 N N . GLU B 1 180 ? -14.844 13.914 14.844 1 97.69 180 GLU B N 1
ATOM 3300 C CA . GLU B 1 180 ? -14.625 14.289 16.234 1 97.69 180 GLU B CA 1
ATOM 3301 C C . GLU B 1 180 ? -14.141 15.727 16.359 1 97.69 180 GLU B C 1
ATOM 3303 O O . GLU B 1 180 ? -14.141 16.297 17.453 1 97.69 180 GLU B O 1
ATOM 3308 N N . ASN B 1 181 ? -13.734 16.328 15.25 1 98.12 181 ASN B N 1
ATOM 3309 C CA . ASN B 1 181 ? -13.148 17.672 15.305 1 98.12 181 ASN B CA 1
ATOM 3310 C C . ASN B 1 181 ? -13.711 18.578 14.219 1 98.12 181 ASN B C 1
ATOM 3312 O O . ASN B 1 181 ? -12.977 19.062 13.359 1 98.12 181 ASN B O 1
ATOM 3316 N N . PRO B 1 182 ? -15.008 18.938 14.312 1 97.75 182 PRO B N 1
ATOM 3317 C CA . PRO B 1 182 ? -15.672 19.719 13.25 1 97.75 182 PRO B CA 1
ATOM 3318 C C . PRO B 1 182 ? -15.188 21.156 13.188 1 97.75 182 PRO B C 1
ATOM 3320 O O . PRO B 1 182 ? -15.484 21.875 12.227 1 97.75 182 PRO B O 1
ATOM 3323 N N . LYS B 1 183 ? -14.398 21.594 14.133 1 97.5 183 LYS B N 1
ATOM 3324 C CA . LYS B 1 183 ? -13.898 22.969 14.164 1 97.5 183 LYS B CA 1
ATOM 3325 C C . LYS B 1 183 ? -12.5 23.062 13.57 1 97.5 183 LYS B C 1
ATOM 3327 O O . LYS B 1 183 ? -11.992 24.156 13.312 1 97.5 183 LYS B O 1
ATOM 3332 N N . SER B 1 184 ? -11.961 21.891 13.367 1 97.94 184 SER B N 1
ATOM 3333 C CA . SER B 1 184 ? -10.555 21.859 12.977 1 97.94 184 SER B CA 1
ATOM 3334 C C . SER B 1 184 ? -10.398 22.094 11.477 1 97.94 184 SER B C 1
ATOM 3336 O O . SER B 1 184 ? -11.102 21.484 10.672 1 97.94 184 SER B O 1
ATOM 3338 N N . PHE B 1 185 ? -9.477 22.938 11.117 1 98.19 185 PHE B N 1
ATOM 3339 C CA . PHE B 1 185 ? -9.125 23.141 9.719 1 98.19 185 PHE B CA 1
ATOM 3340 C C . PHE B 1 185 ? -8.586 21.859 9.109 1 98.19 185 PHE B C 1
ATOM 3342 O O . PHE B 1 185 ? -8.766 21.609 7.91 1 98.19 185 PHE B O 1
ATOM 3349 N N . ILE B 1 186 ? -7.988 21.016 9.922 1 97.81 186 ILE B N 1
ATOM 3350 C CA . ILE B 1 186 ? -7.453 19.734 9.477 1 97.81 186 ILE B CA 1
ATOM 3351 C C . ILE B 1 186 ? -8.586 18.844 8.969 1 97.81 186 ILE B C 1
ATOM 3353 O O . ILE B 1 186 ? -8.438 18.156 7.957 1 97.81 186 ILE B O 1
ATOM 3357 N N . SER B 1 187 ? -9.727 18.844 9.695 1 98.12 187 SER B N 1
ATOM 3358 C CA . SER B 1 187 ? -10.891 18.078 9.266 1 98.12 187 SER B CA 1
ATOM 3359 C C . SER B 1 187 ? -11.305 18.469 7.844 1 98.12 187 SER B C 1
ATOM 3361 O O . SER B 1 187 ? -11.594 17.594 7.02 1 98.12 187 SER B O 1
ATOM 3363 N N . LEU B 1 188 ? -11.305 19.75 7.598 1 97.88 188 LEU B N 1
ATOM 3364 C CA . LEU B 1 188 ? -11.648 20.234 6.266 1 97.88 188 LEU B CA 1
ATOM 3365 C C . LEU B 1 188 ? -10.695 19.672 5.219 1 97.88 188 LEU B C 1
ATOM 3367 O O . LEU B 1 188 ? -11.125 19.203 4.168 1 97.88 188 LEU B O 1
ATOM 3371 N N . LEU B 1 189 ? -9.422 19.688 5.52 1 95.81 189 LEU B N 1
ATOM 3372 C CA . LEU B 1 189 ? -8.383 19.266 4.578 1 95.81 189 LEU B CA 1
ATOM 3373 C C . LEU B 1 189 ? -8.484 17.766 4.301 1 95.81 189 LEU B C 1
ATOM 3375 O O . LEU B 1 189 ? -8.023 17.297 3.262 1 95.81 189 LEU B O 1
ATOM 3379 N N . LEU B 1 190 ? -9.094 17.031 5.211 1 96.12 190 LEU B N 1
ATOM 3380 C CA . LEU B 1 190 ? -9.172 15.586 5.102 1 96.12 190 LEU B CA 1
ATOM 3381 C C . LEU B 1 190 ? -10.414 15.156 4.332 1 96.12 190 LEU B C 1
ATOM 3383 O O . LEU B 1 190 ? -10.531 14.008 3.906 1 96.12 190 LEU B O 1
ATOM 3387 N N . ILE B 1 191 ? -11.352 16.031 4.074 1 95.94 191 ILE B N 1
ATOM 3388 C CA . ILE B 1 191 ? -12.617 15.695 3.436 1 95.94 191 ILE B CA 1
ATOM 3389 C C . ILE B 1 191 ? -12.352 15.078 2.066 1 95.94 191 ILE B C 1
ATOM 3391 O O . ILE B 1 191 ? -12.914 14.031 1.73 1 95.94 191 ILE B O 1
ATOM 3395 N N . PRO B 1 192 ? -11.422 15.656 1.274 1 92 192 PRO B N 1
ATOM 3396 C CA . PRO B 1 192 ? -11.203 15.102 -0.064 1 92 192 PRO B CA 1
ATOM 3397 C C . PRO B 1 192 ? -10.719 13.656 -0.031 1 92 192 PRO B C 1
ATOM 3399 O O . PRO B 1 192 ? -10.953 12.898 -0.979 1 92 192 PRO B O 1
ATOM 3402 N N . THR B 1 193 ? -10.078 13.227 1.071 1 90.62 193 THR B N 1
ATOM 3403 C CA . THR B 1 193 ? -9.562 11.867 1.162 1 90.62 193 THR B CA 1
ATOM 3404 C C . THR B 1 193 ? -10.703 10.852 1.214 1 90.62 193 THR B C 1
ATOM 3406 O O . THR B 1 193 ? -10.523 9.688 0.853 1 90.62 193 THR B O 1
ATOM 3409 N N . LEU B 1 194 ? -11.844 11.289 1.582 1 89.38 194 LEU B N 1
ATOM 3410 C CA . LEU B 1 194 ? -12.992 10.398 1.725 1 89.38 194 LEU B CA 1
ATOM 3411 C C . LEU B 1 194 ? -13.531 9.992 0.359 1 89.38 194 LEU B C 1
ATOM 3413 O O . LEU B 1 194 ? -14.211 8.969 0.236 1 89.38 194 LEU B O 1
ATOM 3417 N N . PHE B 1 195 ? -13.164 10.766 -0.689 1 83.81 195 PHE B N 1
ATOM 3418 C CA . PHE B 1 195 ? -13.664 10.5 -2.033 1 83.81 195 PHE B CA 1
ATOM 3419 C C . PHE B 1 195 ? -12.992 9.266 -2.625 1 83.81 195 PHE B C 1
ATOM 3421 O O . PHE B 1 195 ? -13.539 8.633 -3.535 1 83.81 195 PHE B O 1
ATOM 3428 N N . ASN B 1 196 ? -11.859 8.969 -2.074 1 79.25 196 ASN B N 1
ATOM 3429 C CA . ASN B 1 196 ? -11.031 7.98 -2.752 1 79.25 196 ASN B CA 1
ATOM 3430 C C . ASN B 1 196 ? -10.969 6.668 -1.974 1 79.25 196 ASN B C 1
ATOM 3432 O O . ASN B 1 196 ? -10.117 5.82 -2.244 1 79.25 196 ASN B O 1
ATOM 3436 N N . THR B 1 197 ? -11.852 6.551 -1.054 1 82 197 THR B N 1
ATOM 3437 C CA . THR B 1 197 ? -11.906 5.293 -0.312 1 82 197 THR B CA 1
ATOM 3438 C C . THR B 1 197 ? -12.719 4.25 -1.073 1 82 197 THR B C 1
ATOM 3440 O O . THR B 1 197 ? -13.57 4.594 -1.891 1 82 197 THR B O 1
ATOM 3443 N N . PRO B 1 198 ? -12.484 2.883 -0.963 1 72.31 198 PRO B N 1
ATOM 3444 C CA . PRO B 1 198 ? -13.242 1.821 -1.634 1 72.31 198 PRO B CA 1
ATOM 3445 C C . PRO B 1 198 ? -14.742 1.905 -1.366 1 72.31 198 PRO B C 1
ATOM 3447 O O . PRO B 1 198 ? -15.547 1.542 -2.227 1 72.31 198 PRO B O 1
ATOM 3450 N N . ASN B 1 199 ? -15.156 2.439 -0.219 1 73.69 199 ASN B N 1
ATOM 3451 C CA . ASN B 1 199 ? -16.578 2.523 0.126 1 73.69 199 ASN B CA 1
ATOM 3452 C C . ASN B 1 199 ? -17.047 3.971 0.192 1 73.69 199 ASN B C 1
ATOM 3454 O O . ASN B 1 199 ? -17.891 4.312 1.019 1 73.69 199 ASN B O 1
ATOM 3458 N N . ALA B 1 200 ? -16.484 4.719 -0.774 1 81.56 200 ALA B N 1
ATOM 3459 C CA . ALA B 1 200 ? -16.859 6.129 -0.775 1 81.56 200 ALA B CA 1
ATOM 3460 C C . ALA B 1 200 ? -18.375 6.297 -0.984 1 81.56 200 ALA B C 1
ATOM 3462 O O . ALA B 1 200 ? -18.953 5.668 -1.868 1 81.56 200 ALA B O 1
ATOM 3463 N N . ASP B 1 201 ? -18.953 6.996 -0.095 1 87 201 ASP B N 1
ATOM 3464 C CA . ASP B 1 201 ? -20.375 7.344 -0.096 1 87 201 ASP B CA 1
ATOM 3465 C C . ASP B 1 201 ? -20.562 8.859 -0.098 1 87 201 ASP B C 1
ATOM 3467 O O . ASP B 1 201 ? -20.391 9.516 0.932 1 87 201 ASP B O 1
ATOM 3471 N N . ILE B 1 202 ? -21.047 9.344 -1.232 1 88.06 202 ILE B N 1
ATOM 3472 C CA . ILE B 1 202 ? -21.109 10.789 -1.437 1 88.06 202 ILE B CA 1
ATOM 3473 C C . ILE B 1 202 ? -22.047 11.414 -0.407 1 88.06 202 ILE B C 1
ATOM 3475 O O . ILE B 1 202 ? -21.812 12.531 0.058 1 88.06 202 ILE B O 1
ATOM 3479 N N . VAL B 1 203 ? -23.094 10.742 -0.086 1 91.31 203 VAL B N 1
ATOM 3480 C CA . VAL B 1 203 ? -24.047 11.258 0.897 1 91.31 203 VAL B CA 1
ATOM 3481 C C . VAL B 1 203 ? -23.359 11.406 2.252 1 91.31 203 VAL B C 1
ATOM 3483 O O . VAL B 1 203 ? -23.5 12.438 2.918 1 91.31 203 VAL B O 1
ATOM 3486 N N . LYS B 1 204 ? -22.531 10.422 2.574 1 92.88 204 LYS B N 1
ATOM 3487 C CA . LYS B 1 204 ? -21.812 10.461 3.848 1 92.88 204 LYS B CA 1
ATOM 3488 C C . LYS B 1 204 ? -20.719 11.531 3.84 1 92.88 204 LYS B C 1
ATOM 3490 O O . LYS B 1 204 ? -20.516 12.211 4.844 1 92.88 204 LYS B O 1
ATOM 3495 N N . ILE B 1 205 ? -20.094 11.656 2.732 1 94.69 205 ILE B N 1
ATOM 3496 C CA . ILE B 1 205 ? -19.031 12.648 2.602 1 94.69 205 ILE B CA 1
ATOM 3497 C C . ILE B 1 205 ? -19.609 14.055 2.74 1 94.69 205 ILE B C 1
ATOM 3499 O O . ILE B 1 205 ? -19.047 14.891 3.457 1 94.69 205 ILE B O 1
ATOM 3503 N N . LYS B 1 206 ? -20.719 14.242 2.104 1 94.69 206 LYS B N 1
ATOM 3504 C CA . LYS B 1 206 ? -21.391 15.539 2.201 1 94.69 206 LYS B CA 1
ATOM 3505 C C . LYS B 1 206 ? -21.828 15.828 3.635 1 94.69 206 LYS B C 1
ATOM 3507 O O . LYS B 1 206 ? -21.688 16.953 4.113 1 94.69 206 LYS B O 1
ATOM 3512 N N . LYS B 1 207 ? -22.328 14.852 4.238 1 95.94 207 LYS B N 1
ATOM 3513 C CA . LYS B 1 207 ? -22.719 15 5.637 1 95.94 207 LYS B CA 1
ATOM 3514 C C . LYS B 1 207 ? -21.531 15.398 6.504 1 95.94 207 LYS B C 1
ATOM 3516 O O . LYS B 1 207 ? -21.656 16.25 7.387 1 95.94 207 LYS B O 1
ATOM 3521 N N . SER B 1 208 ? -20.375 14.797 6.27 1 97 208 SER B N 1
ATOM 3522 C CA . SER B 1 208 ? -19.156 15.117 7.012 1 97 208 SER B CA 1
ATOM 3523 C C . SER B 1 208 ? -18.719 16.562 6.762 1 97 208 SER B C 1
ATOM 3525 O O . SER B 1 208 ? -18.328 17.266 7.691 1 97 208 SER B O 1
ATOM 3527 N N . PHE B 1 209 ? -18.844 16.984 5.535 1 97.69 209 PHE B N 1
ATOM 3528 C CA . PHE B 1 209 ? -18.5 18.359 5.195 1 97.69 209 PHE B CA 1
ATOM 3529 C C . PHE B 1 209 ? -19.469 19.344 5.848 1 97.69 209 PHE B C 1
ATOM 3531 O O . PHE B 1 209 ? -19.047 20.328 6.449 1 97.69 209 PHE B O 1
ATOM 3538 N N . ASP B 1 210 ? -20.766 18.984 5.773 1 97.19 210 ASP B N 1
ATOM 3539 C CA . ASP B 1 210 ? -21.797 19.875 6.289 1 97.19 210 ASP B CA 1
ATOM 3540 C C . ASP B 1 210 ? -21.703 20.016 7.805 1 97.19 210 ASP B C 1
ATOM 3542 O O . ASP B 1 210 ? -22.094 21.031 8.367 1 97.19 210 ASP B O 1
ATOM 3546 N N . ALA B 1 211 ? -21.156 19.016 8.422 1 97.75 211 ALA B N 1
ATOM 3547 C CA . ALA B 1 211 ? -21.062 19 9.883 1 97.75 211 ALA B CA 1
ATOM 3548 C C . ALA B 1 211 ? -19.922 19.906 10.367 1 97.75 211 ALA B C 1
ATOM 3550 O O . ALA B 1 211 ? -19.828 20.219 11.555 1 97.75 211 ALA B O 1
ATOM 3551 N N . LEU B 1 212 ? -19.078 20.406 9.461 1 98.31 212 LEU B N 1
ATOM 3552 C CA . LEU B 1 212 ? -17.969 21.281 9.844 1 98.31 212 LEU B CA 1
ATOM 3553 C C . LEU B 1 212 ? -18.484 22.672 10.18 1 98.31 212 LEU B C 1
ATOM 3555 O O . LEU B 1 212 ? -19.547 23.078 9.719 1 98.31 212 LEU B O 1
ATOM 3559 N N . GLU B 1 213 ? -17.734 23.359 10.961 1 97.19 213 GLU B N 1
ATOM 3560 C CA . GLU B 1 213 ? -18.109 24.719 11.336 1 97.19 213 GLU B CA 1
ATOM 3561 C C . GLU B 1 213 ? -18.047 25.656 10.133 1 97.19 213 GLU B C 1
ATOM 3563 O O . GLU B 1 213 ? -17.188 25.516 9.266 1 97.19 213 GLU B O 1
ATOM 3568 N N . ASN B 1 214 ? -18.859 26.672 10.102 1 95.81 214 ASN B N 1
ATOM 3569 C CA . ASN B 1 214 ? -19.016 27.594 8.977 1 95.81 214 ASN B CA 1
ATOM 3570 C C . ASN B 1 214 ? -17.719 28.359 8.711 1 95.81 214 ASN B C 1
ATOM 3572 O O . ASN B 1 214 ? -17.375 28.625 7.555 1 95.81 214 ASN B O 1
ATOM 3576 N N . ASP B 1 215 ? -17.047 28.688 9.727 1 94.69 215 ASP B N 1
ATOM 3577 C CA . ASP B 1 215 ? -15.844 29.484 9.57 1 94.69 215 ASP B CA 1
ATOM 3578 C C . ASP B 1 215 ? -14.805 28.75 8.727 1 94.69 215 ASP B C 1
ATOM 3580 O O . ASP B 1 215 ? -14.078 29.375 7.945 1 94.69 215 ASP B O 1
ATOM 3584 N N . ILE B 1 216 ? -14.719 27.469 8.867 1 95.5 216 ILE B N 1
ATOM 3585 C CA . ILE B 1 216 ? -13.734 26.719 8.102 1 95.5 216 ILE B CA 1
ATOM 3586 C C . ILE B 1 216 ? -14.281 26.422 6.703 1 95.5 216 ILE B C 1
ATOM 3588 O O . ILE B 1 216 ? -13.539 26.453 5.719 1 95.5 216 ILE B O 1
ATOM 3592 N N . LYS B 1 217 ? -15.617 26.219 6.562 1 97.12 217 LYS B N 1
ATOM 3593 C CA . LYS B 1 217 ? -16.234 25.938 5.266 1 97.12 217 LYS B CA 1
ATOM 3594 C C . LYS B 1 217 ? -16.141 27.172 4.352 1 97.12 217 LYS B C 1
ATOM 3596 O O . LYS B 1 217 ? -16.094 27.031 3.129 1 97.12 217 LYS B O 1
ATOM 3601 N N . GLU B 1 218 ? -16.031 28.312 4.91 1 96.5 218 GLU B N 1
ATOM 3602 C CA . GLU B 1 218 ? -16.047 29.562 4.148 1 96.5 218 GLU B CA 1
ATOM 3603 C C . GLU B 1 218 ? -14.641 29.969 3.725 1 96.5 218 GLU B C 1
ATOM 3605 O O . GLU B 1 218 ? -14.469 30.953 3 1 96.5 218 GLU B O 1
ATOM 3610 N N . THR B 1 219 ? -13.641 29.188 4.18 1 96.5 219 THR B N 1
ATOM 3611 C CA . THR B 1 219 ? -12.281 29.453 3.73 1 96.5 219 THR B CA 1
ATOM 3612 C C . THR B 1 219 ? -12.141 29.172 2.24 1 96.5 219 THR B C 1
ATOM 3614 O O . THR B 1 219 ? -13.016 28.547 1.636 1 96.5 219 THR B O 1
ATOM 3617 N N . THR B 1 220 ? -11.039 29.656 1.688 1 94.75 220 THR B N 1
ATOM 3618 C CA . THR B 1 220 ? -10.742 29.375 0.289 1 94.75 220 THR B CA 1
ATOM 3619 C C . THR B 1 220 ? -10.711 27.875 0.04 1 94.75 220 THR B C 1
ATOM 3621 O O . THR B 1 220 ? -11.305 27.375 -0.925 1 94.75 220 THR B O 1
ATOM 3624 N N . ALA B 1 221 ? -10.062 27.156 0.937 1 94.56 221 ALA B N 1
ATOM 3625 C CA . ALA B 1 221 ? -10.008 25.703 0.835 1 94.56 221 ALA B CA 1
ATOM 3626 C C . ALA B 1 221 ? -11.398 25.094 0.963 1 94.56 221 ALA B C 1
ATOM 3628 O O . ALA B 1 221 ? -11.734 24.156 0.24 1 94.56 221 ALA B O 1
ATOM 3629 N N . GLY B 1 222 ? -12.172 25.594 1.879 1 97.12 222 GLY B N 1
ATOM 3630 C CA . GLY B 1 222 ? -13.523 25.094 2.076 1 97.12 222 GLY B CA 1
ATOM 3631 C C . GLY B 1 222 ? -14.406 25.266 0.854 1 97.12 222 GLY B C 1
ATOM 3632 O O . GLY B 1 222 ? -15.125 24.344 0.468 1 97.12 222 GLY B O 1
ATOM 3633 N N . LYS B 1 223 ? -14.336 26.406 0.255 1 96.88 223 LYS B N 1
ATOM 3634 C CA . LYS B 1 223 ? -15.125 26.688 -0.942 1 96.88 223 LYS B CA 1
ATOM 3635 C C . LYS B 1 223 ? -14.703 25.781 -2.098 1 96.88 223 LYS B C 1
ATOM 3637 O O . LYS B 1 223 ? -15.547 25.328 -2.877 1 96.88 223 LYS B O 1
ATOM 3642 N N . LYS B 1 224 ? -13.445 25.578 -2.162 1 94.31 224 LYS B N 1
ATOM 3643 C CA . LYS B 1 224 ? -12.945 24.688 -3.195 1 94.31 224 LYS B CA 1
ATOM 3644 C C . LYS B 1 224 ? -13.5 23.266 -3.006 1 94.31 224 LYS B C 1
ATOM 3646 O O . LYS B 1 224 ? -13.93 22.641 -3.971 1 94.31 224 LYS B O 1
ATOM 3651 N N . ILE B 1 225 ? -13.5 22.797 -1.79 1 95.12 225 ILE B N 1
ATOM 3652 C CA . ILE B 1 225 ? -13.977 21.453 -1.475 1 95.12 225 ILE B CA 1
ATOM 3653 C C . ILE B 1 225 ? -15.484 21.375 -1.714 1 95.12 225 ILE B C 1
ATOM 3655 O O . ILE B 1 225 ? -15.984 20.359 -2.227 1 95.12 225 ILE B O 1
ATOM 3659 N N . LYS B 1 226 ? -16.172 22.359 -1.351 1 95.62 226 LYS B N 1
ATOM 3660 C CA . LYS B 1 226 ? -17.594 22.422 -1.612 1 95.62 226 LYS B CA 1
ATOM 3661 C C . LYS B 1 226 ? -17.891 22.281 -3.104 1 95.62 226 LYS B C 1
ATOM 3663 O O . LYS B 1 226 ? -18.781 21.531 -3.5 1 95.62 226 LYS B O 1
ATOM 3668 N N . LYS B 1 227 ? -17.156 22.984 -3.883 1 94.88 227 LYS B N 1
ATOM 3669 C CA . LYS B 1 227 ? -17.328 22.922 -5.332 1 94.88 227 LYS B CA 1
ATOM 3670 C C . LYS B 1 227 ? -17.047 21.516 -5.848 1 94.88 227 LYS B C 1
ATOM 3672 O O . LYS B 1 227 ? -17.75 21 -6.719 1 94.88 227 LYS B O 1
ATOM 3677 N N . GLN B 1 228 ? -16.016 20.953 -5.309 1 90.88 228 GLN B N 1
ATOM 3678 C CA . GLN B 1 228 ? -15.68 19.578 -5.688 1 90.88 228 GLN B CA 1
ATOM 3679 C C . GLN B 1 228 ? -16.828 18.625 -5.375 1 90.88 228 GLN B C 1
ATOM 3681 O O . GLN B 1 228 ? -17.141 17.734 -6.176 1 90.88 228 GLN B O 1
ATOM 3686 N N . LEU B 1 229 ? -17.391 18.766 -4.258 1 92.75 229 LEU B N 1
ATOM 3687 C CA . LEU B 1 229 ? -18.516 17.938 -3.84 1 92.75 229 LEU B CA 1
ATOM 3688 C C . LEU B 1 229 ? -19.703 18.125 -4.781 1 92.75 229 LEU B C 1
ATOM 3690 O O . LEU B 1 229 ? -20.344 17.141 -5.188 1 92.75 229 LEU B O 1
ATOM 3694 N N . GLU B 1 230 ? -19.953 19.312 -5.16 1 91.25 230 GLU B N 1
ATOM 3695 C CA . GLU B 1 230 ? -21.062 19.609 -6.066 1 91.25 230 GLU B CA 1
ATOM 3696 C C . GLU B 1 230 ? -20.812 19.016 -7.453 1 91.25 230 GLU B C 1
ATOM 3698 O O . GLU B 1 230 ? -21.734 18.484 -8.07 1 91.25 230 GLU B O 1
ATOM 3703 N N . ASP B 1 231 ? -19.625 19.141 -7.883 1 89.12 231 ASP B N 1
ATOM 3704 C CA . ASP B 1 231 ? -19.281 18.578 -9.18 1 89.12 231 ASP B CA 1
ATOM 3705 C C . ASP B 1 231 ? -19.422 17.062 -9.188 1 89.12 231 ASP B C 1
ATOM 3707 O O . ASP B 1 231 ? -19.891 16.484 -10.18 1 89.12 231 ASP B O 1
ATOM 3711 N N . PHE B 1 232 ? -18.984 16.484 -8.102 1 83.31 232 PHE B N 1
ATOM 3712 C CA . PHE B 1 232 ? -19.094 15.039 -7.977 1 83.31 232 PHE B CA 1
ATOM 3713 C C . PHE B 1 232 ? -20.562 14.617 -7.992 1 83.31 232 PHE B C 1
ATOM 3715 O O . PHE B 1 232 ? -20.922 13.617 -8.617 1 83.31 232 PHE B O 1
ATOM 3722 N N . GLU B 1 233 ? -21.344 15.297 -7.367 1 84.88 233 GLU B N 1
ATOM 3723 C CA . GLU B 1 233 ? -22.766 15 -7.324 1 84.88 233 GLU B CA 1
ATOM 3724 C C . GLU B 1 233 ? -23.391 15.133 -8.711 1 84.88 233 GLU B C 1
ATOM 3726 O O . GLU B 1 233 ? -24.234 14.312 -9.094 1 84.88 233 GLU B O 1
ATOM 3731 N N . LYS B 1 234 ? -22.984 16.047 -9.406 1 85.44 234 LYS B N 1
ATOM 3732 C CA . LYS B 1 234 ? -23.5 16.266 -10.758 1 85.44 234 LYS B CA 1
ATOM 3733 C C . LYS B 1 234 ? -23.062 15.141 -11.695 1 85.44 234 LYS B C 1
ATOM 3735 O O . LYS B 1 234 ? -23.844 14.688 -12.531 1 85.44 234 LYS B O 1
ATOM 3740 N N . ALA B 1 235 ? -21.844 14.75 -11.508 1 78.81 235 ALA B N 1
ATOM 3741 C CA . ALA B 1 235 ? -21.328 13.68 -12.359 1 78.81 235 ALA B CA 1
ATOM 3742 C C . ALA B 1 235 ? -22.062 12.367 -12.094 1 78.81 235 ALA B C 1
ATOM 3744 O O . ALA B 1 235 ? -22.328 11.602 -13.016 1 78.81 235 ALA B O 1
ATOM 3745 N N . MET B 1 236 ? -22.281 12.047 -10.891 1 76.69 236 MET B N 1
ATOM 3746 C CA . MET B 1 236 ? -22.969 10.812 -10.531 1 76.69 236 MET B CA 1
ATOM 3747 C C . MET B 1 236 ? -24.422 10.852 -11 1 76.69 236 MET B C 1
ATOM 3749 O O . MET B 1 236 ? -24.984 9.82 -11.383 1 76.69 236 MET B O 1
ATOM 3753 N N . ALA B 1 237 ? -25 11.992 -10.828 1 69.19 237 ALA B N 1
ATOM 3754 C CA . ALA B 1 237 ? -26.375 12.164 -11.305 1 69.19 237 ALA B CA 1
ATOM 3755 C C . ALA B 1 237 ? -26.453 12.031 -12.82 1 69.19 237 ALA B C 1
ATOM 3757 O O . ALA B 1 237 ? -27.406 11.477 -13.352 1 69.19 237 ALA B O 1
ATOM 3758 N N . GLY B 1 238 ? -25.453 12.586 -13.414 1 62.22 238 GLY B N 1
ATOM 3759 C CA . GLY B 1 238 ? -25.422 12.477 -14.867 1 62.22 238 GLY B CA 1
ATOM 3760 C C . GLY B 1 238 ? -25.203 11.055 -15.352 1 62.22 238 GLY B C 1
ATOM 3761 O O . GLY B 1 238 ? -25.75 10.648 -16.375 1 62.22 238 GLY B O 1
ATOM 3762 N N . THR B 1 239 ? -24.391 10.367 -14.734 1 57 239 THR B N 1
ATOM 3763 C CA . THR B 1 239 ? -24.188 8.977 -15.125 1 57 239 THR B CA 1
ATOM 3764 C C . THR B 1 239 ? -25.438 8.148 -14.883 1 57 239 THR B C 1
ATOM 3766 O O . THR B 1 239 ? -25.766 7.258 -15.664 1 57 239 THR B O 1
ATOM 3769 N N . LYS B 1 240 ? -26.125 8.32 -13.805 1 54 240 LYS B N 1
ATOM 3770 C CA . LYS B 1 240 ? -27.406 7.629 -13.617 1 54 240 LYS B CA 1
ATOM 3771 C C . LYS B 1 240 ? -28.406 8.016 -14.703 1 54 240 LYS B C 1
ATOM 3773 O O . LYS B 1 240 ? -29.297 7.238 -15.039 1 54 240 LYS B O 1
ATOM 3778 N N . LYS B 1 241 ? -28.438 9.133 -15.141 1 48.75 241 LYS B N 1
ATOM 3779 C CA . LYS B 1 241 ? -29.375 9.5 -16.203 1 48.75 241 LYS B CA 1
ATOM 3780 C C . LYS B 1 241 ? -28.984 8.836 -17.516 1 48.75 241 LYS B C 1
ATOM 3782 O O . LYS B 1 241 ? -29.859 8.516 -18.328 1 48.75 241 LYS B O 1
ATOM 3787 N N . LYS B 1 242 ? -27.828 8.625 -17.828 1 44.06 242 LYS B N 1
ATOM 3788 C CA . LYS B 1 242 ? -27.531 7.992 -19.109 1 44.06 242 LYS B CA 1
ATOM 3789 C C . LYS B 1 242 ? -27.906 6.512 -19.094 1 44.06 242 LYS B C 1
ATOM 3791 O O . LYS B 1 242 ? -27.922 5.855 -20.125 1 44.06 242 LYS B O 1
ATOM 3796 N N . ILE B 1 243 ? -27.953 5.844 -18.125 1 37.16 243 ILE B N 1
ATOM 3797 C CA . ILE B 1 243 ? -28.359 4.441 -18.094 1 37.16 243 ILE B CA 1
ATOM 3798 C C . ILE B 1 243 ? -29.875 4.34 -18.078 1 37.16 243 ILE B C 1
ATOM 3800 O O . ILE B 1 243 ? -30.438 3.246 -18.172 1 37.16 243 ILE B O 1
ATOM 3804 N N . LYS B 1 244 ? -30.531 5.379 -17.984 1 29.17 244 LYS B N 1
ATOM 3805 C CA . LYS B 1 244 ? -31.953 5.215 -18.234 1 29.17 244 LYS B CA 1
ATOM 3806 C C . LYS B 1 244 ? -32.281 5.473 -19.703 1 29.17 244 LYS B C 1
ATOM 3808 O O . LYS B 1 244 ? -31.781 6.43 -20.297 1 29.17 244 LYS B O 1
#

Nearest PDB structures (foldseek):
  8v8v-assembly2_D  TM=3.585E-01  e=8.721E+00  Homo sapiens

Secondary structure (DSSP, 8-state):
--------------------TTEEEEEEEE-SS-TT-EEEEEEE-TTT--EEEEEEEE-BTTEEEEEEE-SS-EEEEEEETT-S-EEEEEE-SEEEEEEE-TT-GGG-EEESSHHHHHHHHHHHHHHHHHHHHHHHHHHTHHHHHHHHHTT-HHHHHHHHHHHHHHHHHHHHHHHHHHHH-TT-HHHHHHGGGGGGSTT--HHHHHHHHHTS-HHHHTSHHHHHHHHHHHHHHHHHHHHHHHT-/--------------------TTEEEEEEEE-SS-TT-EEEEEEE-TTT--EEEEEEEE-BTTEEEEEEE-SS-EEEEEEETT-S-EEEEEE-SEEEEEEE-TT-GGG-EEESSHHHHHHHHHHHHHHHHHHHHHHHHHHTHHHHHHHHHTT-HHHHHHHHHHHHHHHHHHHHHHHHHHHH-TT-HHHHHHGGGGGGSTT--HHHHHHHHHTS-HHHHTSHHHHHHHHHHHHHHHHHHHHHHHT-

InterPro domains:
  IPR025380 Domain of unknown f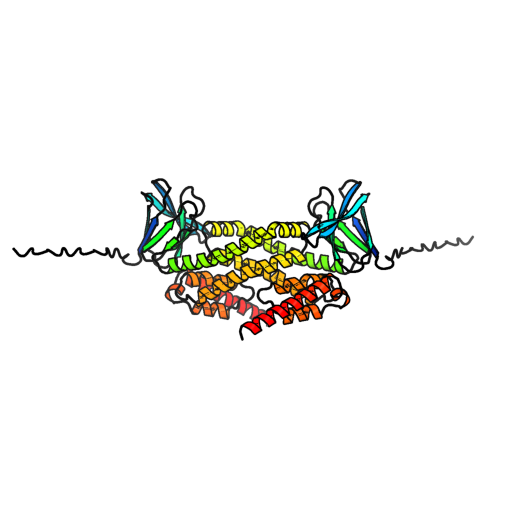unction DUF4369 [PF14289] (24-119)

Sequence (488 aa):
MKKILGISLITLSIACNGIIGNGFKFEGEINGLKDGTKVFLQKQDENTGMPVAIDTAKIEKGKFVFEGEAKEPQVHMVSIENQQGGFVFILEKGNITAKINKDSIPLAKVGGTYNNDELIKYNTEMMGISKRMMSFQKENMAKMEEAQKVNDSVTMQKLNTEFSKFQEDFITSGAKYINENPKSFISLLLIPTLFNTPNADIVKIKKSFDALENDIKETTAGKKIKKQLEDFEKAMAGTKKKIKMKKILGISLITLSIACNGIIGNGFKFEGEINGLKDGTKVFLQKQDENTGMPVAIDTAKIEKGKFVFEGEAKEPQVHMVSIENQQGGFVFILEKGNITAKINKDSIPLAKVGGTYNNDELIKYNTEMMGISKRMMSFQKENMAKMEEAQKVNDSVTMQKLNTEFSKFQEDFITSGAKYINENPKSFISLLLIPTLFNTPNADIVKIKKSFDALENDIKETTAGKKIKKQLEDFEKAMAGTKKKIK

Solvent-accessible surface area (backbone atoms only — not comparable to full-atom values): 26200 Å² total; per-residue (Å²): 135,82,80,76,78,78,78,76,76,76,74,74,72,71,74,71,75,62,60,68,80,45,20,26,38,37,42,38,37,39,62,94,62,61,70,64,43,44,33,32,36,25,33,64,34,89,86,78,65,43,78,40,76,77,46,76,34,47,28,51,92,32,28,36,61,50,74,52,76,21,91,53,76,39,74,29,34,39,37,42,67,97,49,80,47,18,27,62,46,56,45,36,54,35,52,34,36,33,49,36,45,78,90,45,36,34,66,42,49,48,29,73,36,71,56,24,43,49,47,48,54,52,36,53,56,50,48,54,52,50,53,53,47,50,50,50,48,66,74,38,40,67,59,50,51,51,25,60,35,18,52,31,50,66,58,46,48,40,54,46,30,52,52,42,40,52,43,47,50,54,52,52,50,52,54,50,47,31,73,75,30,36,79,36,58,63,30,62,69,47,51,68,41,51,68,42,38,90,80,48,45,70,70,59,51,48,51,57,58,66,62,32,40,64,77,54,46,70,29,76,67,28,47,52,51,51,51,50,52,51,50,50,51,49,51,56,52,49,55,57,54,68,76,100,134,81,78,75,77,78,78,75,76,76,74,74,70,70,72,71,75,62,61,70,80,44,20,26,38,36,42,36,37,39,60,93,65,60,70,65,43,43,33,34,37,24,34,66,34,89,86,77,64,44,77,40,74,76,47,76,34,45,29,52,91,33,27,36,60,50,76,51,75,22,92,51,76,38,72,29,34,41,36,42,68,98,49,79,48,18,26,62,46,56,46,34,55,34,53,35,36,32,49,35,44,76,89,44,35,35,66,42,50,47,28,72,35,72,54,25,43,51,46,49,53,50,36,53,55,49,48,54,52,48,52,52,47,51,51,52,47,65,76,39,41,67,59,50,51,50,25,61,36,17,52,32,50,66,58,46,46,40,53,44,30,52,52,41,39,53,43,47,48,53,52,52,49,52,54,48,46,32,75,74,31,39,78,36,57,63,30,62,70,47,52,69,40,51,69,41,39,90,78,49,44,70,70,58,51,49,50,58,58,65,62,33,40,64,76,53,46,69,28,74,68,28,47,52,50,51,50,51,53,51,51,52,51,49,51,55,52,50,53,58,51,67,76,100

pLDDT: mean 87.38, std 17.0, range [25.95, 98.75]

Organism: Flavobacterium columnare (strain ATCC 49512 / CIP 103533 / TG 44/87) (NCBI:txid1041826)

Foldseek 3Di:
DPPPPPPPPPPPPPCCVPQPDQKEKEKEFEPDDDWFWKKFKWAQDPVPRDIDGDDIWTDDPRMTMDMDGDPAWDKIWMDTPPAPDTEIAIDGHFYKYWYAYSVCRHLIQIDGDDQSVVVNVLVVQLVVLVVVLVVLCVVCVVVCVVCVVVVVVVSVVVSVVVSVVSVVVVVVSLVVSLVVCLAHLSSLVSLVVLCPDPPRDLVVSVVSLVSHDPRSCPDPSNVVVVVVSVVVVVVVVVVVVVVD/DPPPPPPPPPPPPPCCCPQPDQKEKEKEFEPDDDWFWKKFKWAQDPVPRDIDGDDIWTDDPRMTMDMDGDPAWDKIWMDTPPAPDTEIAIDGHFYKYWYAYSVCRHLIQIDGDDQSVVVNVLVVQLVVLVVVLVVLCVVCVVVCVVCVVVVVVVSVVVSVVVSVVSVVVVVVSLLVSLVVCLAHLSSLVSLVVLCPDPPRDLVVSVVSLVSHDPRSCPDPSNVVVVVVSVVVVVVVVVVVVVVD